Protein AF-0000000068154461 (afdb_homodimer)

Organism: Acanthamoeba castellanii (strain ATCC 30010 / Neff) (NCBI:txid1257118)

pLDDT: mean 82.4, std 18.15, range [27.64, 98.31]

Foldseek 3Di:
DPPPDDDDDDLLDFPPDPCVVDPPDAADPQSSVQSVLVVQVVVVCVVVVFDKAWDDQQQLCLPQPQERDRPDQATEMEGEPVNLVVLLVLQVPQPCCPPVRRAAPDDVQEHRHELALVPLCDDDDAFHKYKYFHDPDPLDDQFPDFFQDSNSDTDPDDPAQRGDRGARIWIWHHHPNHIYIYGYGYLDVPPPDVQSFPDAPDWDWTHHSNDTDIHHDCVRVQVNQCVVPNNVSSDDDD/DPPPDDDDDDLLDFPPDPCVVVPPDAADPQSSVQSVLVVQVVVLCVVVVFDKAWDDQQQLCLPQPQERDRPDQATEMEGEPVNLVVLLVQQVPQPPCDPVNDFGDDDVQEHRHELALVVLCDDDDAFHKYKYFHDPDPLDDQFPDFFQDSNSDTDPDDPAQRGDRGARIWI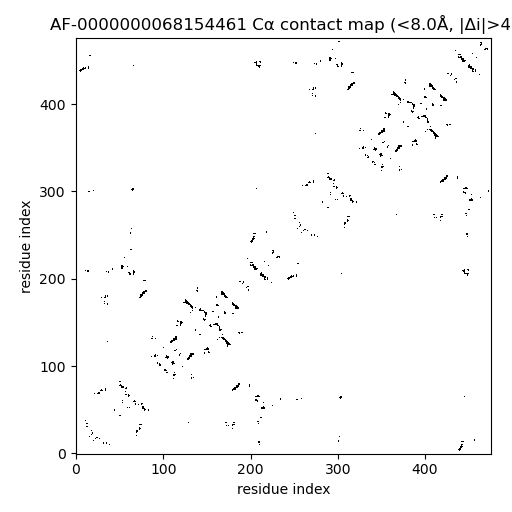WHHHPNHIYIYGYGYLDVPPPDVQSFPDAPDWDWTHHSNDTDIHHDCVRVQVNQCVVPNNVSSDDDD

InterPro domains:
  IPR007074 LicD/FKTN/FKRP, nucleotidyltransferase domain [PF04991] (56-83)
  IPR052613 LicD transferase [PTHR13627] (33-238)

Radius of gyration: 24.94 Å; Cα contacts (8 Å, |Δi|>4): 939; chains: 2; bounding box: 49×74×55 Å

Secondary structure (DSSP, 8-state):
------EEPPTTS-SS-HHHHSTTPPPPTTHHHHHHHHHHHHHHHHHHT--EEE-HHHHHHHHHTSS--TT---EEEEE-HHHHHHHHHHHHS-----TTT----EETTEEEEES-HHHHTSPP-TTEEEEEE-SS--TTS---SPEE-TTS-EESS--STT--SSSSEEEEEEETTEEEEEEEEE--SS---TTS----SEEEEEEETTEEEEEE-HHHHHHHHHHHH-TTTTS---/------EEPPTTS-SS-HHHHSTTPPPPTTHHHHHHHHHHHHHHHHHHT--EEE-HHHHHHHHHTSS--TT---EEEEE-HHHHHHHHHHHHS-----TT-----EETTEEEEES-HHHHTSPP-TTEEEEEE-SS--TT----SPEE-TTS-EESS--STT--SSSSEEEEEEETTEEEEEEEEE--SS---TTS----SEEEEEEETTEEEEEE-HHHHHHHHHHHH-TTTTS---

Nearest PDB structures (foldseek):
  6kal-assembly1_A  TM=6.476E-01  e=1.755E-07  Homo sapiens
  6kan-assembly1_A  TM=6.739E-01  e=1.339E-06  Homo sapiens
  6l7t-assembly1_B  TM=6.346E-01  e=1.179E-06  Homo sapiens
  6l7u-assembly1_D  TM=6.543E-01  e=7.095E-07  Homo sapiens
  6kam-assembly1_D  TM=6.436E-01  e=2.088E-06  Homo sapiens

Sequence (476 aa):
MPHTSLVFANPYEAYPPNDLIYPNQRISASHPRLRYLIYRWVRLADTLEWRYVAVAGTLLAALRNGRIIPWDSDLDIAIDRETGEMIRDLAAGHPQATSSGQLWSSIDGISIEWNTAVARHQPWHDGEVRLIVNEHRAMDLPGDGLRYNRTGDVVPSQEDSVSFVGPFARLVAYIDGHTAHMDVYGTDATEVGPQRASFPRKIVPCPLEGQVMWCPSAADYEPMLQHTYGKDYMTPSQMPHTSLVFANPYEAYPPNDLIYPNQRISASHPRLRYLIYRWVRLADTLEWRYVAVAGTLLAALRNGRIIPWDSDLDIAIDRETGEMIRDLAAGHPQATSSGQLWSSIDGISIEWNTAVARHQPWHDGEVRLIVNEHRAMDLPGDGLRYNRTGDVVPSQEDSVSFVGPFARLVAYIDGHTAHMDVYGTDATEVGPQRASFPRKIVPCPLEGQVMWCPSAADYEPMLQHTYGKDYMTPSQ

Structure (mmCIF, N/CA/C/O backbone):
data_AF-0000000068154461-model_v1
#
loop_
_entity.id
_entity.type
_entity.pdbx_description
1 polymer 'LicD/FKTN/FKRP nucleotidyltransferase domain-containing protein'
#
loop_
_atom_site.group_PDB
_atom_site.id
_atom_site.type_symbol
_atom_site.label_atom_id
_atom_site.label_alt_id
_atom_site.label_comp_id
_atom_site.label_asym_id
_atom_site.label_entity_id
_atom_site.label_seq_id
_atom_site.pdbx_PDB_ins_code
_atom_site.Cartn_x
_atom_site.Cartn_y
_atom_site.Cartn_z
_atom_site.occupancy
_atom_site.B_iso_or_equiv
_atom_site.auth_seq_id
_atom_site.auth_comp_id
_atom_site.auth_asym_id
_atom_site.auth_atom_id
_atom_site.pdbx_PDB_model_num
ATOM 1 N N . MET A 1 1 ? -18.25 25.875 -15.469 1 28.09 1 MET A N 1
ATOM 2 C CA . MET A 1 1 ? -17.062 25.156 -15.93 1 28.09 1 MET A CA 1
ATOM 3 C C . MET A 1 1 ? -17.25 23.656 -15.766 1 28.09 1 MET A C 1
ATOM 5 O O . MET A 1 1 ? -17.828 23.203 -14.781 1 28.09 1 MET A O 1
ATOM 9 N N . PRO A 1 2 ? -17.078 22.906 -16.766 1 32.88 2 PRO A N 1
ATOM 10 C CA . PRO A 1 2 ? -17.453 21.5 -16.672 1 32.88 2 PRO A CA 1
ATOM 11 C C . PRO A 1 2 ? -16.797 20.797 -15.484 1 32.88 2 PRO A C 1
ATOM 13 O O . PRO A 1 2 ? -15.641 21.078 -15.164 1 32.88 2 PRO A O 1
ATOM 16 N N . HIS A 1 3 ? -17.391 20.656 -14.422 1 39.81 3 HIS A N 1
ATOM 17 C CA . HIS A 1 3 ? -16.969 19.828 -13.305 1 39.81 3 HIS A CA 1
ATOM 18 C C . HIS A 1 3 ? -16.219 18.594 -13.781 1 39.81 3 HIS A C 1
ATOM 20 O O . HIS A 1 3 ? -16.828 17.641 -14.297 1 39.81 3 HIS A O 1
ATOM 26 N N . THR A 1 4 ? -15.156 18.812 -14.422 1 52.38 4 THR A N 1
ATOM 27 C CA . THR A 1 4 ? -14.508 17.609 -14.945 1 52.38 4 THR A CA 1
ATOM 28 C C . THR A 1 4 ? -14.391 16.547 -13.859 1 52.38 4 THR A C 1
ATOM 30 O O . THR A 1 4 ? -13.859 16.797 -12.781 1 52.38 4 THR A O 1
ATOM 33 N N . SER A 1 5 ? -15.164 15.57 -13.992 1 70.56 5 SER A N 1
ATOM 34 C CA . SER A 1 5 ? -15.328 14.438 -13.094 1 70.56 5 SER A CA 1
ATOM 35 C C . SER A 1 5 ? -14 13.758 -12.812 1 70.56 5 SER A C 1
ATOM 37 O O . SER A 1 5 ? -13.172 13.594 -13.711 1 70.56 5 SER A O 1
ATOM 39 N N . LEU A 1 6 ? -13.531 13.758 -11.633 1 80.44 6 LEU A N 1
ATOM 40 C CA . LEU A 1 6 ? -12.367 13.016 -11.172 1 80.44 6 LEU A CA 1
ATOM 41 C C . LEU A 1 6 ? -12.391 11.578 -11.703 1 80.44 6 LEU A C 1
ATOM 43 O O . LEU A 1 6 ? -13.43 10.922 -11.664 1 80.44 6 LEU A O 1
ATOM 47 N N . VAL A 1 7 ? -11.281 11.188 -12.367 1 79.62 7 VAL A N 1
ATOM 48 C CA . VAL A 1 7 ? -11.141 9.82 -12.859 1 79.62 7 VAL A CA 1
ATOM 49 C C . VAL A 1 7 ? -10.258 9.016 -11.898 1 79.62 7 VAL A C 1
ATOM 51 O O . VAL A 1 7 ? -9.156 9.453 -11.547 1 79.62 7 VAL A O 1
ATOM 54 N N . PHE A 1 8 ? -10.781 7.898 -11.445 1 78.12 8 PHE A N 1
ATOM 55 C CA . PHE A 1 8 ? -9.977 6.934 -10.695 1 78.12 8 PHE A CA 1
ATOM 56 C C . PHE A 1 8 ? -9.305 5.945 -11.633 1 78.12 8 PHE A C 1
ATOM 58 O O . PHE A 1 8 ? -9.953 5.348 -12.492 1 78.12 8 PHE A O 1
ATOM 65 N N . ALA A 1 9 ? -7.996 5.855 -11.469 1 82.25 9 ALA A N 1
ATOM 66 C CA . ALA A 1 9 ? -7.219 5.016 -12.375 1 82.25 9 ALA A CA 1
ATOM 67 C C . ALA A 1 9 ? -7.457 3.537 -12.094 1 82.25 9 ALA A C 1
ATOM 69 O O . ALA A 1 9 ? -7.977 3.176 -11.039 1 82.25 9 ALA A O 1
ATOM 70 N N . ASN A 1 10 ? -7.012 2.742 -13.18 1 84.25 10 ASN A N 1
ATOM 71 C CA . ASN A 1 10 ? -6.926 1.298 -12.984 1 84.25 10 ASN A CA 1
ATOM 72 C C . ASN A 1 10 ? -6.062 0.943 -11.781 1 84.25 10 ASN A C 1
ATOM 74 O O . ASN A 1 10 ? -4.887 1.309 -11.719 1 84.25 10 ASN A O 1
ATOM 78 N N . PRO A 1 11 ? -6.664 0.24 -10.82 1 83.81 11 PRO A N 1
ATOM 79 C CA . PRO A 1 11 ? -5.977 0.03 -9.547 1 83.81 11 PRO A CA 1
ATOM 80 C C . PRO A 1 11 ? -4.773 -0.905 -9.672 1 83.81 11 PRO A C 1
ATOM 82 O O . PRO A 1 11 ? -3.996 -1.047 -8.727 1 83.81 11 PRO A O 1
ATOM 85 N N . TYR A 1 12 ? -4.598 -1.509 -10.805 1 85.62 12 TYR A N 1
ATOM 86 C CA . TYR A 1 12 ? -3.453 -2.402 -10.953 1 85.62 12 TYR A CA 1
ATOM 87 C C . TYR A 1 12 ? -2.584 -1.988 -12.133 1 85.62 12 TYR A C 1
ATOM 89 O O . TYR A 1 12 ? -1.893 -2.82 -12.727 1 85.62 12 TYR A O 1
ATOM 97 N N . GLU A 1 13 ? -2.707 -0.727 -12.414 1 87.88 13 GLU A N 1
ATOM 98 C CA . GLU A 1 13 ? -1.714 -0.173 -13.328 1 87.88 13 GLU A CA 1
ATOM 99 C C . GLU A 1 13 ? -0.396 0.102 -12.609 1 87.88 13 GLU A C 1
ATOM 101 O O . GLU A 1 13 ? -0.386 0.42 -11.422 1 87.88 13 GLU A O 1
ATOM 106 N N . ALA A 1 14 ? 0.674 -0.088 -13.391 1 90.56 14 ALA A N 1
ATOM 107 C CA . ALA A 1 14 ? 1.981 0.193 -12.805 1 90.56 14 ALA A CA 1
ATOM 108 C C . ALA A 1 14 ? 2.096 1.658 -12.391 1 90.56 14 ALA A C 1
ATOM 110 O O . ALA A 1 14 ? 1.896 2.557 -13.219 1 90.56 14 ALA A O 1
ATOM 111 N N . TYR A 1 15 ? 2.418 1.913 -11.141 1 91.25 15 TYR A N 1
ATOM 112 C CA . TYR A 1 15 ? 2.598 3.273 -10.648 1 91.25 15 TYR A CA 1
ATOM 113 C C . TYR A 1 15 ? 3.764 3.346 -9.672 1 91.25 15 TYR A C 1
ATOM 115 O O . TYR A 1 15 ? 3.77 2.652 -8.648 1 91.25 15 TYR A O 1
ATOM 123 N N . PRO A 1 16 ? 4.809 4.211 -9.945 1 91.25 16 PRO A N 1
ATOM 124 C CA . PRO A 1 16 ? 4.957 4.902 -11.227 1 91.25 16 PRO A CA 1
ATOM 125 C C . PRO A 1 16 ? 5.273 3.947 -12.383 1 91.25 16 PRO A C 1
ATOM 127 O O . PRO A 1 16 ? 5.379 2.736 -12.172 1 91.25 16 PRO A O 1
ATOM 130 N N . PRO A 1 17 ? 5.309 4.469 -13.625 1 91 17 PRO A N 1
ATOM 131 C CA . PRO A 1 17 ? 5.66 3.604 -14.75 1 91 17 PRO A CA 1
ATOM 132 C C . PRO A 1 17 ? 6.98 2.869 -14.547 1 91 17 PRO A C 1
ATOM 134 O O . PRO A 1 17 ? 7.914 3.42 -13.953 1 91 17 PRO A O 1
ATOM 137 N N . ASN A 1 18 ? 7.047 1.597 -15.039 1 91.25 18 ASN A N 1
ATOM 138 C CA . ASN A 1 18 ? 8.195 0.723 -14.797 1 91.25 18 ASN A CA 1
ATOM 139 C C . ASN A 1 18 ? 9.5 1.373 -15.242 1 91.25 18 ASN A C 1
ATOM 141 O O . ASN A 1 18 ? 10.539 1.191 -14.602 1 91.25 18 ASN A O 1
ATOM 145 N N . ASP A 1 19 ? 9.453 2.109 -16.359 1 89.5 19 ASP A N 1
ATOM 146 C CA . ASP A 1 19 ? 10.672 2.688 -16.906 1 89.5 19 ASP A CA 1
ATOM 147 C C . ASP A 1 19 ? 11.273 3.715 -15.961 1 89.5 19 ASP A C 1
ATOM 149 O O . ASP A 1 19 ? 12.484 3.977 -16 1 89.5 19 ASP A O 1
ATOM 153 N N . LEU A 1 20 ? 10.492 4.277 -15.148 1 89.56 20 LEU A N 1
ATOM 154 C CA . LEU A 1 20 ? 10.969 5.266 -14.188 1 89.56 20 LEU A CA 1
ATOM 155 C C . LEU A 1 20 ? 11.711 4.59 -13.039 1 89.56 20 LEU A C 1
ATOM 157 O O . LEU A 1 20 ? 12.641 5.168 -12.469 1 89.56 20 LEU A O 1
ATOM 161 N N . ILE A 1 21 ? 11.336 3.381 -12.703 1 90 21 ILE A N 1
ATOM 162 C CA . ILE A 1 21 ? 11.906 2.65 -11.578 1 90 21 ILE A CA 1
ATOM 163 C C . ILE A 1 21 ? 13.055 1.765 -12.055 1 90 21 ILE A C 1
ATOM 165 O O . ILE A 1 21 ? 14.047 1.596 -11.352 1 90 21 ILE A O 1
ATOM 169 N N . TYR A 1 22 ? 12.867 1.173 -13.227 1 90.81 22 TYR A N 1
ATOM 170 C CA . TYR A 1 22 ? 13.828 0.253 -13.82 1 90.81 22 TYR A CA 1
ATOM 171 C C . TYR A 1 22 ? 14.25 0.729 -15.211 1 90.81 22 TYR A C 1
ATOM 173 O O . TYR A 1 22 ? 13.977 0.061 -16.203 1 90.81 22 TYR A O 1
ATOM 181 N N . PRO A 1 23 ? 15.016 1.829 -15.141 1 88.12 23 PRO A N 1
ATOM 182 C CA . PRO A 1 23 ? 15.445 2.314 -16.453 1 88.12 23 PRO A CA 1
ATOM 183 C C . PRO A 1 23 ? 16.297 1.301 -17.219 1 88.12 23 PRO A C 1
ATOM 185 O O . PRO A 1 23 ? 17.156 0.642 -16.625 1 88.12 23 PRO A O 1
ATOM 188 N N . ASN A 1 24 ? 16.047 1.088 -18.422 1 89.12 24 ASN A N 1
ATOM 189 C CA . ASN A 1 24 ? 16.828 0.276 -19.344 1 89.12 24 ASN A CA 1
ATOM 190 C C . ASN A 1 24 ? 16.719 -1.211 -19.016 1 89.12 24 ASN A C 1
ATOM 192 O O . ASN A 1 24 ? 17.609 -1.994 -19.359 1 89.12 24 ASN A O 1
ATOM 196 N N . GLN A 1 25 ? 15.773 -1.579 -18.25 1 92.06 25 GLN A N 1
ATOM 197 C CA . GLN A 1 25 ? 15.547 -2.988 -17.953 1 92.06 25 GLN A CA 1
ATOM 198 C C . GLN A 1 25 ? 14.367 -3.541 -18.75 1 92.06 25 GLN A C 1
ATOM 200 O O . GLN A 1 25 ? 13.359 -2.855 -18.922 1 92.06 25 GLN A O 1
ATOM 205 N N . ARG A 1 26 ? 14.562 -4.719 -19.172 1 93.62 26 ARG A N 1
ATOM 206 C CA . ARG A 1 26 ? 13.445 -5.395 -19.828 1 93.62 26 ARG A CA 1
ATOM 207 C C . ARG A 1 26 ? 12.453 -5.918 -18.797 1 93.62 26 ARG A C 1
ATOM 209 O O . ARG A 1 26 ? 12.828 -6.648 -17.875 1 93.62 26 ARG A O 1
ATOM 216 N N . ILE A 1 27 ? 11.234 -5.543 -18.953 1 95.44 27 ILE A N 1
ATOM 217 C CA . ILE A 1 27 ? 10.164 -5.949 -18.047 1 95.44 27 ILE A CA 1
ATOM 218 C C . ILE A 1 27 ? 9.422 -7.148 -18.641 1 95.44 27 ILE A C 1
ATOM 220 O O . ILE A 1 27 ? 9.055 -7.145 -19.812 1 95.44 27 ILE A O 1
ATOM 224 N N . SER A 1 28 ? 9.258 -8.164 -17.844 1 96 28 SER A N 1
ATOM 225 C CA . SER A 1 28 ? 8.5 -9.328 -18.281 1 96 28 SER A CA 1
ATOM 226 C C . SER A 1 28 ? 7.129 -8.93 -18.812 1 96 28 SER A C 1
ATOM 228 O O . SER A 1 28 ? 6.465 -8.062 -18.234 1 96 28 SER A O 1
ATOM 230 N N . ALA A 1 29 ? 6.68 -9.633 -19.844 1 95.31 29 ALA A N 1
ATOM 231 C CA . ALA A 1 29 ? 5.379 -9.367 -20.453 1 95.31 29 ALA A CA 1
ATOM 232 C C . ALA A 1 29 ? 4.246 -9.781 -19.516 1 95.31 29 ALA A C 1
ATOM 234 O O . ALA A 1 29 ? 3.088 -9.414 -19.734 1 95.31 29 ALA A O 1
ATOM 235 N N . SER A 1 30 ? 4.539 -10.477 -18.453 1 96.25 30 SER A N 1
ATOM 236 C CA . SER A 1 30 ? 3.523 -10.992 -17.531 1 96.25 30 SER A CA 1
ATOM 237 C C . SER A 1 30 ? 3.133 -9.945 -16.5 1 96.25 30 SER A C 1
ATOM 239 O O . SER A 1 30 ? 2.135 -10.102 -15.789 1 96.25 30 SER A O 1
ATOM 241 N N . HIS A 1 31 ? 3.838 -8.836 -16.375 1 97.12 31 HIS A N 1
ATOM 242 C CA . HIS A 1 31 ? 3.703 -7.902 -15.266 1 97.12 31 HIS A CA 1
ATOM 243 C C . HIS A 1 31 ? 2.277 -7.371 -15.156 1 97.12 31 HIS A C 1
ATOM 245 O O . HIS A 1 31 ? 1.71 -7.312 -14.07 1 97.12 31 HIS A O 1
ATOM 251 N N . PRO A 1 32 ? 1.669 -6.984 -16.328 1 96.06 32 PRO A N 1
ATOM 252 C CA . PRO A 1 32 ? 0.29 -6.512 -16.188 1 96.06 32 PRO A CA 1
ATOM 253 C C . PRO A 1 32 ? -0.641 -7.562 -15.594 1 96.06 32 PRO A C 1
ATOM 255 O O . PRO A 1 32 ? -1.492 -7.234 -14.758 1 96.06 32 PRO A O 1
ATOM 258 N N . ARG A 1 33 ? -0.51 -8.766 -15.969 1 97.25 33 ARG A N 1
ATOM 259 C CA . ARG A 1 33 ? -1.342 -9.844 -15.445 1 97.25 33 ARG A CA 1
ATOM 260 C C . ARG A 1 33 ? -0.999 -10.148 -13.992 1 97.25 33 ARG A C 1
ATOM 262 O O . ARG A 1 33 ? -1.876 -10.5 -13.195 1 97.25 33 ARG A O 1
ATOM 269 N N . LEU A 1 34 ? 0.298 -10.039 -13.664 1 98.31 34 LEU A N 1
ATOM 270 C CA . LEU A 1 34 ? 0.707 -10.258 -12.281 1 98.31 34 LEU A CA 1
ATOM 271 C C . LEU A 1 34 ? 0.124 -9.18 -11.367 1 98.31 34 LEU A C 1
ATOM 273 O O . LEU A 1 34 ? -0.328 -9.477 -10.258 1 98.31 34 LEU A O 1
ATOM 277 N N . ARG A 1 35 ? 0.098 -7.926 -11.82 1 96.75 35 ARG A N 1
ATOM 278 C CA . ARG A 1 35 ? -0.514 -6.859 -11.039 1 96.75 35 ARG A CA 1
ATOM 279 C C . ARG A 1 35 ? -2.004 -7.113 -10.828 1 96.75 35 ARG A C 1
ATOM 281 O O . ARG A 1 35 ? -2.541 -6.855 -9.75 1 96.75 35 ARG A O 1
ATOM 288 N N . TYR A 1 36 ? -2.596 -7.594 -11.891 1 96.88 36 TYR A N 1
ATOM 289 C CA . TYR A 1 36 ? -4.008 -7.953 -11.797 1 96.88 36 TYR A CA 1
ATOM 290 C C . TYR A 1 36 ? -4.219 -9.062 -10.773 1 96.88 36 TYR A C 1
ATOM 292 O O . TYR A 1 36 ? -5.16 -9 -9.977 1 96.88 36 TYR A O 1
ATOM 300 N N . LEU A 1 37 ? -3.385 -10.039 -10.734 1 98.06 37 LEU A N 1
ATOM 301 C CA . LEU A 1 37 ? -3.48 -11.141 -9.781 1 98.06 37 LEU A CA 1
ATOM 302 C C . LEU A 1 37 ? -3.285 -10.641 -8.352 1 98.06 37 LEU A C 1
ATOM 304 O O . LEU A 1 37 ? -3.973 -11.086 -7.434 1 98.06 37 LEU A O 1
ATOM 308 N N . ILE A 1 38 ? -2.301 -9.727 -8.141 1 97.69 38 ILE A N 1
ATOM 309 C CA . ILE A 1 38 ? -2.094 -9.141 -6.82 1 97.69 38 ILE A CA 1
ATOM 310 C C . ILE A 1 38 ? -3.371 -8.445 -6.355 1 97.69 38 ILE A C 1
ATOM 312 O O . ILE A 1 38 ? -3.836 -8.672 -5.234 1 97.69 38 ILE A O 1
ATOM 316 N N . TYR A 1 39 ? -3.906 -7.676 -7.234 1 94.75 39 TYR A N 1
ATOM 317 C CA . TYR A 1 39 ? -5.133 -6.941 -6.941 1 94.75 39 TYR A CA 1
ATOM 318 C C . TYR A 1 39 ? -6.266 -7.895 -6.578 1 94.75 39 TYR A C 1
ATOM 320 O O . TYR A 1 39 ? -6.961 -7.688 -5.582 1 94.75 39 TYR A O 1
ATOM 328 N N . ARG A 1 40 ? -6.465 -8.93 -7.289 1 95.31 40 ARG A N 1
ATOM 329 C CA . ARG A 1 40 ? -7.551 -9.883 -7.082 1 95.31 40 ARG A CA 1
ATOM 330 C C . ARG A 1 40 ? -7.324 -10.711 -5.82 1 95.31 40 ARG A C 1
ATOM 332 O O . ARG A 1 40 ? -8.258 -10.969 -5.062 1 95.31 40 ARG A O 1
ATOM 339 N N . TRP A 1 41 ? -6.133 -11.141 -5.574 1 96.94 41 TRP A N 1
ATOM 340 C CA . TRP A 1 41 ? -5.852 -11.938 -4.387 1 96.94 41 TRP A CA 1
ATOM 341 C C . TRP A 1 41 ? -6.117 -11.133 -3.115 1 96.94 41 TRP A C 1
ATOM 343 O O . TRP A 1 41 ? -6.742 -11.641 -2.178 1 96.94 41 TRP A O 1
ATOM 353 N N . VAL A 1 42 ? -5.547 -9.922 -3.072 1 94.94 42 VAL A N 1
ATOM 354 C CA . VAL A 1 42 ? -5.664 -9.094 -1.876 1 94.94 42 VAL A CA 1
ATOM 355 C C . VAL A 1 42 ? -7.137 -8.922 -1.508 1 94.94 42 VAL A C 1
ATOM 357 O O . VAL A 1 42 ? -7.516 -9.086 -0.346 1 94.94 42 VAL A O 1
ATOM 360 N N . ARG A 1 43 ? -7.965 -8.695 -2.412 1 91.69 43 ARG A N 1
ATOM 361 C CA . ARG A 1 43 ? -9.391 -8.508 -2.17 1 91.69 43 ARG A CA 1
ATOM 362 C C . ARG A 1 43 ? -10.047 -9.812 -1.731 1 91.69 43 ARG A C 1
ATOM 364 O O . ARG A 1 43 ? -10.852 -9.828 -0.795 1 91.69 43 ARG A O 1
ATOM 371 N N . LEU A 1 44 ? -9.719 -10.898 -2.432 1 93.06 44 LEU A N 1
ATOM 372 C CA . LEU A 1 44 ? -10.258 -12.203 -2.076 1 93.06 44 LEU A CA 1
ATOM 373 C C . LEU A 1 44 ? -9.891 -12.578 -0.645 1 93.06 44 LEU A C 1
ATOM 375 O O . LEU A 1 44 ? -10.75 -12.961 0.146 1 93.06 44 LEU A O 1
ATOM 379 N N . ALA A 1 45 ? -8.625 -12.445 -0.319 1 94.56 45 ALA A N 1
ATOM 380 C CA . ALA A 1 45 ? -8.125 -12.812 1.001 1 94.56 45 ALA A CA 1
ATOM 381 C C . ALA A 1 45 ? -8.727 -11.93 2.086 1 94.56 45 ALA A C 1
ATOM 383 O O . ALA A 1 45 ? -9.016 -12.398 3.191 1 94.56 45 ALA A O 1
ATOM 384 N N . ASP A 1 46 ? -8.883 -10.648 1.769 1 90.19 46 ASP A N 1
ATOM 385 C CA . ASP A 1 46 ? -9.5 -9.734 2.727 1 90.19 46 ASP A CA 1
ATOM 386 C C . ASP A 1 46 ? -10.953 -10.125 2.992 1 90.19 46 ASP A C 1
ATOM 388 O O . ASP A 1 46 ? -11.383 -10.188 4.145 1 90.19 46 ASP A O 1
ATOM 392 N N . THR A 1 47 ? -11.672 -10.383 1.94 1 88.25 47 THR A N 1
ATOM 393 C CA . THR A 1 47 ? -13.086 -10.734 2.031 1 88.25 47 THR A CA 1
ATOM 394 C C . THR A 1 47 ? -13.273 -12.008 2.861 1 88.25 47 THR A C 1
ATOM 396 O O . THR A 1 47 ? -14.203 -12.094 3.666 1 88.25 47 THR A O 1
ATOM 399 N N . LEU A 1 48 ? -12.383 -12.93 2.689 1 91.56 48 LEU A N 1
ATOM 400 C CA . 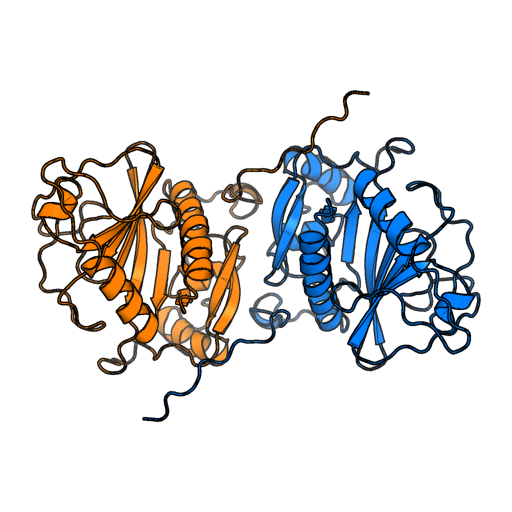LEU A 1 48 ? -12.547 -14.242 3.314 1 91.56 48 LEU A CA 1
ATOM 401 C C . LEU A 1 48 ? -11.688 -14.352 4.57 1 91.56 48 LEU A C 1
ATOM 403 O O . LEU A 1 48 ? -11.664 -15.406 5.215 1 91.56 48 LEU A O 1
ATOM 407 N N . GLU A 1 49 ? -10.914 -13.312 4.852 1 92 49 GLU A N 1
ATOM 408 C CA . GLU A 1 49 ? -10.055 -13.234 6.027 1 92 49 GLU A CA 1
ATOM 409 C C . GLU A 1 49 ? -9 -14.336 6.012 1 92 49 GLU A C 1
ATOM 411 O O . GLU A 1 49 ? -8.789 -15.016 7.02 1 92 49 GLU A O 1
ATOM 416 N N . TRP A 1 50 ? -8.406 -14.562 4.863 1 93.62 50 TRP A N 1
ATOM 417 C CA . TRP A 1 50 ? -7.344 -15.555 4.703 1 93.62 50 TRP A CA 1
ATOM 418 C C . TRP A 1 50 ? -6.008 -15.008 5.184 1 93.62 50 TRP A C 1
ATOM 420 O O . TRP A 1 50 ? -5.699 -13.828 4.973 1 93.62 50 TRP A O 1
ATOM 430 N N . ARG A 1 51 ? -5.324 -15.867 5.875 1 94 51 ARG A N 1
ATOM 431 C CA . ARG A 1 51 ? -3.982 -15.531 6.344 1 94 51 ARG A CA 1
ATOM 432 C C . ARG A 1 51 ? -2.924 -16 5.352 1 94 51 ARG A C 1
ATOM 434 O O . ARG A 1 51 ? -2.854 -17.188 5.02 1 94 51 ARG A O 1
ATOM 441 N N . TYR A 1 52 ? -2.084 -15.047 4.906 1 94.81 52 TYR A N 1
ATOM 442 C CA . TYR A 1 52 ? -1.046 -15.344 3.926 1 94.81 52 TYR A CA 1
ATOM 443 C C . TYR A 1 52 ? 0.132 -14.391 4.07 1 94.81 52 TYR A C 1
ATOM 445 O O . TYR A 1 52 ? 0.028 -13.359 4.746 1 94.81 52 TYR A O 1
ATOM 453 N N . VAL A 1 53 ? 1.246 -14.781 3.486 1 95.94 53 VAL A N 1
ATOM 454 C CA . VAL A 1 53 ? 2.389 -13.875 3.398 1 95.94 53 VAL A CA 1
ATOM 455 C C . VAL A 1 53 ? 3.068 -14.031 2.041 1 95.94 53 VAL A C 1
ATOM 457 O O . VAL A 1 53 ? 3.076 -15.125 1.466 1 95.94 53 VAL A O 1
ATOM 460 N N . ALA A 1 54 ? 3.584 -12.898 1.549 1 96.38 54 ALA A N 1
ATOM 461 C CA . ALA A 1 54 ? 4.48 -12.984 0.4 1 96.38 54 ALA A CA 1
ATOM 462 C C . ALA A 1 54 ? 5.738 -13.773 0.745 1 96.38 54 ALA A C 1
ATOM 464 O O . ALA A 1 54 ? 6.254 -13.68 1.861 1 96.38 54 ALA A O 1
ATOM 465 N N . VAL A 1 55 ? 6.25 -14.547 -0.206 1 94.69 55 VAL A N 1
ATOM 466 C CA . VAL A 1 55 ? 7.48 -15.305 -0.007 1 94.69 55 VAL A CA 1
ATOM 467 C C . VAL A 1 55 ? 8.352 -15.211 -1.256 1 94.69 55 VAL A C 1
ATOM 469 O O . VAL A 1 55 ? 7.922 -14.688 -2.285 1 94.69 55 VAL A O 1
ATOM 472 N N . ALA A 1 56 ? 9.641 -15.602 -1.125 1 93.38 56 ALA A N 1
ATOM 473 C CA . ALA A 1 56 ? 10.586 -15.703 -2.232 1 93.38 56 ALA A CA 1
ATOM 474 C C . ALA A 1 56 ? 10.703 -14.375 -2.977 1 93.38 56 ALA A C 1
ATOM 476 O O . ALA A 1 56 ? 10.852 -13.32 -2.355 1 93.38 56 ALA A O 1
ATOM 477 N N . GLY A 1 57 ? 10.711 -14.398 -4.285 1 94.81 57 GLY A N 1
ATOM 478 C CA . GLY A 1 57 ? 10.891 -13.195 -5.078 1 94.81 57 GLY A CA 1
ATOM 479 C C . GLY A 1 57 ? 9.812 -12.156 -4.828 1 94.81 57 GLY A C 1
ATOM 480 O O . GLY A 1 57 ? 10.078 -10.953 -4.91 1 94.81 57 GLY A O 1
ATOM 481 N N . THR A 1 58 ? 8.609 -12.609 -4.543 1 96.88 58 THR A N 1
ATOM 482 C CA . THR A 1 58 ? 7.516 -11.688 -4.242 1 96.88 58 THR A CA 1
ATOM 483 C C . THR A 1 58 ? 7.797 -10.914 -2.959 1 96.88 58 THR A C 1
ATOM 485 O O . THR A 1 58 ? 7.535 -9.711 -2.887 1 96.88 58 THR A O 1
ATOM 488 N N . LEU A 1 59 ? 8.312 -11.633 -1.998 1 96.69 59 LEU A N 1
ATOM 489 C CA . LEU A 1 59 ? 8.711 -10.969 -0.76 1 96.69 59 LEU A CA 1
ATOM 490 C C . LEU A 1 59 ? 9.836 -9.969 -1.013 1 96.69 59 LEU A C 1
ATOM 492 O O . LEU A 1 59 ? 9.789 -8.836 -0.521 1 96.69 59 LEU A O 1
ATOM 496 N N . LEU A 1 60 ? 10.852 -10.328 -1.808 1 95.94 60 LEU A N 1
ATOM 497 C CA . LEU A 1 60 ? 11.938 -9.422 -2.143 1 95.94 60 LEU A CA 1
ATOM 498 C C . LEU A 1 60 ? 11.406 -8.172 -2.836 1 95.94 60 LEU A C 1
ATOM 500 O O . LEU A 1 60 ? 11.867 -7.059 -2.557 1 95.94 60 LEU A O 1
ATOM 504 N N . ALA A 1 61 ? 10.492 -8.383 -3.75 1 96.19 61 ALA A N 1
ATOM 505 C CA . ALA A 1 61 ? 9.867 -7.262 -4.453 1 96.19 61 ALA A CA 1
ATOM 506 C C . ALA A 1 61 ? 9.227 -6.285 -3.471 1 96.19 61 ALA A C 1
ATOM 508 O O . ALA A 1 61 ? 9.43 -5.074 -3.568 1 96.19 61 ALA A O 1
ATOM 509 N N . ALA A 1 62 ? 8.492 -6.801 -2.5 1 95.81 62 ALA A N 1
ATOM 510 C CA . ALA A 1 62 ? 7.82 -5.984 -1.488 1 95.81 62 ALA A CA 1
ATOM 511 C C . ALA A 1 62 ? 8.836 -5.238 -0.625 1 95.81 62 ALA A C 1
ATOM 513 O O . ALA 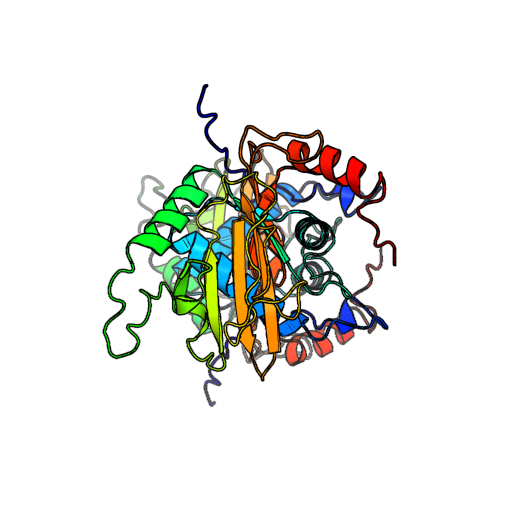A 1 62 ? 8.625 -4.078 -0.273 1 95.81 62 ALA A O 1
ATOM 514 N N . LEU A 1 63 ? 9.938 -5.887 -0.305 1 95.12 63 LEU A N 1
ATOM 515 C CA . LEU A 1 63 ? 10.938 -5.336 0.607 1 95.12 63 LEU A CA 1
ATOM 516 C C . LEU A 1 63 ? 11.781 -4.277 -0.089 1 95.12 63 LEU A C 1
ATOM 518 O O . LEU A 1 63 ? 12.172 -3.283 0.528 1 95.12 63 LEU A O 1
ATOM 522 N N . ARG A 1 64 ? 12.07 -4.48 -1.29 1 93.25 64 ARG A N 1
ATOM 523 C CA . ARG A 1 64 ? 13.031 -3.615 -1.959 1 93.25 64 ARG A CA 1
ATOM 524 C C . ARG A 1 64 ? 12.398 -2.289 -2.359 1 93.25 64 ARG A C 1
ATOM 526 O O . ARG A 1 64 ? 12.742 -1.238 -1.816 1 93.25 64 ARG A O 1
ATOM 533 N N . ASN A 1 65 ? 11.406 -2.305 -3.191 1 91.69 65 ASN A N 1
ATOM 534 C CA . ASN A 1 65 ? 10.812 -1.028 -3.574 1 91.69 65 ASN A CA 1
ATOM 535 C C . ASN A 1 65 ? 9.312 -1.158 -3.803 1 91.69 65 ASN A C 1
ATOM 537 O O . ASN A 1 65 ? 8.672 -0.225 -4.289 1 91.69 65 ASN A O 1
ATOM 541 N N . GLY A 1 66 ? 8.789 -2.355 -3.521 1 93.69 66 GLY A N 1
ATOM 542 C CA . GLY A 1 66 ? 7.352 -2.551 -3.656 1 93.69 66 GLY A CA 1
ATOM 543 C C . GLY A 1 66 ? 6.91 -2.76 -5.094 1 93.69 66 GLY A C 1
ATOM 544 O O . GLY A 1 66 ? 5.742 -2.541 -5.426 1 93.69 66 GLY A O 1
ATOM 545 N N . ARG A 1 67 ? 7.875 -3.025 -5.988 1 94.81 67 ARG A N 1
ATOM 546 C CA . ARG A 1 67 ? 7.602 -3.301 -7.395 1 94.81 67 ARG A CA 1
ATOM 547 C C . ARG A 1 67 ? 8.047 -4.711 -7.773 1 94.81 67 ARG A C 1
ATOM 549 O O . ARG A 1 67 ? 9.078 -5.188 -7.301 1 94.81 67 ARG A O 1
ATOM 556 N N . ILE A 1 68 ? 7.27 -5.34 -8.633 1 96.81 68 ILE A N 1
ATOM 557 C CA . ILE A 1 68 ? 7.648 -6.672 -9.086 1 96.81 68 ILE A CA 1
ATOM 558 C C . ILE A 1 68 ? 9.031 -6.625 -9.727 1 96.81 68 ILE A C 1
ATOM 560 O O . ILE A 1 68 ? 9.344 -5.703 -10.484 1 96.81 68 ILE A O 1
ATOM 564 N N . ILE A 1 69 ? 9.867 -7.57 -9.391 1 95.75 69 ILE A N 1
ATOM 565 C CA . ILE A 1 69 ? 11.188 -7.688 -9.992 1 95.75 69 ILE A CA 1
ATOM 566 C C . ILE A 1 69 ? 11.055 -7.805 -11.508 1 95.75 69 ILE A C 1
ATOM 568 O O . ILE A 1 69 ? 10.234 -8.578 -12.008 1 95.75 69 ILE A O 1
ATOM 572 N N . PRO A 1 70 ? 11.859 -7.062 -12.289 1 96.06 70 PRO A N 1
ATOM 573 C CA . PRO A 1 70 ? 11.633 -6.891 -13.727 1 96.06 70 PRO A CA 1
ATOM 574 C C . PRO A 1 70 ? 11.539 -8.219 -14.469 1 96.06 70 PRO A C 1
ATOM 576 O O . PRO A 1 70 ? 10.703 -8.375 -15.359 1 96.06 70 PRO A O 1
ATOM 579 N N . TRP A 1 71 ? 12.312 -9.18 -14.133 1 95.5 71 TRP A N 1
ATOM 580 C CA . TRP A 1 71 ? 12.391 -10.414 -14.906 1 95.5 71 TRP A CA 1
ATOM 581 C C . TRP A 1 71 ? 11.523 -11.5 -14.297 1 95.5 71 TRP A C 1
ATOM 583 O O . TRP A 1 71 ? 11.438 -12.609 -14.828 1 95.5 71 TRP A O 1
ATOM 593 N N . ASP A 1 72 ? 10.875 -11.172 -13.148 1 95.69 72 ASP A N 1
ATOM 594 C CA . ASP A 1 72 ? 9.992 -12.164 -12.547 1 95.69 72 ASP A CA 1
ATOM 595 C C . ASP A 1 72 ? 8.758 -12.406 -13.414 1 95.69 72 ASP A C 1
ATOM 597 O O . ASP A 1 72 ? 8.195 -11.461 -13.977 1 95.69 72 ASP A O 1
ATOM 601 N N . SER A 1 73 ? 8.344 -13.641 -13.492 1 96.75 73 SER A N 1
ATOM 602 C CA . SER A 1 73 ? 7.207 -13.969 -14.336 1 96.75 73 SER A CA 1
ATOM 603 C C . SER A 1 73 ? 6.082 -14.609 -13.531 1 96.75 73 SER A C 1
ATOM 605 O O . SER A 1 73 ? 5.055 -15.008 -14.086 1 96.75 73 SER A O 1
ATOM 607 N N . ASP A 1 74 ? 6.23 -14.82 -12.25 1 97.62 74 ASP A N 1
ATOM 608 C CA . ASP A 1 74 ? 5.191 -15.367 -11.375 1 97.62 74 ASP A CA 1
ATOM 609 C C . ASP A 1 74 ? 5.27 -14.758 -9.977 1 97.62 74 ASP A C 1
ATOM 611 O O . ASP A 1 74 ? 6.105 -13.891 -9.719 1 97.62 74 ASP A O 1
ATOM 615 N N . LEU A 1 75 ? 4.352 -14.977 -9.156 1 98 75 LEU A N 1
ATOM 616 C CA . LEU A 1 75 ? 4.281 -14.539 -7.766 1 98 75 LEU A CA 1
ATOM 617 C C . LEU A 1 75 ? 4.211 -15.742 -6.82 1 98 75 LEU A C 1
ATOM 619 O O . LEU A 1 75 ? 3.777 -16.828 -7.219 1 98 75 LEU A O 1
ATOM 623 N N . ASP A 1 76 ? 4.637 -15.516 -5.625 1 95.81 76 ASP A N 1
ATOM 624 C CA . ASP A 1 76 ? 4.656 -16.578 -4.629 1 95.81 76 ASP A CA 1
ATOM 625 C C . ASP A 1 76 ? 4.105 -16.094 -3.291 1 95.81 76 ASP A C 1
ATOM 627 O O . ASP A 1 76 ? 4.555 -15.07 -2.768 1 95.81 76 ASP A O 1
ATOM 631 N N . ILE A 1 77 ? 3.129 -16.812 -2.756 1 96.5 77 ILE A N 1
ATOM 632 C CA . ILE A 1 77 ? 2.662 -16.562 -1.396 1 96.5 77 ILE A CA 1
ATOM 633 C C . ILE A 1 77 ? 2.576 -17.891 -0.629 1 96.5 77 ILE A C 1
ATOM 635 O O . ILE A 1 77 ? 2.6 -18.969 -1.229 1 96.5 77 ILE A O 1
ATOM 639 N N . ALA A 1 78 ? 2.518 -17.75 0.715 1 93.75 78 ALA A N 1
ATOM 640 C CA . ALA A 1 78 ? 2.299 -18.891 1.606 1 93.75 78 ALA A CA 1
ATOM 641 C C . ALA A 1 78 ? 1.083 -18.656 2.5 1 93.75 78 ALA A C 1
ATOM 643 O O . ALA A 1 78 ? 0.811 -17.531 2.908 1 93.75 78 ALA A O 1
ATOM 644 N N . ILE A 1 79 ? 0.422 -19.75 2.76 1 92.88 79 ILE A N 1
ATOM 645 C CA . ILE A 1 79 ? -0.755 -19.672 3.617 1 92.88 79 ILE A CA 1
ATOM 646 C C . ILE A 1 79 ? -0.591 -20.625 4.809 1 92.88 79 ILE A C 1
ATOM 648 O O . ILE A 1 79 ? 0.231 -21.531 4.77 1 92.88 79 ILE A O 1
ATOM 652 N N . ASP A 1 80 ? -1.366 -20.297 5.844 1 88.75 80 ASP A N 1
ATOM 653 C CA . ASP A 1 80 ? -1.345 -21.188 6.992 1 88.75 80 ASP A CA 1
ATOM 654 C C . ASP A 1 80 ? -2.324 -22.344 6.805 1 88.75 80 ASP A C 1
ATOM 656 O O . ASP A 1 80 ? -3.064 -22.391 5.816 1 88.75 80 ASP A O 1
ATOM 660 N N . ARG A 1 81 ? -2.311 -23.297 7.688 1 85.69 81 ARG A N 1
ATOM 661 C CA . ARG A 1 81 ? -3.104 -24.516 7.598 1 85.69 81 ARG A CA 1
ATOM 662 C C . ARG A 1 81 ? -4.594 -24.203 7.598 1 85.69 81 ARG A C 1
ATOM 664 O O . ARG A 1 81 ? -5.359 -24.797 6.84 1 85.69 81 ARG A O 1
ATOM 671 N N . GLU A 1 82 ? -4.992 -23.312 8.469 1 86.88 82 GLU A N 1
ATOM 672 C CA . GLU A 1 82 ? -6.406 -22.953 8.57 1 86.88 82 GLU A CA 1
ATOM 673 C C . GLU A 1 82 ? -6.93 -22.406 7.254 1 86.88 82 GLU A C 1
ATOM 675 O O . GLU A 1 82 ? -8.008 -22.781 6.793 1 86.88 82 GLU A O 1
ATOM 680 N N . THR A 1 83 ? -6.141 -21.5 6.691 1 90.62 83 THR A N 1
ATOM 681 C CA . THR A 1 83 ? -6.52 -20.938 5.395 1 90.62 83 THR A CA 1
ATOM 682 C C . THR A 1 83 ? -6.594 -22.031 4.336 1 90.62 83 THR A C 1
ATOM 684 O O . THR A 1 83 ? -7.5 -22.047 3.502 1 90.62 83 THR A O 1
ATOM 687 N N . GLY A 1 84 ? -5.629 -22.969 4.379 1 89.44 84 GLY A N 1
ATOM 688 C CA . GLY A 1 84 ? -5.652 -24.094 3.455 1 89.44 84 GLY A CA 1
ATOM 689 C C . GLY A 1 84 ? -6.922 -24.906 3.547 1 89.44 84 GLY A C 1
ATOM 690 O O . GLY A 1 84 ? -7.488 -25.297 2.525 1 89.44 84 GLY A O 1
ATOM 691 N N . GLU A 1 85 ? -7.352 -25.141 4.73 1 87.38 85 GLU A N 1
ATOM 692 C CA . GLU A 1 85 ? -8.57 -25.906 4.941 1 87.38 85 GLU A CA 1
ATOM 693 C C . GLU A 1 85 ? -9.797 -25.156 4.41 1 87.38 85 GLU A C 1
ATOM 695 O O . GLU A 1 85 ? -10.68 -25.766 3.805 1 87.38 85 GLU A O 1
ATOM 700 N N . MET A 1 86 ? -9.805 -23.891 4.629 1 89.31 86 MET A N 1
ATOM 701 C CA . MET A 1 86 ? -10.906 -23.078 4.109 1 89.31 86 MET A CA 1
ATOM 702 C C . MET A 1 86 ? -10.953 -23.141 2.586 1 89.31 86 MET A C 1
ATOM 704 O O . MET A 1 86 ? -12.031 -23.219 1.997 1 89.31 86 MET A O 1
ATOM 708 N N . ILE A 1 87 ? -9.766 -23.078 1.996 1 90.44 87 ILE A N 1
ATOM 709 C CA . ILE A 1 87 ? -9.68 -23.109 0.54 1 90.44 87 ILE A CA 1
ATOM 710 C C . ILE A 1 87 ? -10.148 -24.469 0.022 1 90.44 87 ILE A C 1
ATOM 712 O O . ILE A 1 87 ? -10.883 -24.547 -0.967 1 90.44 87 ILE A O 1
ATOM 716 N N . ARG A 1 88 ? -9.82 -25.484 0.694 1 87.38 88 ARG A N 1
ATOM 717 C CA . ARG A 1 88 ? -10.25 -26.828 0.302 1 87.38 88 ARG A CA 1
ATOM 718 C C . ARG A 1 88 ? -11.766 -26.953 0.407 1 87.38 88 ARG A C 1
ATOM 720 O O . ARG A 1 88 ? -12.398 -27.594 -0.443 1 87.38 88 ARG A O 1
ATOM 727 N N . ASP A 1 89 ? -12.305 -26.422 1.449 1 86.75 89 ASP A N 1
ATOM 728 C CA . ASP A 1 89 ? -13.758 -26.469 1.625 1 86.75 89 ASP A CA 1
ATOM 729 C C . ASP A 1 89 ? -14.469 -25.75 0.482 1 86.75 89 ASP A C 1
ATOM 731 O O . ASP A 1 89 ? -15.5 -26.234 -0.006 1 86.75 89 ASP A O 1
ATOM 735 N N . LEU A 1 90 ? -13.945 -24.672 0.124 1 87.12 90 LEU A N 1
ATOM 736 C CA . LEU A 1 90 ? -14.539 -23.922 -0.969 1 87.12 90 LEU A CA 1
ATOM 737 C C . LEU A 1 90 ? -14.406 -24.672 -2.289 1 87.12 90 LEU A C 1
ATOM 739 O O . LEU A 1 90 ? -15.32 -24.641 -3.119 1 87.12 90 LEU A O 1
ATOM 743 N N . ALA A 1 91 ? -13.273 -25.312 -2.438 1 85.5 91 ALA A N 1
ATOM 744 C CA . ALA A 1 91 ? -13.062 -26.094 -3.654 1 85.5 91 ALA A CA 1
ATOM 745 C C . ALA A 1 91 ? -14.023 -27.281 -3.715 1 85.5 91 ALA A C 1
ATOM 747 O O . ALA A 1 91 ? -14.484 -27.656 -4.797 1 85.5 91 ALA A O 1
ATOM 748 N N . ALA A 1 92 ? -14.336 -27.891 -2.479 1 80.12 92 ALA A N 1
ATOM 749 C CA . ALA A 1 92 ? -15.219 -29.062 -2.381 1 80.12 92 ALA A CA 1
ATOM 750 C C . ALA A 1 92 ? -16.672 -28.656 -2.602 1 80.12 92 ALA A C 1
ATOM 752 O O . ALA A 1 92 ? -17.469 -29.453 -3.109 1 80.12 92 ALA A O 1
ATOM 753 N N . GLY A 1 93 ? -17.25 -27.641 -1.807 1 71.69 93 GLY A N 1
ATOM 754 C CA . GLY A 1 93 ? -18.641 -27.203 -1.849 1 71.69 93 GLY A CA 1
ATOM 755 C C . GLY A 1 93 ? -19.094 -26.812 -3.238 1 71.69 93 GLY A C 1
ATOM 756 O O . GLY A 1 93 ? -20.281 -26.547 -3.457 1 71.69 93 GLY A O 1
ATOM 757 N N . HIS A 1 94 ? -18.328 -26.672 -3.936 1 53.25 94 HIS A N 1
ATOM 758 C CA . HIS A 1 94 ? -18.812 -26.266 -5.254 1 53.25 94 HIS A CA 1
ATOM 759 C C . HIS A 1 94 ? -19.391 -27.453 -6.02 1 53.25 94 HIS A C 1
ATOM 761 O O . HIS A 1 94 ? -18.688 -28.078 -6.812 1 53.25 94 HIS A O 1
ATOM 767 N N . PRO A 1 95 ? -20.312 -28.172 -5.348 1 45.16 95 PRO A N 1
ATOM 768 C CA . PRO A 1 95 ? -20.875 -29.281 -6.133 1 45.16 95 PRO A CA 1
ATOM 769 C C . PRO A 1 95 ? -21.188 -28.891 -7.574 1 45.16 95 PRO A C 1
ATOM 771 O O . PRO A 1 95 ? -21.125 -29.719 -8.477 1 45.16 95 PRO A O 1
ATOM 774 N N . GLN A 1 96 ? -22.172 -27.766 -7.738 1 39.78 96 GLN A N 1
ATOM 775 C CA . GLN A 1 96 ? -23.094 -28.031 -8.836 1 39.78 96 GLN A CA 1
ATOM 776 C C . GLN A 1 96 ? -22.344 -28.172 -10.156 1 39.78 96 GLN A C 1
ATOM 778 O O . GLN A 1 96 ? -21.953 -27.188 -10.773 1 39.78 96 GLN A O 1
ATOM 783 N N . ALA A 1 97 ? -21.5 -29.016 -10.312 1 37.59 97 ALA A N 1
ATOM 784 C CA . ALA A 1 97 ? -21.281 -29.422 -11.695 1 37.59 97 ALA A CA 1
ATOM 785 C C . ALA A 1 97 ? -22.609 -29.484 -12.461 1 37.59 97 ALA A C 1
ATOM 787 O O . ALA A 1 97 ? -23.484 -30.281 -12.133 1 37.59 97 ALA A O 1
ATOM 788 N N . THR A 1 98 ? -23.484 -28.547 -12.594 1 38.56 98 THR A N 1
ATOM 789 C CA . THR A 1 98 ? -24.625 -28.875 -13.453 1 38.56 98 THR A CA 1
ATOM 790 C C . THR A 1 98 ? -24.156 -29.453 -14.781 1 38.56 98 THR A C 1
ATOM 792 O O . THR A 1 98 ? -22.984 -29.297 -15.148 1 38.56 98 THR A O 1
ATOM 795 N N . SER A 1 99 ? -24.984 -30.406 -15.359 1 36.31 99 SER A N 1
ATOM 796 C CA . SER A 1 99 ? -24.844 -30.891 -16.719 1 36.31 99 SER A CA 1
ATOM 797 C C . SER A 1 99 ? -24.219 -29.828 -17.625 1 36.31 99 SER A C 1
ATOM 799 O O . SER A 1 99 ? -23.578 -30.141 -18.625 1 36.31 99 SER A O 1
ATOM 801 N N . SER A 1 100 ? -24.969 -28.703 -17.594 1 36.66 100 SER A N 1
ATOM 802 C CA . SER A 1 100 ? -24.719 -27.656 -18.578 1 36.66 100 SER A CA 1
ATOM 803 C C . SER A 1 100 ? -23.484 -26.844 -18.219 1 36.66 100 SER A C 1
ATOM 805 O O . SER A 1 100 ? -23.25 -25.781 -18.797 1 36.66 100 SER A O 1
ATOM 807 N N . GLY A 1 101 ? -22.344 -27.281 -17.547 1 36.94 101 GLY A N 1
ATOM 808 C CA . GLY A 1 101 ? -21.109 -26.594 -17.203 1 36.94 101 GLY A CA 1
ATOM 809 C C . GLY A 1 101 ? -21.234 -25.703 -15.977 1 36.94 101 GLY A C 1
ATOM 810 O O . GLY A 1 101 ? -21.516 -24.516 -16.094 1 36.94 101 GLY A O 1
ATOM 811 N N . GLN A 1 102 ? -21.859 -25.984 -14.891 1 36.75 102 GLN A N 1
ATOM 812 C CA . GLN A 1 102 ? -22.141 -25.25 -13.656 1 36.75 102 GLN A CA 1
ATOM 813 C C . GLN A 1 102 ? -20.922 -24.484 -13.172 1 36.75 102 GLN A C 1
ATOM 815 O O . GLN A 1 102 ? -19.828 -25.047 -13.094 1 36.75 102 GLN A O 1
ATOM 820 N N . LEU A 1 103 ? -20.906 -23.172 -13.289 1 41.41 103 LEU A N 1
ATOM 821 C CA . LEU A 1 103 ? -20.031 -22.078 -12.859 1 41.41 103 LEU A CA 1
ATOM 822 C C . LEU A 1 103 ? -19.812 -22.125 -11.352 1 41.41 103 LEU A C 1
ATOM 824 O O . LEU A 1 103 ? -20.734 -22.375 -10.586 1 41.41 103 LEU A O 1
ATOM 828 N N . TRP A 1 104 ? -18.703 -22.531 -10.867 1 46.75 104 TRP A N 1
ATOM 829 C CA . TRP A 1 104 ? -18.078 -22.406 -9.562 1 46.75 104 TRP A CA 1
ATOM 830 C C . TRP A 1 104 ? -18.5 -21.125 -8.859 1 46.75 104 TRP A C 1
ATOM 832 O O . TRP A 1 104 ? -18.875 -20.141 -9.516 1 46.75 104 TRP A O 1
ATOM 842 N N . SER A 1 105 ? -19.031 -21.375 -7.695 1 51.44 105 SER A N 1
ATOM 843 C CA . SER A 1 105 ? -19.219 -20.234 -6.812 1 51.44 105 SER A CA 1
ATOM 844 C C . SER A 1 105 ? -18.078 -19.234 -6.938 1 51.44 105 SER A C 1
ATOM 846 O O . SER A 1 105 ? -16.922 -19.641 -7.066 1 51.44 105 SER A O 1
ATOM 848 N N . SER A 1 106 ? -18.219 -18.266 -7.664 1 65.75 106 SER A N 1
ATOM 849 C CA . SER A 1 106 ? -17.281 -17.156 -7.797 1 65.75 106 SER A CA 1
ATOM 850 C C . SER A 1 106 ? -17.391 -16.188 -6.625 1 65.75 106 SER A C 1
ATOM 852 O O . SER A 1 106 ? -18.484 -15.906 -6.145 1 65.75 106 SER A O 1
ATOM 854 N N . ILE A 1 107 ? -16.344 -16.281 -5.848 1 71.81 107 ILE A N 1
ATOM 855 C CA . ILE A 1 107 ? -16.219 -15.195 -4.883 1 71.81 107 ILE A CA 1
ATOM 856 C C . ILE A 1 107 ? -15.398 -14.055 -5.496 1 71.81 107 ILE A C 1
ATOM 858 O O . ILE A 1 107 ? -14.242 -14.25 -5.879 1 71.81 107 ILE A O 1
ATOM 862 N N . ASP A 1 108 ? -16.094 -12.977 -5.605 1 76.69 108 ASP A N 1
ATOM 863 C CA . ASP A 1 108 ? -15.445 -11.812 -6.199 1 76.69 108 ASP A CA 1
ATOM 864 C C . ASP A 1 108 ? -14.969 -12.109 -7.617 1 76.69 108 ASP A C 1
ATOM 866 O O . ASP A 1 108 ? -13.875 -11.688 -8.016 1 76.69 108 ASP A O 1
ATOM 870 N N . GLY A 1 109 ? -15.766 -13 -8.281 1 85.06 109 GLY A N 1
ATOM 871 C CA . GLY A 1 109 ? -15.469 -13.289 -9.68 1 85.06 109 GLY A CA 1
ATOM 872 C C . GLY A 1 109 ? -14.359 -14.312 -9.852 1 85.06 109 GLY A C 1
ATOM 873 O O . GLY A 1 109 ? -13.859 -14.508 -10.961 1 85.06 109 GLY A O 1
ATOM 874 N N . ILE A 1 110 ? -13.914 -14.945 -8.781 1 91.12 110 ILE A N 1
ATOM 875 C CA . ILE A 1 110 ? -12.867 -15.953 -8.836 1 91.12 110 ILE A CA 1
ATOM 876 C C . ILE A 1 110 ? -13.461 -17.328 -8.57 1 91.12 110 ILE A C 1
ATOM 878 O O . ILE A 1 110 ? -14.133 -17.547 -7.566 1 91.12 110 ILE A O 1
ATOM 882 N N . SER A 1 111 ? -13.227 -18.234 -9.492 1 88.56 111 SER A N 1
ATOM 883 C CA . SER A 1 111 ? -13.609 -19.609 -9.25 1 88.56 111 SER A CA 1
ATOM 884 C C . SER A 1 111 ? -12.555 -20.344 -8.414 1 88.56 111 SER A C 1
ATOM 886 O O . SER A 1 111 ? -11.359 -20.172 -8.633 1 88.56 111 SER A O 1
ATOM 888 N N . ILE A 1 112 ? -12.969 -21.078 -7.488 1 90.31 112 ILE A N 1
ATOM 889 C CA . ILE A 1 112 ? -12.102 -21.922 -6.68 1 90.31 112 ILE A CA 1
ATOM 890 C C . ILE A 1 112 ? -12.422 -23.391 -6.945 1 90.31 112 ILE A C 1
ATOM 892 O O . ILE A 1 112 ? -13.523 -23.859 -6.637 1 90.31 112 ILE A O 1
ATOM 896 N N . GLU A 1 113 ? -11.469 -24.109 -7.527 1 85.25 113 GLU A N 1
ATOM 897 C CA . GLU A 1 113 ? -11.781 -25.438 -8.047 1 85.25 113 GLU A CA 1
ATOM 898 C C . GLU A 1 113 ? -10.625 -26.406 -7.828 1 85.25 113 GLU A C 1
ATOM 900 O O . GLU A 1 113 ? -9.469 -25.984 -7.715 1 85.25 113 GLU A O 1
ATOM 905 N N . TRP A 1 114 ? -10.961 -27.688 -7.852 1 83.31 114 TRP A N 1
ATOM 906 C CA . TRP A 1 114 ? -9.938 -28.719 -7.777 1 83.31 114 TRP A CA 1
ATOM 907 C C . TRP A 1 114 ? -9.133 -28.781 -9.078 1 83.31 114 TRP A C 1
ATOM 909 O O . TRP A 1 114 ? -9.68 -28.562 -10.156 1 83.31 114 TRP A O 1
ATOM 919 N N . ASN A 1 115 ? -7.863 -29.172 -8.797 1 83.94 115 ASN A N 1
ATOM 920 C CA . ASN A 1 115 ? -6.996 -29.453 -9.938 1 83.94 115 ASN A CA 1
ATOM 921 C C . ASN A 1 115 ? -7.301 -30.797 -10.57 1 83.94 115 ASN A C 1
ATOM 923 O O . ASN A 1 115 ? -6.562 -31.766 -10.367 1 83.94 115 ASN A O 1
ATOM 927 N N . THR A 1 116 ? -8.406 -30.906 -11.266 1 75 116 THR A N 1
ATOM 928 C CA . THR A 1 116 ? -8.82 -32.125 -11.914 1 75 116 THR A CA 1
ATOM 929 C C . THR A 1 116 ? -9 -31.922 -13.414 1 75 116 THR A C 1
ATOM 931 O O . THR A 1 116 ? -9.203 -30.797 -13.867 1 75 116 THR A O 1
ATOM 934 N N . ALA A 1 117 ? -8.992 -33.062 -14.086 1 64.31 117 ALA A N 1
ATOM 935 C CA . ALA A 1 117 ? -9.172 -33.031 -15.531 1 64.31 117 ALA A CA 1
ATOM 936 C C . ALA A 1 117 ? -10.508 -32.406 -15.906 1 64.31 117 ALA A C 1
ATOM 938 O O . ALA A 1 117 ? -10.594 -31.641 -16.875 1 64.31 117 ALA A O 1
ATOM 939 N N . VAL A 1 118 ? -11.461 -32.656 -15.203 1 60.53 118 VAL A N 1
ATOM 940 C CA . VAL A 1 118 ? -12.805 -32.188 -15.531 1 60.53 118 VAL A CA 1
ATOM 941 C C . VAL A 1 118 ? -12.867 -30.672 -15.438 1 60.53 118 VAL A C 1
ATOM 943 O O . VAL A 1 118 ? -13.406 -30 -16.328 1 60.53 118 VAL A O 1
ATOM 946 N N . ALA A 1 119 ? -12.336 -30.125 -14.422 1 63.69 119 ALA A N 1
ATOM 947 C CA . ALA A 1 119 ? -12.383 -28.672 -14.203 1 63.69 119 ALA A CA 1
ATOM 948 C C . ALA A 1 119 ? -11.57 -27.938 -15.266 1 63.69 119 ALA A C 1
ATOM 950 O O . ALA A 1 119 ? -11.914 -26.797 -15.633 1 63.69 119 ALA A O 1
ATOM 951 N N . ARG A 1 120 ? -10.805 -28.625 -15.883 1 65.19 120 ARG A N 1
ATOM 952 C CA . ARG A 1 120 ? -9.852 -27.969 -16.766 1 65.19 120 ARG A CA 1
ATOM 953 C C . ARG A 1 120 ? -10.383 -27.906 -18.203 1 65.19 120 ARG A C 1
ATOM 955 O O . ARG A 1 120 ? -9.922 -27.094 -19 1 65.19 120 ARG A O 1
ATOM 962 N N . HIS A 1 121 ? -11.383 -28.703 -18.406 1 67.19 121 HIS A N 1
ATOM 963 C CA . HIS A 1 121 ? -11.945 -28.734 -19.766 1 67.19 121 HIS A CA 1
ATOM 964 C C . HIS A 1 121 ? -12.898 -27.562 -19.984 1 67.19 121 HIS A C 1
ATOM 966 O O . HIS A 1 121 ? -13.398 -27.375 -21.094 1 67.19 121 HIS A O 1
ATOM 972 N N . GLN A 1 122 ? -12.953 -26.844 -19.016 1 75.88 122 GLN A N 1
ATOM 973 C CA . GLN A 1 122 ? -13.789 -25.672 -19.188 1 75.88 122 GLN A CA 1
ATOM 974 C C . GLN A 1 122 ? -13.023 -24.547 -19.875 1 75.88 122 GLN A C 1
ATOM 976 O O . GLN A 1 122 ? -11.867 -24.297 -19.562 1 75.88 122 GLN A O 1
ATOM 981 N N . PRO A 1 123 ? -13.695 -23.969 -20.859 1 83.12 123 PRO A N 1
ATOM 982 C CA . PRO A 1 123 ? -13.016 -22.891 -21.594 1 83.12 123 PRO A CA 1
ATOM 983 C C . PRO A 1 123 ? -12.664 -21.703 -20.688 1 83.12 123 PRO A C 1
ATOM 985 O O . PRO A 1 123 ? -13.367 -21.438 -19.703 1 83.12 123 PRO A O 1
ATOM 988 N N . TRP A 1 124 ? -11.539 -21.078 -21.031 1 87.12 124 TRP A N 1
ATOM 989 C CA . TRP A 1 124 ? -11.133 -19.844 -20.375 1 87.12 124 TRP A CA 1
ATOM 990 C C . TRP A 1 124 ? -11.672 -18.609 -21.109 1 87.12 124 TRP A C 1
ATOM 992 O O . TRP A 1 124 ? -11.641 -18.562 -22.344 1 87.12 124 TRP A O 1
ATOM 1002 N N . HIS A 1 125 ? -12.211 -17.719 -20.375 1 88.31 125 HIS A N 1
ATOM 1003 C CA . HIS A 1 125 ? -12.625 -16.438 -20.938 1 88.31 125 HIS A CA 1
ATOM 1004 C C . HIS A 1 125 ? -11.656 -15.32 -20.562 1 88.31 125 HIS A C 1
ATOM 1006 O O . HIS A 1 125 ? -11.07 -15.352 -19.469 1 88.31 125 HIS A O 1
ATOM 1012 N N . ASP A 1 126 ? -11.578 -14.383 -21.453 1 92.25 126 ASP A N 1
ATOM 1013 C CA . ASP A 1 126 ? -10.664 -13.273 -21.203 1 92.25 126 ASP A CA 1
ATOM 1014 C C . ASP A 1 126 ? -11.031 -12.555 -19.906 1 92.25 126 ASP A C 1
ATOM 1016 O O . ASP A 1 126 ? -12.195 -12.234 -19.672 1 92.25 126 ASP A O 1
ATOM 1020 N N . GLY A 1 127 ? -10.016 -12.359 -19.062 1 91.81 127 GLY A N 1
ATOM 1021 C CA . GLY A 1 127 ? -10.211 -11.68 -17.797 1 91.81 127 GLY A CA 1
ATOM 1022 C C . GLY A 1 127 ? -10.516 -12.625 -16.656 1 91.81 127 GLY A C 1
ATOM 1023 O O . GLY A 1 127 ? -10.609 -12.203 -15.5 1 91.81 127 GLY A O 1
ATOM 1024 N N . GLU A 1 128 ? -10.609 -13.883 -16.922 1 92.12 128 GLU A N 1
ATOM 1025 C CA . GLU A 1 128 ? -11 -14.875 -15.922 1 92.12 128 GLU A CA 1
ATOM 1026 C C . GLU A 1 128 ? -9.859 -15.164 -14.961 1 92.12 128 GLU A C 1
ATOM 1028 O O . GLU A 1 128 ? -8.695 -15.203 -15.359 1 92.12 128 GLU A O 1
ATOM 1033 N N . VAL A 1 129 ? -10.227 -15.359 -13.672 1 94.56 129 VAL A N 1
ATOM 1034 C CA . VAL A 1 129 ? -9.297 -15.773 -12.625 1 94.56 129 VAL A CA 1
ATOM 1035 C C . VAL A 1 129 ? -9.82 -17.031 -11.93 1 94.56 129 VAL A C 1
ATOM 1037 O O . VAL A 1 129 ? -10.992 -17.094 -11.562 1 94.56 129 VAL A O 1
ATOM 1040 N N . ARG A 1 130 ? -8.969 -18.031 -11.773 1 92.38 130 ARG A N 1
ATOM 1041 C CA . ARG A 1 130 ? -9.312 -19.281 -11.086 1 92.38 130 ARG A CA 1
ATOM 1042 C C . ARG A 1 130 ? -8.266 -19.625 -10.031 1 92.38 130 ARG A C 1
ATOM 1044 O O . ARG A 1 130 ? -7.066 -19.484 -10.273 1 92.38 130 ARG A O 1
ATOM 1051 N N . LEU A 1 131 ? -8.75 -19.953 -8.906 1 94 131 LEU A N 1
ATOM 1052 C CA . LEU A 1 131 ? -7.891 -20.594 -7.914 1 94 131 LEU A CA 1
ATOM 1053 C C . LEU A 1 131 ? -7.98 -22.109 -8.016 1 94 131 LEU A C 1
ATOM 1055 O O . LEU A 1 131 ? -9.008 -22.703 -7.672 1 94 131 LEU A O 1
ATOM 1059 N N . ILE A 1 132 ? -6.922 -22.672 -8.523 1 89.69 132 ILE A N 1
ATOM 1060 C CA . ILE A 1 132 ? -6.879 -24.094 -8.781 1 89.69 132 ILE A CA 1
ATOM 1061 C C . ILE A 1 132 ? -6.145 -24.812 -7.652 1 89.69 132 ILE A C 1
ATOM 1063 O O . ILE A 1 132 ? -4.977 -24.516 -7.375 1 89.69 132 ILE A O 1
ATOM 1067 N N . VAL A 1 133 ? -6.816 -25.812 -7.012 1 88.56 133 VAL A N 1
ATOM 1068 C CA . VAL A 1 133 ? -6.348 -26.391 -5.758 1 88.56 133 VAL A CA 1
ATOM 1069 C C . VAL A 1 133 ? -5.961 -27.844 -5.973 1 88.56 133 VAL A C 1
ATOM 1071 O O . VAL A 1 133 ? -6.73 -28.625 -6.551 1 88.56 133 VAL A O 1
ATOM 1074 N N . ASN A 1 134 ? -4.781 -28.219 -5.512 1 84.25 134 ASN A N 1
ATOM 1075 C CA . ASN A 1 134 ? -4.387 -29.625 -5.539 1 84.25 134 ASN A CA 1
ATOM 1076 C C . ASN A 1 134 ? -5.051 -30.422 -4.418 1 84.25 134 ASN A C 1
ATOM 1078 O O . ASN A 1 134 ? -4.93 -30.062 -3.244 1 84.25 134 ASN A O 1
ATOM 1082 N N . GLU A 1 135 ? -5.945 -31.453 -4.73 1 70.69 135 GLU A N 1
ATOM 1083 C CA . GLU A 1 135 ? -6.707 -32.25 -3.783 1 70.69 135 GLU A CA 1
ATOM 1084 C C . GLU A 1 135 ? -5.785 -33 -2.816 1 70.69 135 GLU A C 1
ATOM 1086 O O . GLU A 1 135 ? -6.098 -33.125 -1.632 1 70.69 135 GLU A O 1
ATOM 1091 N N . HIS A 1 136 ? -4.949 -33.938 -3.289 1 58.59 136 HIS A N 1
ATOM 1092 C CA . HIS A 1 136 ? -4.227 -34.906 -2.494 1 58.59 136 HIS A CA 1
ATOM 1093 C C . HIS A 1 136 ? -3.057 -34.281 -1.754 1 58.59 136 HIS A C 1
ATOM 1095 O O . HIS A 1 136 ? -2.359 -34.969 -0.992 1 58.59 136 HIS A O 1
ATOM 1101 N N . ARG A 1 137 ? -2.781 -33.219 -2.115 1 51.12 137 ARG A N 1
ATOM 1102 C CA . ARG A 1 137 ? -1.502 -32.812 -1.535 1 51.12 137 ARG A CA 1
ATOM 1103 C C . ARG A 1 137 ? -1.671 -32.375 -0.085 1 51.12 137 ARG A C 1
ATOM 1105 O O . ARG A 1 137 ? -2.508 -31.516 0.217 1 51.12 137 ARG A O 1
ATOM 1112 N N . ALA A 1 138 ? -1.37 -33.375 0.73 1 46.56 138 ALA A N 1
ATOM 1113 C CA . ALA A 1 138 ? -0.963 -32.781 1.999 1 46.56 138 ALA A CA 1
ATOM 1114 C C . ALA A 1 138 ? -0.193 -31.484 1.773 1 46.56 138 ALA A C 1
ATOM 1116 O O . ALA A 1 138 ? 0.438 -31.312 0.729 1 46.56 138 ALA A O 1
ATOM 1117 N N . MET A 1 139 ? -0.486 -30.359 2.385 1 44.5 139 MET A N 1
ATOM 1118 C CA . MET A 1 139 ? 0.21 -29.078 2.209 1 44.5 139 MET A CA 1
ATOM 1119 C C . MET A 1 139 ? 1.65 -29.312 1.761 1 44.5 139 MET A C 1
ATOM 1121 O O . MET A 1 139 ? 2.271 -28.406 1.181 1 44.5 139 MET A O 1
ATOM 1125 N N . ASP A 1 140 ? 2.414 -30.438 2.053 1 41.03 140 ASP A N 1
ATOM 1126 C CA . ASP A 1 140 ? 3.848 -30.703 1.979 1 41.03 140 ASP A CA 1
ATOM 1127 C C . ASP A 1 140 ? 4.172 -31.672 0.843 1 41.03 140 ASP A C 1
ATOM 1129 O O . ASP A 1 140 ? 5.301 -32.156 0.737 1 41.03 140 ASP A O 1
ATOM 1133 N N . LEU A 1 141 ? 3.357 -32.281 0.226 1 45.97 141 LEU A N 1
ATOM 1134 C CA . LEU A 1 141 ? 3.926 -33.438 -0.48 1 45.97 141 LEU A CA 1
ATOM 1135 C C . LEU A 1 141 ? 4.266 -33.062 -1.921 1 45.97 141 LEU A C 1
ATOM 1137 O O . LEU A 1 141 ? 3.549 -32.281 -2.555 1 45.97 141 LEU A O 1
ATOM 1141 N N . PRO A 1 142 ? 5.504 -33.281 -2.273 1 46.5 142 PRO A N 1
ATOM 1142 C CA . PRO A 1 142 ? 5.887 -33.219 -3.684 1 46.5 142 PRO A CA 1
ATOM 1143 C C . PRO A 1 142 ? 4.863 -33.844 -4.613 1 46.5 142 PRO A C 1
ATOM 1145 O O . PRO A 1 142 ? 4.23 -34.844 -4.246 1 46.5 142 PRO A O 1
ATOM 1148 N N . GLY A 1 143 ? 4.172 -33.156 -5.379 1 48.03 143 GLY A N 1
ATOM 1149 C CA . GLY A 1 143 ? 3.027 -33.5 -6.211 1 48.03 143 GLY A CA 1
ATOM 1150 C C . GLY A 1 143 ? 3.328 -34.594 -7.23 1 48.03 143 GLY A C 1
ATOM 1151 O O . GLY A 1 143 ? 4.145 -34.375 -8.133 1 48.03 143 GLY A O 1
ATOM 1152 N N . ASP A 1 144 ? 3.467 -35.812 -6.887 1 55.19 144 ASP A N 1
ATOM 1153 C CA . ASP A 1 144 ? 3.434 -36.906 -7.867 1 55.19 144 ASP A CA 1
ATOM 1154 C C . ASP A 1 144 ? 2.119 -36.875 -8.648 1 55.19 144 ASP A C 1
ATOM 1156 O O . ASP A 1 144 ? 1.812 -37.844 -9.367 1 55.19 144 ASP A O 1
ATOM 1160 N N . GLY A 1 145 ? 1.51 -35.688 -8.672 1 68.12 145 GLY A N 1
ATOM 1161 C CA . GLY A 1 145 ? 0.238 -35.75 -9.375 1 68.12 145 GLY A CA 1
ATOM 1162 C C . GLY A 1 145 ? 0.352 -35.406 -10.852 1 68.12 145 GLY A C 1
ATOM 1163 O O . GLY A 1 145 ? 1.44 -35.094 -11.336 1 68.12 145 GLY A O 1
ATOM 1164 N N . LEU A 1 146 ? -0.557 -35.688 -11.648 1 76.31 146 LEU A N 1
ATOM 1165 C CA . LEU A 1 146 ? -0.655 -35.344 -13.062 1 76.31 146 LEU A CA 1
ATOM 1166 C C . LEU A 1 146 ? -0.726 -33.844 -13.258 1 76.31 146 LEU A C 1
ATOM 1168 O O . LEU A 1 146 ? -1.342 -33.125 -12.461 1 76.31 146 LEU A O 1
ATOM 1172 N N . ARG A 1 147 ? 0.048 -33.406 -14.211 1 84.12 147 ARG A N 1
ATOM 1173 C CA . ARG A 1 147 ? -0.076 -32.031 -14.672 1 84.12 147 ARG A CA 1
ATOM 1174 C C . ARG A 1 147 ? -1.079 -31.922 -15.82 1 84.12 147 ARG A C 1
ATOM 1176 O O . ARG A 1 147 ? -0.995 -32.656 -16.797 1 84.12 147 ARG A O 1
ATOM 1183 N N . TYR A 1 148 ? -2.012 -31.047 -15.625 1 84.69 148 TYR A N 1
ATOM 1184 C CA . TYR A 1 148 ? -2.945 -30.766 -16.703 1 84.69 148 TYR A CA 1
ATOM 1185 C C . TYR A 1 148 ? -2.73 -29.359 -17.266 1 84.69 148 TYR A C 1
ATOM 1187 O O . TYR A 1 148 ? -2.572 -28.406 -16.5 1 84.69 148 TYR A O 1
ATOM 1195 N N . ASN A 1 149 ? -2.697 -29.266 -18.562 1 87.5 149 ASN A N 1
ATOM 1196 C CA . ASN A 1 149 ? -2.643 -27.938 -19.141 1 87.5 149 ASN A CA 1
ATOM 1197 C C . ASN A 1 149 ? -4.035 -27.328 -19.281 1 87.5 149 ASN A C 1
ATOM 1199 O O . ASN A 1 149 ? -5.02 -27.906 -18.828 1 87.5 149 ASN A O 1
ATOM 1203 N N . ARG A 1 150 ? -4.133 -26.156 -19.812 1 85.31 150 ARG A N 1
ATOM 1204 C CA . ARG A 1 150 ? -5.379 -25.391 -19.828 1 85.31 150 ARG A CA 1
ATOM 1205 C C . ARG A 1 150 ? -6.438 -26.094 -20.672 1 85.31 150 ARG A C 1
ATOM 1207 O O . ARG A 1 150 ? -7.633 -25.828 -20.531 1 85.31 150 ARG A O 1
ATOM 1214 N N . THR A 1 151 ? -5.996 -27 -21.609 1 83.5 151 THR A N 1
ATOM 1215 C CA . THR A 1 151 ? -6.949 -27.719 -22.453 1 83.5 151 THR A CA 1
ATOM 1216 C C . THR A 1 151 ? -7.344 -29.047 -21.797 1 83.5 151 THR A C 1
ATOM 1218 O O . THR A 1 151 ? -8.172 -29.781 -22.328 1 83.5 151 THR A O 1
ATOM 1221 N N . GLY A 1 152 ? -6.742 -29.375 -20.688 1 81.44 152 GLY A N 1
ATOM 1222 C CA . GLY A 1 152 ? -7.109 -30.578 -19.922 1 81.44 152 GLY A CA 1
ATOM 1223 C C . GLY A 1 152 ? -6.234 -31.766 -20.25 1 81.44 152 GLY A C 1
ATOM 1224 O O . GLY A 1 152 ? -6.457 -32.875 -19.719 1 81.44 152 GLY A O 1
ATOM 1225 N N . ASP A 1 153 ? -5.23 -31.562 -21.094 1 86.19 153 ASP A N 1
ATOM 1226 C CA . ASP A 1 153 ? -4.316 -32.656 -21.438 1 86.19 153 ASP A CA 1
ATOM 1227 C C . ASP A 1 153 ? -3.295 -32.875 -20.328 1 86.19 153 ASP A C 1
ATOM 1229 O O . ASP A 1 153 ? -2.834 -31.922 -19.703 1 86.19 153 ASP A O 1
ATOM 1233 N N . VAL A 1 154 ? -2.988 -34.062 -20.141 1 86.94 154 VAL A N 1
ATOM 1234 C CA . VAL A 1 154 ? -1.889 -34.406 -19.234 1 86.94 154 VAL A CA 1
ATOM 1235 C C . VAL A 1 154 ? -0.556 -34.062 -19.906 1 86.94 154 VAL A C 1
ATOM 1237 O O . VAL A 1 154 ? -0.316 -34.438 -21.047 1 86.94 154 VAL A O 1
ATOM 1240 N N . VAL A 1 155 ? 0.276 -33.375 -19.234 1 90.06 155 VAL A N 1
ATOM 1241 C CA . VAL A 1 155 ? 1.556 -32.938 -19.781 1 90.06 155 VAL A CA 1
ATOM 1242 C C . VAL A 1 155 ? 2.682 -33.281 -18.812 1 90.06 155 VAL A C 1
ATOM 1244 O O . VAL A 1 155 ? 2.473 -33.312 -17.594 1 90.06 155 VAL A O 1
ATOM 1247 N N . PRO A 1 156 ? 3.922 -33.625 -19.328 1 88.56 156 PRO A N 1
ATOM 1248 C CA . PRO A 1 156 ? 5.012 -34.094 -18.469 1 88.56 156 PRO A CA 1
ATOM 1249 C C . PRO A 1 156 ? 5.688 -32.938 -17.703 1 88.56 156 PRO A C 1
ATOM 1251 O O . PRO A 1 156 ? 6.395 -33.188 -16.719 1 88.56 156 PRO A O 1
ATOM 1254 N N . SER A 1 157 ? 5.574 -31.734 -18.203 1 90.19 157 SER A N 1
ATOM 1255 C CA . SER A 1 157 ? 6.172 -30.547 -17.578 1 90.19 157 SER A CA 1
ATOM 1256 C C . SER A 1 157 ? 5.25 -29.344 -17.672 1 90.19 157 SER A C 1
ATOM 1258 O O . SER A 1 157 ? 4.203 -29.406 -18.328 1 90.19 157 SER A O 1
ATOM 1260 N N . GLN A 1 158 ? 5.648 -28.328 -16.969 1 89.38 158 GLN A N 1
ATOM 1261 C CA . GLN A 1 158 ? 4.832 -27.125 -17 1 89.38 158 GLN A CA 1
ATOM 1262 C C . GLN A 1 158 ? 4.824 -26.5 -18.391 1 89.38 158 GLN A C 1
ATOM 1264 O O . GLN A 1 158 ? 5.871 -26.109 -18.906 1 89.38 158 GLN A O 1
ATOM 1269 N N . GLU A 1 159 ? 3.646 -26.438 -19.016 1 90.06 159 GLU A N 1
ATOM 1270 C CA . GLU A 1 159 ? 3.473 -25.828 -20.344 1 90.06 159 GLU A CA 1
ATOM 1271 C C . GLU A 1 159 ? 2.801 -24.469 -20.234 1 90.06 159 GLU A C 1
ATOM 1273 O O . GLU A 1 159 ? 2.977 -23.625 -21.109 1 90.06 159 GLU A O 1
ATOM 1278 N N . ASP A 1 160 ? 1.971 -24.281 -19.312 1 91.12 160 ASP A N 1
ATOM 1279 C CA . ASP A 1 160 ? 1.274 -23.031 -19 1 91.12 160 ASP A CA 1
ATOM 1280 C C . ASP A 1 160 ? 1.025 -22.891 -17.5 1 91.12 160 ASP A C 1
ATOM 1282 O O . ASP A 1 160 ? 1.509 -23.703 -16.703 1 91.12 160 ASP A O 1
ATOM 1286 N N . SER A 1 161 ? 0.339 -21.922 -17.047 1 94.31 161 SER A N 1
ATOM 1287 C CA . SER A 1 161 ? 0.18 -21.609 -15.633 1 94.31 161 SER A CA 1
ATOM 1288 C C . SER A 1 161 ? -0.723 -22.625 -14.945 1 94.31 161 SER A C 1
ATOM 1290 O O . SER A 1 161 ? -0.76 -22.703 -13.719 1 94.31 161 SER A O 1
ATOM 1292 N N . VAL A 1 162 ? -1.413 -23.406 -15.695 1 91 162 VAL A N 1
ATOM 1293 C CA . VAL A 1 162 ? -2.359 -24.344 -15.117 1 91 162 VAL A CA 1
ATOM 1294 C C . VAL A 1 162 ? -1.666 -25.688 -14.859 1 91 162 VAL A C 1
ATOM 1296 O O . VAL A 1 162 ? -2.125 -26.484 -14.039 1 91 162 VAL A O 1
ATOM 1299 N N . SER A 1 163 ? -0.594 -25.953 -15.602 1 89.69 163 SER A N 1
ATOM 1300 C CA . SER A 1 163 ? 0.105 -27.234 -15.531 1 89.69 163 SER A CA 1
ATOM 1301 C C . SER A 1 163 ? 1.121 -27.25 -14.398 1 89.69 163 SER A C 1
ATOM 1303 O O . SER A 1 163 ? 2.318 -27.062 -14.625 1 89.69 163 SER A O 1
ATOM 1305 N N . PHE A 1 164 ? 0.589 -27.484 -13.164 1 88.5 164 PHE A N 1
ATOM 1306 C CA . PHE A 1 164 ? 1.478 -27.453 -12.008 1 88.5 164 PHE A CA 1
ATOM 1307 C C . PHE A 1 164 ? 1.209 -28.641 -11.086 1 88.5 164 PHE A C 1
ATOM 1309 O O . PHE A 1 164 ? 0.122 -29.219 -11.117 1 88.5 164 PHE A O 1
ATOM 1316 N N . VAL A 1 165 ? 2.211 -29.031 -10.242 1 82.19 165 VAL A N 1
ATOM 1317 C CA . VAL A 1 165 ? 2.021 -30.094 -9.266 1 82.19 165 VAL A CA 1
ATOM 1318 C C . VAL A 1 165 ? 2.621 -29.672 -7.922 1 82.19 165 VAL A C 1
ATOM 1320 O O . VAL A 1 165 ? 2.244 -30.188 -6.871 1 82.19 165 VAL A O 1
ATOM 1323 N N . GLY A 1 166 ? 3.48 -28.672 -7.859 1 81.62 166 GLY A N 1
ATOM 1324 C CA . GLY A 1 166 ? 4.266 -28.344 -6.68 1 81.62 166 GLY A CA 1
ATOM 1325 C C . GLY A 1 166 ? 3.486 -27.547 -5.648 1 81.62 166 GLY A C 1
ATOM 1326 O O . GLY A 1 166 ? 3.303 -28 -4.516 1 81.62 166 GLY A O 1
ATOM 1327 N N . PRO A 1 167 ? 2.885 -26.5 -5.996 1 88.44 167 PRO A N 1
ATOM 1328 C CA . PRO A 1 167 ? 2.178 -25.656 -5.031 1 88.44 167 PRO A CA 1
ATOM 1329 C C . PRO A 1 167 ? 0.867 -26.266 -4.555 1 88.44 167 PRO A C 1
ATOM 1331 O O . PRO A 1 167 ? 0.278 -27.094 -5.254 1 88.44 167 PRO A O 1
ATOM 1334 N N . PHE A 1 168 ? 0.465 -25.844 -3.377 1 87.25 168 PHE A N 1
ATOM 1335 C CA . PHE A 1 168 ? -0.838 -26.219 -2.846 1 87.25 168 PHE A CA 1
ATOM 1336 C C . PHE A 1 168 ? -1.953 -25.812 -3.803 1 87.25 168 PHE A C 1
ATOM 1338 O O . PHE A 1 168 ? -2.9 -26.578 -4.02 1 87.25 168 PHE A O 1
ATOM 1345 N N . ALA A 1 169 ? -1.815 -24.672 -4.289 1 91.62 169 ALA A N 1
ATOM 1346 C CA . ALA A 1 169 ? -2.758 -24.094 -5.25 1 91.62 169 ALA A CA 1
ATOM 1347 C C . ALA A 1 169 ? -2.082 -23.047 -6.133 1 91.62 169 ALA A C 1
ATOM 1349 O O . ALA A 1 169 ? -0.95 -22.641 -5.863 1 91.62 169 ALA A O 1
ATOM 1350 N N . ARG A 1 170 ? -2.738 -22.734 -7.168 1 93.88 170 ARG A N 1
ATOM 1351 C CA . ARG A 1 170 ? -2.299 -21.641 -8.039 1 93.88 170 ARG A CA 1
ATOM 1352 C C . ARG A 1 170 ? -3.465 -20.719 -8.398 1 93.88 170 ARG A C 1
ATOM 1354 O O . ARG A 1 170 ? -4.523 -21.188 -8.812 1 93.88 170 ARG A O 1
ATOM 1361 N N . LEU A 1 171 ? -3.301 -19.469 -8.109 1 97 171 LEU A N 1
ATOM 1362 C CA . LEU A 1 171 ? -4.195 -18.469 -8.688 1 97 171 LEU A CA 1
ATOM 1363 C C . LEU A 1 171 ? -3.771 -18.109 -10.109 1 97 171 LEU A C 1
ATOM 1365 O O . LEU A 1 171 ? -2.648 -17.641 -10.328 1 97 171 LEU A O 1
ATOM 1369 N N . VAL A 1 172 ? -4.656 -18.328 -11.086 1 96.5 172 VAL A N 1
ATOM 1370 C CA . VAL A 1 172 ? -4.305 -18.156 -12.492 1 96.5 172 VAL A CA 1
ATOM 1371 C C . VAL A 1 172 ? -5.223 -17.109 -13.133 1 96.5 172 VAL A C 1
ATOM 1373 O O . VAL A 1 172 ? -6.438 -17.141 -12.922 1 96.5 172 VAL A O 1
ATOM 1376 N N . ALA A 1 173 ? -4.613 -16.188 -13.836 1 96.5 173 ALA A N 1
ATOM 1377 C CA . ALA A 1 173 ? -5.355 -15.25 -14.656 1 96.5 173 ALA A CA 1
ATOM 1378 C C . ALA A 1 173 ? -5.152 -15.539 -16.141 1 96.5 173 ALA A C 1
ATOM 1380 O O . ALA A 1 173 ? -4.051 -15.883 -16.562 1 96.5 173 ALA A O 1
ATOM 1381 N N . TYR A 1 174 ? -6.25 -15.406 -16.875 1 94.25 174 TYR A N 1
ATOM 1382 C CA . TYR A 1 174 ? -6.223 -15.5 -18.328 1 94.25 174 TYR A CA 1
ATOM 1383 C C . TYR A 1 174 ? -6.617 -14.18 -18.984 1 94.25 174 TYR A C 1
ATOM 1385 O O . TYR A 1 174 ? -7.789 -13.789 -18.953 1 94.25 174 TYR A O 1
ATOM 1393 N N . ILE A 1 175 ? -5.582 -13.539 -19.562 1 94.81 175 ILE A N 1
ATOM 1394 C CA . ILE A 1 175 ? -5.805 -12.227 -20.172 1 94.81 175 ILE A CA 1
ATOM 1395 C C . ILE A 1 175 ? -5.07 -12.148 -21.516 1 94.81 175 ILE A C 1
ATOM 1397 O O . ILE A 1 175 ? -3.873 -12.438 -21.578 1 94.81 175 ILE A O 1
ATOM 1401 N N . ASP A 1 176 ? -5.801 -11.742 -22.609 1 93.75 176 ASP A N 1
ATOM 1402 C CA . ASP A 1 176 ? -5.254 -11.523 -23.938 1 93.75 176 ASP A CA 1
ATOM 1403 C C . ASP A 1 176 ? -4.516 -12.766 -24.438 1 93.75 176 ASP A C 1
ATOM 1405 O O . ASP A 1 176 ? -3.385 -12.672 -24.922 1 93.75 176 ASP A O 1
ATOM 1409 N N . GLY A 1 177 ? -5.09 -13.875 -24.188 1 91.56 177 GLY A N 1
ATOM 1410 C CA . GLY A 1 177 ? -4.602 -15.133 -24.734 1 91.56 177 GLY A CA 1
ATOM 1411 C C . GLY A 1 177 ? -3.445 -15.719 -23.953 1 91.56 177 GLY A C 1
ATOM 1412 O O . GLY A 1 177 ? -2.877 -16.734 -24.344 1 91.56 177 GLY A O 1
ATOM 1413 N N . HIS A 1 178 ? -3.076 -15.094 -22.828 1 94.56 178 HIS A N 1
ATOM 1414 C CA . HIS A 1 178 ? -1.949 -15.57 -22.047 1 94.56 178 HIS A CA 1
ATOM 1415 C C . HIS A 1 178 ? -2.35 -15.781 -20.578 1 94.56 178 HIS A C 1
ATOM 1417 O O . HIS A 1 178 ? -3.275 -15.133 -20.094 1 94.56 178 HIS A O 1
ATOM 1423 N N . THR A 1 179 ? -1.618 -16.734 -19.922 1 95.31 179 THR A N 1
ATOM 1424 C CA . THR A 1 179 ? -1.855 -16.969 -18.5 1 95.31 179 THR A CA 1
ATOM 1425 C C . THR A 1 179 ? -0.691 -16.438 -17.672 1 95.31 179 THR A C 1
ATOM 1427 O O . THR A 1 179 ? 0.433 -16.328 -18.156 1 95.31 179 THR A O 1
ATOM 1430 N N . ALA A 1 180 ? -0.907 -15.977 -16.484 1 97.38 180 ALA A N 1
ATOM 1431 C CA . ALA A 1 180 ? 0.037 -15.711 -15.406 1 97.38 180 ALA A CA 1
ATOM 1432 C C . ALA A 1 180 ? -0.453 -16.312 -14.086 1 97.38 180 ALA A C 1
ATOM 1434 O O . ALA A 1 180 ? -1.632 -16.641 -13.953 1 97.38 180 ALA A O 1
ATOM 1435 N N . HIS A 1 181 ? 0.499 -16.516 -13.133 1 98 181 HIS A N 1
ATOM 1436 C CA . HIS A 1 181 ? 0.011 -17.219 -11.953 1 98 181 HIS A CA 1
ATOM 1437 C C . HIS A 1 181 ? 0.728 -16.75 -10.688 1 98 181 HIS A C 1
ATOM 1439 O O . HIS A 1 181 ? 1.807 -16.156 -10.766 1 98 181 HIS A O 1
ATOM 1445 N N . MET A 1 182 ? 0.098 -16.906 -9.625 1 98.19 182 MET A N 1
ATOM 1446 C CA . MET A 1 182 ? 0.597 -16.797 -8.25 1 98.19 182 MET A CA 1
ATOM 1447 C C . MET A 1 182 ? 0.547 -18.156 -7.555 1 98.19 182 MET A C 1
ATOM 1449 O O . MET A 1 182 ? -0.526 -18.75 -7.402 1 98.19 182 MET A O 1
ATOM 1453 N N . ASP A 1 183 ? 1.711 -18.641 -7.18 1 94.88 183 ASP A N 1
ATOM 1454 C CA . ASP A 1 183 ? 1.772 -19.906 -6.445 1 94.88 183 ASP A CA 1
ATOM 1455 C C . ASP A 1 183 ? 1.37 -19.703 -4.984 1 94.88 183 ASP A C 1
ATOM 1457 O O . ASP A 1 183 ? 1.807 -18.75 -4.34 1 94.88 183 ASP A O 1
ATOM 1461 N N . VAL A 1 184 ? 0.518 -20.562 -4.543 1 94.62 184 VAL A N 1
ATOM 1462 C CA . VAL A 1 184 ? 0.103 -20.609 -3.145 1 94.62 184 VAL A CA 1
ATOM 1463 C C . VAL A 1 184 ? 0.704 -21.828 -2.463 1 94.62 184 VAL A C 1
ATOM 1465 O O . VAL A 1 184 ? 0.296 -22.969 -2.736 1 94.62 184 VAL A O 1
ATOM 1468 N N . TYR A 1 185 ? 1.577 -21.562 -1.587 1 90.62 185 TYR A N 1
ATOM 1469 C CA . TYR A 1 185 ? 2.221 -22.656 -0.871 1 90.62 185 TYR A CA 1
ATOM 1470 C C . TYR A 1 185 ? 1.579 -22.859 0.496 1 90.62 185 TYR A C 1
ATOM 1472 O O . TYR A 1 185 ? 1.251 -21.891 1.189 1 90.62 185 TYR A O 1
ATOM 1480 N N . GLY A 1 186 ? 1.317 -24.125 0.815 1 84.19 186 GLY A N 1
ATOM 1481 C CA . GLY A 1 186 ? 0.92 -24.453 2.176 1 84.19 186 GLY A CA 1
ATOM 1482 C C . GLY A 1 186 ? 2.094 -24.562 3.131 1 84.19 186 GLY A C 1
ATOM 1483 O O . GLY A 1 186 ? 3.225 -24.812 2.709 1 84.19 186 GLY A O 1
ATOM 1484 N N . THR A 1 187 ? 1.971 -24.016 4.414 1 69.75 187 THR A N 1
ATOM 1485 C CA . THR A 1 187 ? 3.035 -24.125 5.406 1 69.75 187 THR A CA 1
ATOM 1486 C C . THR A 1 187 ? 2.828 -25.375 6.273 1 69.75 187 THR A C 1
ATOM 1488 O O . THR A 1 187 ? 1.808 -25.5 6.953 1 69.75 187 THR A O 1
ATOM 1491 N N . ASP A 1 188 ? 2.65 -26.469 5.75 1 53.12 188 ASP A N 1
ATOM 1492 C CA . ASP A 1 188 ? 2.49 -27.609 6.652 1 53.12 188 ASP A CA 1
ATOM 1493 C C . ASP A 1 188 ? 3.682 -27.719 7.598 1 53.12 188 ASP A C 1
ATOM 1495 O O . ASP A 1 188 ? 4.801 -27.344 7.246 1 53.12 188 ASP A O 1
ATOM 1499 N N . ALA A 1 189 ? 3.387 -27.75 9.047 1 40.31 189 ALA A N 1
ATOM 1500 C CA . ALA A 1 189 ? 4.32 -28.047 10.125 1 40.31 189 ALA A CA 1
ATOM 1501 C C . ALA A 1 189 ? 5.34 -29.094 9.695 1 40.31 189 ALA A C 1
ATOM 1503 O O . ALA A 1 189 ? 6.469 -29.125 10.195 1 40.31 189 ALA A O 1
ATOM 1504 N N . THR A 1 190 ? 4.855 -30.094 9.109 1 35.91 190 THR A N 1
ATOM 1505 C CA . THR A 1 190 ? 5.707 -31.266 9.195 1 35.91 190 THR A CA 1
ATOM 1506 C C . THR A 1 190 ? 6.93 -31.125 8.297 1 35.91 190 THR A C 1
ATOM 1508 O O . THR A 1 190 ? 7.988 -31.688 8.578 1 35.91 190 THR A O 1
ATOM 1511 N N . GLU A 1 191 ? 6.773 -31.094 7.043 1 36.41 191 GLU A N 1
ATOM 1512 C CA . GLU A 1 191 ? 8.039 -31.281 6.34 1 36.41 191 GLU A CA 1
ATOM 1513 C C . GLU A 1 191 ? 8.891 -30.016 6.387 1 36.41 191 GLU A C 1
ATOM 1515 O O . GLU A 1 191 ? 8.711 -29.109 5.566 1 36.41 191 GLU A O 1
ATOM 1520 N N . VAL A 1 192 ? 9.07 -29.531 7.484 1 35.84 192 VAL A N 1
ATOM 1521 C CA . VAL A 1 192 ? 10.062 -28.5 7.738 1 35.84 192 VAL A CA 1
ATOM 1522 C C . VAL A 1 192 ? 11.398 -28.906 7.117 1 35.84 192 VAL A C 1
ATOM 1524 O O . VAL A 1 192 ? 12.125 -29.734 7.676 1 35.84 192 VAL A O 1
ATOM 1527 N N . GLY A 1 193 ? 11.531 -29.438 6.062 1 34.94 193 GLY A N 1
ATOM 1528 C CA . GLY A 1 193 ? 12.961 -29.328 5.82 1 34.94 193 GLY A CA 1
ATOM 1529 C C . GLY A 1 193 ? 13.508 -27.938 6.09 1 34.94 193 GLY A C 1
ATOM 1530 O O . GLY A 1 193 ? 12.742 -27 6.312 1 34.94 193 GLY A O 1
ATOM 1531 N N . PRO A 1 194 ? 14.859 -27.781 6.281 1 39.16 194 PRO A N 1
ATOM 1532 C CA . PRO A 1 194 ? 15.492 -26.531 6.695 1 39.16 194 PRO A CA 1
ATOM 1533 C C . PRO A 1 194 ? 14.805 -25.297 6.098 1 39.16 194 PRO A C 1
ATOM 1535 O O . PRO A 1 194 ? 14.992 -24.188 6.59 1 39.16 194 PRO A O 1
ATOM 1538 N N . GLN A 1 195 ? 14.164 -25.484 4.922 1 40.38 195 GLN A N 1
ATOM 1539 C CA . GLN A 1 195 ? 13.711 -24.359 4.121 1 40.38 195 GLN A CA 1
ATOM 1540 C C . GLN A 1 195 ? 12.266 -24 4.438 1 40.38 195 GLN A C 1
ATOM 1542 O O . GLN A 1 195 ? 11.758 -22.969 3.994 1 40.38 195 GLN A O 1
ATOM 1547 N N . ARG A 1 196 ? 11.406 -25 4.594 1 46.12 196 ARG A N 1
ATOM 1548 C CA . ARG A 1 196 ? 9.984 -24.641 4.578 1 46.12 196 ARG A CA 1
ATOM 1549 C C . ARG A 1 196 ? 9.531 -24.172 5.953 1 46.12 196 ARG A C 1
ATOM 1551 O O . ARG A 1 196 ? 9.469 -24.969 6.898 1 46.12 196 ARG A O 1
ATOM 1558 N N . ALA A 1 197 ? 9.766 -23.016 6.352 1 54.31 197 ALA A N 1
ATOM 1559 C CA . ALA A 1 197 ? 9.539 -22.156 7.52 1 54.31 197 ALA A CA 1
ATOM 1560 C C . ALA A 1 197 ? 8.055 -22.094 7.867 1 54.31 197 ALA A C 1
ATOM 1562 O O . ALA A 1 197 ? 7.203 -22.188 6.984 1 54.31 197 ALA A O 1
ATOM 1563 N N . SER A 1 198 ? 7.664 -22.656 9.141 1 71 198 SER A N 1
ATOM 1564 C CA . SER A 1 198 ? 6.398 -22.328 9.789 1 71 198 SER A CA 1
ATOM 1565 C C . SER A 1 198 ? 5.891 -20.969 9.359 1 71 198 SER A C 1
ATOM 1567 O O . SER A 1 198 ? 6.684 -20.078 9.008 1 71 198 SER A O 1
ATOM 1569 N N . PHE A 1 199 ? 4.578 -21.141 9.062 1 87.44 199 PHE A N 1
ATOM 1570 C CA . PHE A 1 199 ? 3.988 -19.828 8.852 1 87.44 199 PHE A CA 1
ATOM 1571 C C . PHE A 1 199 ? 4.504 -18.828 9.891 1 87.44 199 PHE A C 1
ATOM 1573 O O . PHE A 1 199 ? 4.633 -19.172 11.07 1 87.44 199 PHE A O 1
ATOM 1580 N N . PRO A 1 200 ? 4.867 -17.719 9.453 1 90.06 200 PRO A N 1
ATOM 1581 C CA . PRO A 1 200 ? 5.449 -16.766 10.414 1 90.06 200 PRO A CA 1
ATOM 1582 C C . PRO A 1 200 ? 4.527 -16.484 11.594 1 90.06 200 PRO A C 1
ATOM 1584 O O . PRO A 1 200 ? 3.303 -16.516 11.445 1 90.06 200 PRO A O 1
ATOM 1587 N N . ARG A 1 201 ? 5.094 -16.219 12.664 1 85.69 201 ARG A N 1
ATOM 1588 C CA . ARG A 1 201 ? 4.34 -15.922 13.883 1 85.69 201 ARG A CA 1
ATOM 1589 C C . ARG A 1 201 ? 3.777 -14.508 13.844 1 85.69 201 ARG A C 1
ATOM 1591 O O . ARG A 1 201 ? 2.799 -14.203 14.531 1 85.69 201 ARG A O 1
ATOM 1598 N N . LYS A 1 202 ? 4.484 -13.727 13.133 1 92.25 202 LYS A N 1
ATOM 1599 C CA . LYS A 1 202 ? 4.078 -12.328 13.023 1 92.25 202 LYS A CA 1
ATOM 1600 C C . LYS A 1 202 ? 4.074 -11.867 11.562 1 92.25 202 LYS A C 1
ATOM 1602 O O . LYS A 1 202 ? 5.047 -12.086 10.836 1 92.25 202 LYS A O 1
ATOM 1607 N N . ILE A 1 203 ? 2.953 -11.305 11.195 1 93.75 203 ILE A N 1
ATOM 1608 C CA . ILE A 1 203 ? 2.869 -10.805 9.828 1 93.75 203 ILE A CA 1
ATOM 1609 C C . ILE A 1 203 ? 2.621 -9.305 9.836 1 93.75 203 ILE A C 1
ATOM 1611 O O . ILE A 1 203 ? 2.059 -8.766 10.797 1 93.75 203 ILE A O 1
ATOM 1615 N N . VAL A 1 204 ? 3.107 -8.656 8.828 1 93.38 204 VAL A N 1
ATOM 1616 C CA . VAL A 1 204 ? 3.133 -7.199 8.734 1 93.38 204 VAL A CA 1
ATOM 1617 C C . VAL A 1 204 ? 2.629 -6.758 7.367 1 93.38 204 VAL A C 1
ATOM 1619 O O . VAL A 1 204 ? 2.918 -7.402 6.355 1 93.38 204 VAL A O 1
ATOM 1622 N N . PRO A 1 205 ? 1.805 -5.641 7.363 1 91.69 205 PRO A N 1
ATOM 1623 C CA . PRO A 1 205 ? 1.435 -5.102 6.051 1 91.69 205 PRO A CA 1
ATOM 1624 C C . PRO A 1 205 ? 2.645 -4.648 5.238 1 91.69 205 PRO A C 1
ATOM 1626 O O . PRO A 1 205 ? 3.588 -4.078 5.793 1 91.69 205 PRO A O 1
ATOM 1629 N N . CYS A 1 206 ? 2.627 -4.977 3.941 1 93.38 206 CYS A N 1
ATOM 1630 C CA . CYS A 1 206 ? 3.711 -4.547 3.064 1 93.38 206 CYS A CA 1
ATOM 1631 C C . CYS A 1 206 ? 3.176 -4.145 1.696 1 93.38 206 CYS A C 1
ATOM 1633 O O . CYS A 1 206 ? 2.129 -4.629 1.266 1 93.38 206 CYS A O 1
ATOM 1635 N N . PRO A 1 207 ? 3.883 -3.25 1.056 1 90.69 207 PRO A N 1
ATOM 1636 C CA . PRO A 1 207 ? 3.418 -2.764 -0.245 1 90.69 207 PRO A CA 1
ATOM 1637 C C . PRO A 1 207 ? 3.877 -3.645 -1.403 1 90.69 207 PRO A C 1
ATOM 1639 O O . PRO A 1 207 ? 4.992 -4.168 -1.38 1 90.69 207 PRO A O 1
ATOM 1642 N N . LEU A 1 208 ? 3.01 -3.777 -2.365 1 95.06 208 LEU A N 1
ATOM 1643 C CA . LEU A 1 208 ? 3.395 -4.363 -3.643 1 95.06 208 LEU A CA 1
ATOM 1644 C C . LEU A 1 208 ? 2.467 -3.895 -4.758 1 95.06 208 LEU A C 1
ATOM 1646 O O . LEU A 1 208 ? 1.265 -4.164 -4.727 1 95.06 208 LEU A O 1
ATOM 1650 N N . GLU A 1 209 ? 3.006 -3.186 -5.68 1 94.62 209 GLU A N 1
ATOM 1651 C CA . GLU A 1 209 ? 2.309 -2.711 -6.875 1 94.62 209 GLU A CA 1
ATOM 1652 C C . GLU A 1 209 ? 1.022 -1.979 -6.504 1 94.62 209 GLU A C 1
ATOM 1654 O O . GLU A 1 209 ? -0.042 -2.27 -7.055 1 94.62 209 GLU A O 1
ATOM 1659 N N . GLY A 1 210 ? 1.149 -1.094 -5.57 1 89.06 210 GLY A N 1
ATOM 1660 C CA . GLY A 1 210 ? 0.046 -0.219 -5.207 1 89.06 210 GLY A CA 1
ATOM 1661 C C . GLY A 1 210 ? -0.978 -0.889 -4.309 1 89.06 210 GLY A C 1
ATOM 1662 O O . GLY A 1 210 ? -2.033 -0.318 -4.031 1 89.06 210 GLY A O 1
ATOM 1663 N N . GLN A 1 211 ? -0.7 -2.064 -3.91 1 92.12 211 GLN A N 1
ATOM 1664 C CA . GLN A 1 211 ? -1.538 -2.801 -2.971 1 92.12 211 GLN A CA 1
ATOM 1665 C C . GLN A 1 211 ? -0.812 -3.033 -1.648 1 92.12 211 GLN A C 1
ATOM 1667 O O . GLN A 1 211 ? 0.397 -2.812 -1.552 1 92.12 211 GLN A O 1
ATOM 1672 N N . VAL A 1 212 ? -1.587 -3.35 -0.665 1 91.75 212 VAL A N 1
ATOM 1673 C CA . VAL A 1 212 ? -1.013 -3.754 0.614 1 91.75 212 VAL A CA 1
ATOM 1674 C C . VAL A 1 212 ? -1.265 -5.242 0.847 1 91.75 212 VAL A C 1
ATOM 1676 O O . VAL A 1 212 ? -2.416 -5.68 0.896 1 91.75 212 VAL A O 1
ATOM 1679 N N . MET A 1 213 ? -0.181 -5.953 0.925 1 94.81 213 MET A N 1
ATOM 1680 C CA . MET A 1 213 ? -0.223 -7.387 1.214 1 94.81 213 MET A CA 1
ATOM 1681 C C . MET A 1 213 ? 0.329 -7.676 2.605 1 94.81 213 MET A C 1
ATOM 1683 O O . MET A 1 213 ? 0.613 -6.754 3.371 1 94.81 213 MET A O 1
ATOM 1687 N N . TRP A 1 214 ? 0.331 -8.945 2.93 1 94.94 214 TRP A N 1
ATOM 1688 C CA . TRP A 1 214 ? 0.949 -9.359 4.184 1 94.94 214 TRP A CA 1
ATOM 1689 C C . TRP A 1 214 ? 2.318 -9.984 3.936 1 94.94 214 TRP A C 1
ATOM 1691 O O . TRP A 1 214 ? 2.498 -10.734 2.975 1 94.94 214 TRP A O 1
ATOM 1701 N N . CYS A 1 215 ? 3.271 -9.656 4.797 1 95.81 215 CYS A N 1
ATOM 1702 C CA . CYS A 1 215 ? 4.633 -10.172 4.754 1 95.81 215 CYS A CA 1
ATOM 1703 C C . CYS A 1 215 ? 5.078 -10.656 6.133 1 95.81 215 CYS A C 1
ATOM 1705 O O . CYS A 1 215 ? 4.504 -10.258 7.148 1 95.81 215 CYS A O 1
ATOM 1707 N N . PRO A 1 216 ? 6.047 -11.586 6.129 1 94.44 216 PRO A N 1
ATOM 1708 C CA . PRO A 1 216 ? 6.613 -11.945 7.43 1 94.44 216 PRO A CA 1
ATOM 1709 C C . PRO A 1 216 ? 7.363 -10.789 8.086 1 94.44 216 PRO A C 1
ATOM 1711 O O . PRO A 1 216 ? 7.895 -9.914 7.395 1 94.44 216 PRO A O 1
ATOM 1714 N N . SER A 1 217 ? 7.371 -10.82 9.375 1 92.94 217 SER A N 1
ATOM 1715 C CA . SER A 1 217 ? 8.195 -9.852 10.086 1 92.94 217 SER A CA 1
ATOM 1716 C C . SER A 1 217 ? 9.672 -10.055 9.797 1 92.94 217 SER A C 1
ATOM 1718 O O . SER A 1 217 ? 10.07 -11.10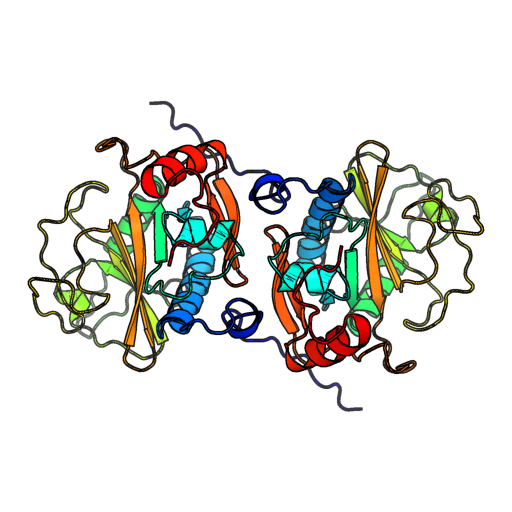2 9.281 1 92.94 217 SER A O 1
ATOM 1720 N N . ALA A 1 218 ? 10.445 -9.086 10.172 1 91.62 218 ALA A N 1
ATOM 1721 C CA . ALA A 1 218 ? 11.883 -9.133 9.906 1 91.62 218 ALA A CA 1
ATOM 1722 C C . ALA A 1 218 ? 12.516 -10.352 10.562 1 91.62 218 ALA A C 1
ATOM 1724 O O . ALA A 1 218 ? 13.391 -11 9.977 1 91.62 218 ALA A O 1
ATOM 1725 N N . ALA A 1 219 ? 12.078 -10.633 11.75 1 89.81 219 ALA A N 1
ATOM 1726 C CA . ALA A 1 219 ? 12.625 -11.766 12.484 1 89.81 219 ALA A CA 1
ATOM 1727 C C . ALA A 1 219 ? 12.406 -13.07 11.727 1 89.81 219 ALA A C 1
ATOM 1729 O O . ALA A 1 219 ? 13.227 -13.984 11.805 1 89.81 219 ALA A O 1
ATOM 1730 N N . ASP A 1 220 ? 11.352 -13.109 10.969 1 90.06 220 ASP A N 1
ATOM 1731 C CA . ASP A 1 220 ? 10.992 -14.328 10.258 1 90.06 220 ASP A CA 1
ATOM 1732 C C . ASP A 1 220 ? 11.633 -14.367 8.867 1 90.06 220 ASP A C 1
ATOM 1734 O O . ASP A 1 220 ? 12.102 -15.414 8.422 1 90.06 220 ASP A O 1
ATOM 1738 N N . TYR A 1 221 ? 11.719 -13.188 8.156 1 92.69 221 TYR A N 1
ATOM 1739 C CA . TYR A 1 221 ? 12.148 -13.281 6.766 1 92.69 221 TYR A CA 1
ATOM 1740 C C . TYR A 1 221 ? 13.664 -13.227 6.66 1 92.69 221 TYR A C 1
ATOM 1742 O O . TYR A 1 221 ? 14.25 -13.719 5.688 1 92.69 221 TYR A O 1
ATOM 1750 N N . GLU A 1 222 ? 14.367 -12.617 7.566 1 92.69 222 GLU A N 1
ATOM 1751 C CA . GLU A 1 222 ? 15.789 -12.336 7.414 1 92.69 222 GLU A CA 1
ATOM 1752 C C . GLU A 1 222 ? 16.594 -13.625 7.301 1 92.69 222 GLU A C 1
ATOM 1754 O O . GLU A 1 222 ? 17.375 -13.789 6.359 1 92.69 222 GLU A O 1
ATOM 1759 N N . PRO A 1 223 ? 16.406 -14.531 8.273 1 89.81 223 PRO A N 1
ATOM 1760 C CA . PRO A 1 223 ? 17.203 -15.758 8.148 1 89.81 223 PRO A CA 1
ATOM 1761 C C . PRO A 1 223 ? 16.891 -16.516 6.859 1 89.81 223 PRO A C 1
ATOM 1763 O O . PRO A 1 223 ? 17.797 -17.094 6.25 1 89.81 223 PRO A O 1
ATOM 1766 N N . MET A 1 224 ? 15.703 -16.469 6.488 1 87.75 224 MET A N 1
ATOM 1767 C CA . MET A 1 224 ? 15.273 -17.203 5.297 1 87.75 224 MET A CA 1
ATOM 1768 C C . MET A 1 224 ? 15.875 -16.578 4.035 1 87.75 224 MET A C 1
ATOM 1770 O O . MET A 1 224 ? 16.422 -17.281 3.189 1 87.75 224 MET A O 1
ATOM 1774 N N . LEU A 1 225 ? 15.82 -15.273 3.889 1 92.38 225 LEU A N 1
ATOM 1775 C CA . LEU A 1 225 ? 16.312 -14.578 2.697 1 92.38 225 LEU A CA 1
ATOM 1776 C C . LEU A 1 225 ? 17.828 -14.609 2.631 1 92.38 225 LEU A C 1
ATOM 1778 O O . LEU A 1 225 ? 18.406 -14.742 1.548 1 92.38 225 LEU A O 1
ATOM 1782 N N . GLN A 1 226 ? 18.422 -14.516 3.783 1 92.56 226 GLN A N 1
ATOM 1783 C CA . GLN A 1 226 ? 19.875 -14.609 3.803 1 92.56 226 GLN A CA 1
ATOM 1784 C C . GLN A 1 226 ? 20.359 -15.992 3.367 1 92.56 226 GLN A C 1
ATOM 1786 O O . GLN A 1 226 ? 21.344 -16.109 2.654 1 92.56 226 GLN A O 1
ATOM 1791 N N . HIS A 1 227 ? 19.656 -16.953 3.812 1 90.19 227 HIS A N 1
ATOM 1792 C CA . HIS A 1 227 ? 20.016 -18.312 3.461 1 90.19 227 HIS A CA 1
ATOM 1793 C C . HIS A 1 227 ? 19.844 -18.562 1.966 1 90.19 227 HIS A C 1
ATOM 1795 O O . HIS A 1 227 ? 20.703 -19.172 1.327 1 90.19 227 HIS A O 1
ATOM 1801 N N . THR A 1 228 ? 18.812 -18.094 1.402 1 88.81 228 THR A N 1
ATOM 1802 C CA . THR A 1 228 ? 18.438 -18.391 0.025 1 88.81 228 THR A CA 1
ATOM 1803 C C . THR A 1 228 ? 19.156 -17.469 -0.95 1 88.81 228 THR A C 1
ATOM 1805 O O . THR A 1 228 ? 19.594 -17.906 -2.023 1 88.81 228 THR A O 1
ATOM 1808 N N . TYR A 1 229 ? 19.328 -16.156 -0.581 1 91.75 229 TYR A N 1
ATOM 1809 C CA . TYR A 1 229 ? 19.797 -15.164 -1.551 1 91.75 229 TYR A CA 1
ATOM 1810 C C . TYR A 1 229 ? 21.094 -14.531 -1.103 1 91.75 229 TYR A C 1
ATOM 1812 O O . TYR A 1 229 ? 21.688 -13.727 -1.832 1 91.75 229 TYR A O 1
ATOM 1820 N N . GLY A 1 230 ? 21.547 -14.852 0.078 1 92.69 230 GLY A N 1
ATOM 1821 C CA . GLY A 1 230 ? 22.766 -14.258 0.606 1 92.69 230 GLY A CA 1
ATOM 1822 C C . GLY A 1 230 ? 22.516 -13.016 1.436 1 92.69 230 GLY A C 1
ATOM 1823 O O . GLY A 1 230 ? 21.375 -12.539 1.522 1 92.69 230 GLY A O 1
ATOM 1824 N N . LYS A 1 231 ? 23.547 -12.43 2.051 1 90.69 231 LYS A N 1
ATOM 1825 C CA . LYS A 1 231 ? 23.453 -11.297 2.969 1 90.69 231 LYS A CA 1
ATOM 1826 C C . LYS A 1 231 ? 23.062 -10.023 2.227 1 90.69 231 LYS A C 1
ATOM 1828 O O . LYS A 1 231 ? 22.516 -9.094 2.822 1 90.69 231 LYS A O 1
ATOM 1833 N N . ASP A 1 232 ? 23.266 -10 0.922 1 92.62 232 ASP A N 1
ATOM 1834 C CA . ASP A 1 232 ? 23 -8.805 0.129 1 92.62 232 ASP A CA 1
ATOM 1835 C C . ASP A 1 232 ? 21.703 -8.945 -0.648 1 92.62 232 ASP A C 1
ATOM 1837 O O . ASP A 1 232 ? 21.594 -8.477 -1.783 1 92.62 232 ASP A O 1
ATOM 1841 N N . TYR A 1 233 ? 20.656 -9.586 -0.015 1 93.12 233 TYR A N 1
ATOM 1842 C CA . TYR A 1 233 ? 19.422 -9.922 -0.711 1 93.12 233 TYR A CA 1
ATOM 1843 C C . TYR A 1 233 ? 18.641 -8.664 -1.08 1 93.12 233 TYR A C 1
ATOM 1845 O O . TYR A 1 233 ? 17.734 -8.711 -1.916 1 93.12 233 TYR A O 1
ATOM 1853 N N . MET A 1 234 ? 18.969 -7.527 -0.529 1 92.12 234 MET A N 1
ATOM 1854 C CA . MET A 1 234 ? 18.266 -6.289 -0.837 1 92.12 234 MET A CA 1
ATOM 1855 C C . MET A 1 234 ? 18.75 -5.695 -2.152 1 92.12 234 MET A C 1
ATOM 1857 O O . MET A 1 234 ? 18.094 -4.82 -2.725 1 92.12 234 MET A O 1
ATOM 1861 N N . THR A 1 235 ? 19.844 -6.125 -2.578 1 86.75 235 THR A N 1
ATOM 1862 C CA . THR A 1 235 ? 20.422 -5.652 -3.834 1 86.75 235 THR A CA 1
ATOM 1863 C C . THR A 1 235 ? 20.109 -6.625 -4.969 1 86.75 235 THR A C 1
ATOM 1865 O O . THR A 1 235 ? 20.438 -7.809 -4.891 1 86.75 235 THR A O 1
ATOM 1868 N N . PRO A 1 236 ? 19.453 -6.078 -6.004 1 78.81 236 PRO A N 1
ATOM 1869 C CA . PRO A 1 236 ? 19.156 -6.98 -7.117 1 78.81 236 PRO A CA 1
ATOM 1870 C C . PRO A 1 236 ? 20.422 -7.566 -7.754 1 78.81 236 PRO A C 1
ATOM 1872 O O . PRO A 1 236 ? 21.438 -6.883 -7.863 1 78.81 236 PRO A O 1
ATOM 1875 N N . SER A 1 237 ? 20.5 -8.969 -7.922 1 65.88 237 SER A N 1
ATOM 1876 C CA . SER A 1 237 ? 21.609 -9.633 -8.602 1 65.88 237 SER A CA 1
ATOM 1877 C C . SER A 1 237 ? 21.203 -10.094 -10 1 65.88 237 SER A C 1
ATOM 1879 O O . SER A 1 237 ? 20.203 -10.797 -10.164 1 65.88 237 SER A O 1
ATOM 1881 N N . GLN A 1 238 ? 21.125 -9.195 -11.109 1 54.12 238 GLN A N 1
ATOM 1882 C CA . GLN A 1 238 ? 20.906 -9.75 -12.438 1 54.12 238 GLN A CA 1
ATOM 1883 C C . GLN A 1 238 ? 22.016 -10.727 -12.82 1 54.12 238 GLN A C 1
ATOM 1885 O O . GLN A 1 238 ? 23.156 -10.57 -12.391 1 54.12 238 GLN A O 1
ATOM 1890 N N . MET B 1 1 ? -0.364 -28.859 20.484 1 27.64 1 MET B N 1
ATOM 1891 C CA . MET B 1 1 ? 0.675 -27.844 20.297 1 27.64 1 MET B CA 1
ATOM 1892 C C . MET B 1 1 ? 0.083 -26.438 20.344 1 27.64 1 MET B C 1
ATOM 1894 O O . MET B 1 1 ? -1.024 -26.219 19.859 1 27.64 1 MET B O 1
ATOM 1898 N N . PRO B 1 2 ? 0.565 -25.609 21.156 1 32.59 2 PRO B N 1
ATOM 1899 C CA . PRO B 1 2 ? -0.121 -24.328 21.375 1 32.59 2 PRO B CA 1
ATOM 1900 C C . PRO B 1 2 ? -0.371 -23.578 20.062 1 32.59 2 PRO B C 1
ATOM 1902 O O . PRO B 1 2 ? 0.471 -23.609 19.156 1 32.59 2 PRO B O 1
ATOM 1905 N N . HIS B 1 3 ? -1.448 -23.672 19.484 1 39.94 3 HIS B N 1
ATOM 1906 C CA . HIS B 1 3 ? -1.873 -22.844 18.359 1 39.94 3 HIS B CA 1
ATOM 1907 C C . HIS B 1 3 ? -1.288 -21.438 18.453 1 39.94 3 HIS B C 1
ATOM 1909 O O . HIS B 1 3 ? -1.734 -20.625 19.281 1 39.94 3 HIS B O 1
ATOM 1915 N N . THR B 1 4 ? -0.04 -21.359 18.406 1 52.56 4 THR B N 1
ATOM 1916 C CA . THR B 1 4 ? 0.49 -20.016 18.594 1 52.56 4 THR B CA 1
ATOM 1917 C C . THR B 1 4 ? -0.246 -19.016 17.703 1 52.56 4 THR B C 1
ATOM 1919 O O . THR B 1 4 ? -0.318 -19.188 16.484 1 52.56 4 THR B O 1
ATOM 1922 N N . SER B 1 5 ? -1.029 -18.25 18.312 1 70.75 5 SER B N 1
ATOM 1923 C CA . SER B 1 5 ? -1.918 -17.25 17.719 1 70.75 5 SER B CA 1
ATOM 1924 C C . SER B 1 5 ? -1.15 -16.281 16.828 1 70.75 5 SER B C 1
ATOM 1926 O O . SER B 1 5 ? -0.048 -15.852 17.172 1 70.75 5 SER B O 1
ATOM 1928 N N . LEU B 1 6 ? -1.397 -16.25 15.594 1 80.94 6 LEU B N 1
ATOM 1929 C CA . LEU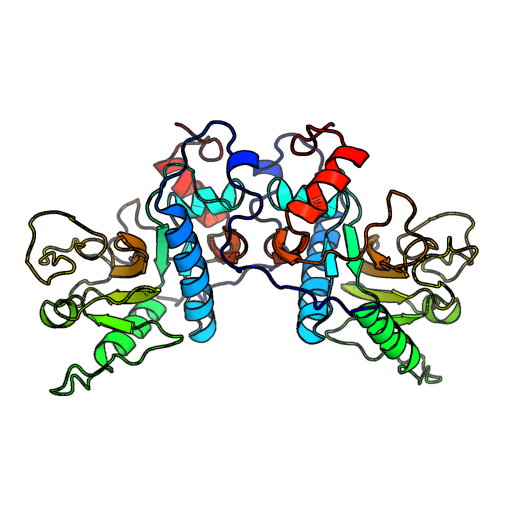 B 1 6 ? -0.871 -15.273 14.648 1 80.94 6 LEU B CA 1
ATOM 1930 C C . LEU B 1 6 ? -0.962 -13.859 15.211 1 80.94 6 LEU B C 1
ATOM 1932 O O . LEU B 1 6 ? -1.988 -13.477 15.773 1 80.94 6 LEU B O 1
ATOM 1936 N N . VAL B 1 7 ? 0.191 -13.164 15.219 1 80.38 7 VAL B N 1
ATOM 1937 C CA . VAL B 1 7 ? 0.229 -11.773 15.656 1 80.38 7 VAL B CA 1
ATOM 1938 C C . VAL B 1 7 ? 0.237 -10.844 14.445 1 80.38 7 VAL B C 1
ATOM 1940 O O . VAL B 1 7 ? 1.041 -11.023 13.523 1 80.38 7 VAL B O 1
ATOM 1943 N N . PHE B 1 8 ? -0.69 -9.914 14.43 1 78.88 8 PHE B N 1
ATOM 1944 C CA . PHE B 1 8 ? -0.681 -8.836 13.438 1 78.88 8 PHE B CA 1
ATOM 1945 C C . PHE B 1 8 ? 0.124 -7.645 13.945 1 78.88 8 PHE B C 1
ATOM 1947 O O . PHE B 1 8 ? -0.099 -7.164 15.055 1 78.88 8 PHE B O 1
ATOM 1954 N N . ALA B 1 9 ? 1.064 -7.258 13.125 1 83.06 9 ALA B N 1
ATOM 1955 C CA . ALA B 1 9 ? 1.971 -6.188 13.539 1 83.06 9 ALA B CA 1
ATOM 1956 C C . ALA B 1 9 ? 1.263 -4.836 13.531 1 83.06 9 ALA B C 1
ATOM 1958 O O . ALA B 1 9 ? 0.19 -4.691 12.938 1 83.06 9 ALA B O 1
ATOM 1959 N N . ASN B 1 10 ? 1.993 -3.877 14.258 1 84.44 10 ASN B N 1
ATOM 1960 C CA . ASN B 1 10 ? 1.599 -2.477 14.164 1 84.44 10 ASN B CA 1
ATOM 1961 C C . ASN B 1 10 ? 1.566 -1.999 12.719 1 84.44 10 ASN B C 1
ATOM 1963 O O . ASN B 1 10 ? 2.578 -2.061 12.016 1 84.44 10 ASN B O 1
ATOM 1967 N N . PRO B 1 11 ? 0.404 -1.535 12.289 1 83.62 11 PRO B N 1
ATOM 1968 C CA . PRO B 1 11 ? 0.231 -1.245 10.867 1 83.62 11 PRO B CA 1
ATOM 1969 C C . PRO B 1 11 ? 1.037 -0.032 10.406 1 83.62 11 PRO B C 1
ATOM 1971 O O . PRO B 1 11 ? 1.129 0.236 9.211 1 83.62 11 PRO B O 1
ATOM 1974 N N . TYR B 1 12 ? 1.635 0.674 11.32 1 86.12 12 TYR B N 1
ATOM 1975 C CA . TYR B 1 12 ? 2.414 1.837 10.906 1 86.12 12 TYR B CA 1
ATOM 1976 C C . TYR B 1 12 ? 3.85 1.739 11.406 1 86.12 12 TYR B C 1
ATOM 1978 O O . TYR B 1 12 ? 4.516 2.758 11.609 1 86.12 12 TYR B O 1
ATOM 1986 N N . GLU B 1 13 ? 4.215 0.519 11.609 1 88.25 13 GLU B N 1
ATOM 1987 C CA . GLU B 1 13 ? 5.645 0.295 11.805 1 88.25 13 GLU B CA 1
ATOM 1988 C C . GLU B 1 13 ? 6.395 0.306 10.477 1 88.25 13 GLU B C 1
ATOM 1990 O O . GLU B 1 13 ? 5.848 -0.083 9.445 1 88.25 13 GLU B O 1
ATOM 1995 N N . ALA B 1 14 ? 7.633 0.81 10.57 1 90.75 14 ALA B N 1
ATOM 1996 C CA . ALA B 1 14 ? 8.445 0.818 9.359 1 90.75 14 ALA B CA 1
ATOM 1997 C C . ALA B 1 14 ? 8.688 -0.601 8.852 1 90.75 14 ALA B C 1
ATOM 1999 O O . ALA B 1 14 ? 9.188 -1.454 9.586 1 90.75 14 ALA B O 1
ATOM 2000 N N . TYR B 1 15 ? 8.336 -0.858 7.613 1 91.44 15 TYR B N 1
ATOM 2001 C CA . TYR B 1 15 ? 8.555 -2.166 7 1 91.44 15 TYR B CA 1
ATOM 2002 C C . TYR B 1 15 ? 8.977 -2.023 5.547 1 91.44 15 TYR B C 1
ATOM 2004 O O . TYR B 1 15 ? 8.258 -1.433 4.738 1 91.44 15 TYR B O 1
ATOM 2012 N N . PRO B 1 16 ? 10.188 -2.586 5.168 1 91.38 16 PRO B N 1
ATOM 2013 C CA . PRO B 1 16 ? 11.164 -3.119 6.121 1 91.38 16 PRO B CA 1
ATOM 2014 C C . PRO B 1 16 ? 11.797 -2.031 6.988 1 91.38 16 PRO B C 1
ATOM 2016 O O . PRO B 1 16 ? 11.469 -0.851 6.84 1 91.38 16 PRO B O 1
ATOM 2019 N N . PRO B 1 17 ? 12.625 -2.434 7.98 1 91.19 17 PRO B N 1
ATOM 2020 C CA . PRO B 1 17 ? 13.289 -1.426 8.805 1 91.19 17 PRO B CA 1
ATOM 2021 C C . PRO B 1 17 ? 14.062 -0.402 7.977 1 91.19 17 PRO B C 1
ATOM 2023 O O . PRO B 1 17 ? 14.633 -0.746 6.941 1 91.19 17 PRO B O 1
ATOM 2026 N N . ASN B 1 18 ? 14.062 0.877 8.438 1 91.56 18 ASN B N 1
ATOM 2027 C CA . ASN B 1 18 ? 14.641 1.985 7.688 1 91.56 18 ASN B CA 1
ATOM 2028 C C . ASN B 1 18 ? 16.094 1.714 7.316 1 91.56 18 ASN B C 1
ATOM 2030 O O . ASN B 1 18 ? 16.547 2.104 6.242 1 91.56 18 ASN B O 1
ATOM 2034 N N . ASP B 1 19 ? 16.828 1.071 8.227 1 89.88 19 ASP B N 1
ATOM 2035 C CA . ASP B 1 19 ? 18.25 0.857 8 1 89.88 19 ASP B CA 1
ATOM 2036 C C . ASP B 1 19 ? 18.484 -0.056 6.801 1 89.88 19 ASP B C 1
ATOM 2038 O O . ASP B 1 19 ? 19.547 -0.005 6.176 1 89.88 19 ASP B O 1
ATOM 2042 N N . LEU B 1 20 ? 17.562 -0.854 6.488 1 89.75 20 LEU B N 1
ATOM 2043 C CA . LEU B 1 20 ? 17.688 -1.757 5.348 1 89.75 20 LEU B CA 1
ATOM 2044 C C . LEU B 1 20 ? 17.516 -1.002 4.035 1 89.75 20 LEU B C 1
ATOM 2046 O O . LEU B 1 20 ? 18.109 -1.372 3.018 1 89.75 20 LEU B O 1
ATOM 2050 N N . ILE B 1 21 ? 16.734 0.052 4.047 1 90.12 21 ILE B N 1
ATOM 2051 C CA . ILE B 1 21 ? 16.406 0.82 2.848 1 90.12 21 ILE B CA 1
ATOM 2052 C C . ILE B 1 21 ? 17.375 1.991 2.713 1 90.12 21 ILE B C 1
ATOM 2054 O O . ILE B 1 21 ? 17.781 2.348 1.602 1 90.12 21 ILE B O 1
ATOM 2058 N N . TYR B 1 22 ? 17.703 2.609 3.848 1 90.94 22 TYR B N 1
ATOM 2059 C CA . TYR B 1 22 ? 18.562 3.777 3.91 1 90.94 22 TYR B CA 1
ATOM 2060 C C . TYR B 1 22 ? 19.766 3.52 4.82 1 90.94 22 TYR B C 1
ATOM 2062 O O . TYR B 1 22 ? 19.906 4.168 5.859 1 90.94 22 TYR B O 1
ATOM 2070 N N . PRO B 1 23 ? 20.625 2.635 4.273 1 88.12 23 PRO B N 1
ATOM 2071 C CA . PRO B 1 23 ? 21.781 2.363 5.125 1 88.12 23 PRO B CA 1
ATOM 2072 C C . PRO B 1 23 ? 22.641 3.609 5.383 1 88.12 23 PRO B C 1
ATOM 2074 O O . PRO B 1 23 ? 22.859 4.406 4.469 1 88.12 23 PRO B O 1
ATOM 2077 N N . ASN B 1 24 ? 23 3.855 6.535 1 89.06 24 ASN B N 1
ATOM 2078 C CA . ASN B 1 24 ? 23.922 4.898 6.961 1 89.06 24 ASN B CA 1
ATOM 2079 C C . ASN B 1 24 ? 23.297 6.285 6.859 1 89.06 24 ASN B C 1
ATOM 2081 O O . ASN B 1 24 ? 24 7.289 6.742 1 89.06 24 ASN B O 1
ATOM 2085 N N . GLN B 1 25 ? 22.031 6.355 6.727 1 92.19 25 GLN B N 1
ATOM 2086 C CA . GLN B 1 25 ? 21.344 7.641 6.695 1 92.19 25 GLN B CA 1
ATOM 2087 C C . GLN B 1 25 ? 20.672 7.938 8.039 1 92.19 25 GLN B C 1
ATOM 2089 O O . GLN B 1 25 ? 20.125 7.035 8.672 1 92.19 25 GLN B O 1
ATOM 2094 N N . ARG B 1 26 ? 20.766 9.156 8.375 1 93.69 26 ARG B N 1
ATOM 2095 C CA . ARG B 1 26 ? 20.031 9.578 9.57 1 93.69 26 ARG B CA 1
ATOM 2096 C C . ARG B 1 26 ? 18.547 9.758 9.266 1 93.69 26 ARG B C 1
ATOM 2098 O O . ARG B 1 26 ? 18.188 10.484 8.344 1 93.69 26 ARG B O 1
ATOM 2105 N N . ILE B 1 27 ? 17.75 9.102 10.023 1 95.56 27 ILE B N 1
ATOM 2106 C CA . ILE B 1 27 ? 16.297 9.164 9.859 1 95.56 27 ILE B CA 1
ATOM 2107 C C . ILE B 1 27 ? 15.719 10.188 10.836 1 95.56 27 ILE B C 1
ATOM 2109 O O . ILE B 1 27 ? 16.047 10.172 12.023 1 95.56 27 ILE B O 1
ATOM 2113 N N . SER B 1 28 ? 14.914 11.07 10.328 1 96.12 28 SER B N 1
ATOM 2114 C CA . SER B 1 28 ? 14.242 12.047 11.188 1 96.12 28 SER B CA 1
ATOM 2115 C C . SER B 1 28 ? 13.523 11.359 12.336 1 96.12 28 SER B C 1
ATOM 2117 O O . SER B 1 28 ? 12.891 10.32 12.148 1 96.12 28 SER B O 1
ATOM 2119 N N . ALA B 1 29 ? 13.539 11.984 13.492 1 95.44 29 ALA B N 1
ATOM 2120 C CA . ALA B 1 29 ? 12.875 11.461 14.68 1 95.44 29 ALA B CA 1
ATOM 2121 C C . ALA B 1 29 ? 11.359 11.508 14.531 1 95.44 29 ALA B C 1
ATOM 2123 O O . ALA B 1 29 ? 10.633 10.883 15.312 1 95.44 29 ALA B O 1
ATOM 2124 N N . SER B 1 30 ? 10.852 12.18 13.531 1 96.38 30 SER B N 1
ATOM 2125 C CA . SER B 1 30 ? 9.414 12.352 13.344 1 96.38 30 SER B CA 1
ATOM 2126 C C . SER B 1 30 ? 8.805 11.172 12.602 1 96.38 30 SER B C 1
ATOM 2128 O O . SER B 1 30 ? 7.582 11.023 12.547 1 96.38 30 SER B O 1
ATOM 2130 N N . HIS B 1 31 ? 9.578 10.266 12.047 1 97.19 31 HIS B N 1
ATOM 2131 C CA . HIS B 1 31 ? 9.109 9.25 11.109 1 97.19 31 HIS B CA 1
ATOM 2132 C C . HIS B 1 31 ? 8.031 8.375 11.742 1 97.19 31 HIS B C 1
ATOM 2134 O O . HIS B 1 31 ? 7.004 8.102 11.125 1 97.19 31 HIS B O 1
ATOM 2140 N N . PRO B 1 32 ? 8.266 7.941 13.023 1 96.19 32 PRO B N 1
ATOM 2141 C CA . PRO B 1 32 ? 7.195 7.129 13.609 1 96.19 32 PRO B CA 1
ATOM 2142 C C . PRO B 1 32 ? 5.859 7.871 13.68 1 96.19 32 PRO B C 1
ATOM 2144 O O . PRO B 1 32 ? 4.809 7.281 13.406 1 96.19 32 PRO B O 1
ATOM 2147 N N . ARG B 1 33 ? 5.867 9.094 14.016 1 97.31 33 ARG B N 1
ATOM 2148 C CA . ARG B 1 33 ? 4.648 9.891 14.094 1 97.31 33 ARG B CA 1
ATOM 2149 C C . ARG B 1 33 ? 4.074 10.156 12.711 1 97.31 33 ARG B C 1
ATOM 2151 O O . ARG B 1 33 ? 2.854 10.219 12.539 1 97.31 33 ARG B O 1
ATOM 2158 N N . LEU B 1 34 ? 4.973 10.344 11.734 1 98.31 34 LEU B N 1
ATOM 2159 C CA . LEU B 1 34 ? 4.512 10.555 10.367 1 98.31 34 LEU B CA 1
ATOM 2160 C C . LEU B 1 34 ? 3.818 9.305 9.828 1 98.31 34 LEU B C 1
ATOM 2162 O O . LEU B 1 34 ? 2.787 9.398 9.164 1 98.31 34 LEU B O 1
ATOM 2166 N N . ARG B 1 35 ? 4.348 8.117 10.133 1 96.75 35 ARG B N 1
ATOM 2167 C CA . ARG B 1 35 ? 3.701 6.875 9.727 1 96.75 35 ARG B CA 1
ATOM 2168 C C . ARG B 1 35 ? 2.324 6.742 10.367 1 96.75 35 ARG B C 1
ATOM 2170 O O . ARG B 1 35 ? 1.378 6.277 9.727 1 96.75 35 ARG B O 1
ATOM 2177 N N . TYR B 1 36 ? 2.287 7.129 11.609 1 96.94 36 TYR B N 1
ATOM 2178 C CA . TYR B 1 36 ? 1.009 7.125 12.305 1 96.94 36 TYR B CA 1
ATOM 2179 C C . TYR B 1 36 ? 0.015 8.062 11.641 1 96.94 36 TYR B C 1
ATOM 2181 O O . TYR B 1 36 ? -1.155 7.719 11.461 1 96.94 36 TYR B O 1
ATOM 2189 N N . LEU B 1 37 ? 0.43 9.219 11.234 1 98.06 37 LEU B N 1
ATOM 2190 C CA . LEU B 1 37 ? -0.429 10.188 10.555 1 98.06 37 LEU B CA 1
ATOM 2191 C C . LEU B 1 37 ? -0.909 9.648 9.219 1 98.06 37 LEU B C 1
ATOM 2193 O O . LEU B 1 37 ? -2.066 9.844 8.836 1 98.06 37 LEU B O 1
ATOM 2197 N N . ILE B 1 38 ? 0.002 8.984 8.445 1 97.69 38 ILE B N 1
ATOM 2198 C CA . ILE B 1 38 ? -0.392 8.383 7.18 1 97.69 38 ILE B CA 1
ATOM 2199 C C . ILE B 1 38 ? -1.503 7.359 7.422 1 97.69 38 ILE B C 1
ATOM 2201 O O . ILE B 1 38 ? -2.531 7.379 6.738 1 97.69 38 ILE B O 1
ATOM 2205 N N . TYR B 1 39 ? -1.283 6.543 8.391 1 94.69 39 TYR B N 1
ATOM 2206 C CA . TYR B 1 39 ? -2.25 5.512 8.742 1 94.69 39 TYR B CA 1
ATOM 2207 C C . TYR B 1 39 ? -3.596 6.129 9.109 1 94.69 39 TYR B C 1
ATOM 2209 O O . TYR B 1 39 ? -4.641 5.684 8.625 1 94.69 39 TYR B O 1
ATOM 2217 N N . ARG B 1 40 ? -3.629 7.133 9.891 1 95.44 40 ARG B N 1
ATOM 2218 C CA . ARG B 1 40 ? -4.852 7.77 10.367 1 95.44 40 ARG B CA 1
ATOM 2219 C C . ARG B 1 40 ? -5.547 8.531 9.242 1 95.44 40 ARG B C 1
ATOM 2221 O O . ARG B 1 40 ? -6.773 8.5 9.125 1 95.44 40 ARG B O 1
ATOM 2228 N N . TRP B 1 41 ? -4.82 9.219 8.43 1 97 41 TRP B N 1
ATOM 2229 C CA . TRP B 1 41 ? -5.426 9.969 7.332 1 97 41 TRP B CA 1
ATOM 2230 C C . TRP B 1 41 ? -6.117 9.039 6.344 1 97 41 TRP B C 1
ATOM 2232 O O . TRP B 1 41 ? -7.246 9.297 5.922 1 97 41 TRP B O 1
ATOM 2242 N N . VAL B 1 42 ? -5.383 7.996 5.914 1 94.94 42 VAL B N 1
ATOM 2243 C CA . VAL B 1 42 ? -5.914 7.078 4.914 1 94.94 42 VAL B CA 1
ATOM 2244 C C . VAL B 1 42 ? -7.258 6.523 5.379 1 94.94 42 VAL B C 1
ATOM 2246 O O . VAL B 1 42 ? -8.227 6.504 4.617 1 94.94 42 VAL B O 1
ATOM 2249 N N . ARG B 1 43 ? -7.391 6.172 6.566 1 91.69 43 ARG B N 1
ATOM 2250 C CA . ARG B 1 43 ? -8.625 5.621 7.113 1 91.69 43 ARG B CA 1
ATOM 2251 C C . ARG B 1 43 ? -9.711 6.688 7.188 1 91.69 43 ARG B C 1
ATOM 2253 O O . ARG B 1 43 ? -10.867 6.43 6.828 1 91.69 43 ARG B O 1
ATOM 2260 N N . LEU B 1 44 ? -9.336 7.863 7.676 1 93.31 44 LEU B N 1
ATOM 2261 C CA . LEU B 1 44 ? -10.289 8.961 7.762 1 93.31 44 LEU B CA 1
ATOM 2262 C C . LEU B 1 44 ? -10.844 9.305 6.383 1 93.31 44 LEU B C 1
ATOM 2264 O O . LEU B 1 44 ? -12.062 9.406 6.203 1 93.31 44 LEU B O 1
ATOM 2268 N N . ALA B 1 45 ? -9.977 9.477 5.418 1 94.56 45 ALA B N 1
ATOM 2269 C CA . ALA B 1 45 ? -10.359 9.859 4.062 1 94.56 45 ALA B CA 1
ATOM 2270 C C . ALA B 1 45 ? -11.211 8.773 3.408 1 94.56 45 ALA B C 1
ATOM 2272 O O . ALA B 1 45 ? -12.148 9.078 2.662 1 94.56 45 ALA B O 1
ATOM 2273 N N . ASP B 1 46 ? -10.852 7.516 3.676 1 90.19 46 ASP B N 1
ATOM 2274 C CA . ASP B 1 46 ? -11.633 6.414 3.133 1 90.19 46 ASP B CA 1
ATOM 2275 C C . ASP B 1 46 ? -13.047 6.406 3.715 1 90.19 46 ASP B C 1
ATOM 2277 O O . ASP B 1 46 ? -14.031 6.273 2.979 1 90.19 46 ASP B O 1
ATOM 2281 N N . THR B 1 47 ? -13.125 6.562 4.992 1 88.25 47 THR B N 1
ATOM 2282 C CA . THR B 1 47 ? -14.406 6.543 5.695 1 88.25 47 THR B CA 1
ATOM 2283 C C . THR B 1 47 ? -15.312 7.66 5.188 1 88.25 47 THR B C 1
ATOM 2285 O O . THR B 1 47 ? -16.516 7.457 5.016 1 88.25 47 THR B O 1
ATOM 2288 N N . LEU B 1 48 ? -14.727 8.789 4.93 1 91.88 48 LEU B N 1
ATOM 2289 C CA . LEU B 1 48 ? -15.516 9.969 4.586 1 91.88 48 LEU B CA 1
ATOM 2290 C C . LEU B 1 48 ? -15.523 10.195 3.08 1 91.88 48 LEU B C 1
ATOM 2292 O O . LEU B 1 48 ? -16.094 11.172 2.598 1 91.88 48 LEU B O 1
ATOM 2296 N N . GLU B 1 49 ? -14.789 9.359 2.344 1 92 49 GLU B N 1
ATOM 2297 C CA . GLU B 1 49 ? -14.703 9.406 0.887 1 92 49 GLU B CA 1
ATOM 2298 C C . GLU B 1 49 ? -14.117 10.734 0.413 1 92 49 GLU B C 1
ATOM 2300 O O . GLU B 1 49 ? -14.656 11.367 -0.496 1 92 49 GLU B O 1
ATOM 2305 N N . TRP B 1 50 ? -13.078 11.195 1.081 1 93.56 50 TRP B N 1
ATOM 2306 C CA . TRP B 1 50 ? -12.391 12.422 0.72 1 93.56 50 TRP B CA 1
ATOM 2307 C C . TRP B 1 50 ? -11.43 12.188 -0.443 1 93.56 50 TRP B C 1
ATOM 2309 O O . TRP B 1 50 ? -10.773 11.148 -0.516 1 93.56 50 TRP B O 1
ATOM 2319 N N . ARG B 1 51 ? -11.453 13.141 -1.325 1 93.94 51 ARG B N 1
ATOM 2320 C CA . ARG B 1 51 ? -10.539 13.117 -2.461 1 93.94 51 ARG B CA 1
ATOM 2321 C C . ARG B 1 51 ? -9.266 13.906 -2.154 1 93.94 51 ARG B C 1
ATOM 2323 O O . ARG B 1 51 ? -9.328 15.094 -1.828 1 93.94 51 ARG B O 1
ATOM 2330 N N . TYR B 1 52 ? -8.102 13.227 -2.293 1 94.75 52 TYR B N 1
ATOM 2331 C CA . TYR B 1 52 ? -6.816 13.844 -1.997 1 94.75 52 TYR B CA 1
ATOM 2332 C C . TYR B 1 52 ? -5.703 13.203 -2.816 1 94.75 52 TYR B C 1
ATOM 2334 O O . TYR B 1 52 ? -5.891 12.133 -3.402 1 94.75 52 TYR B O 1
ATOM 2342 N N . VAL B 1 53 ? -4.59 13.898 -2.887 1 95.88 53 VAL B N 1
ATOM 2343 C CA . VAL B 1 53 ? -3.396 13.32 -3.488 1 95.88 53 VAL B CA 1
ATOM 2344 C C . VAL B 1 53 ? -2.16 13.734 -2.695 1 95.88 53 VAL B C 1
ATOM 2346 O O . VAL B 1 53 ? -2.115 14.836 -2.137 1 95.88 53 VAL B O 1
ATOM 2349 N N . ALA B 1 54 ? -1.192 12.797 -2.641 1 96.25 54 ALA B N 1
ATOM 2350 C CA . ALA B 1 54 ? 0.125 13.188 -2.145 1 96.25 54 ALA B CA 1
ATOM 2351 C C . ALA B 1 54 ? 0.764 14.242 -3.047 1 96.25 54 ALA B C 1
ATOM 2353 O O . ALA B 1 54 ? 0.61 14.188 -4.27 1 96.25 54 ALA B O 1
ATOM 2354 N N . VAL B 1 55 ? 1.485 15.18 -2.451 1 94.56 55 VAL B N 1
ATOM 2355 C CA . VAL B 1 55 ? 2.188 16.203 -3.221 1 94.56 55 VAL B CA 1
ATOM 2356 C C . VAL B 1 55 ? 3.582 16.422 -2.641 1 94.56 55 VAL B C 1
ATOM 2358 O O . VAL B 1 55 ? 3.912 15.875 -1.582 1 94.56 55 VAL B O 1
ATOM 2361 N N . ALA B 1 56 ? 4.461 17.109 -3.412 1 93.38 56 ALA B N 1
ATOM 2362 C CA . ALA B 1 56 ? 5.793 17.531 -2.975 1 93.38 56 ALA B CA 1
ATOM 2363 C C . ALA B 1 56 ? 6.613 16.328 -2.508 1 93.38 56 ALA B C 1
ATOM 2365 O O . ALA B 1 56 ? 6.664 15.305 -3.186 1 93.38 56 ALA B O 1
ATOM 2366 N N . GLY B 1 57 ? 7.301 16.453 -1.406 1 94.81 57 GLY B N 1
ATOM 2367 C CA . GLY B 1 57 ? 8.172 15.391 -0.921 1 94.81 57 GLY B CA 1
ATOM 2368 C C . GLY B 1 57 ? 7.426 14.102 -0.633 1 94.81 57 GLY B C 1
ATOM 2369 O O . GLY B 1 57 ? 7.98 13.008 -0.793 1 94.81 57 GLY B O 1
ATOM 2370 N N . THR B 1 58 ? 6.195 14.211 -0.194 1 96.81 58 THR B N 1
ATOM 2371 C CA . THR B 1 58 ? 5.375 13.031 0.07 1 96.81 58 THR B CA 1
ATOM 2372 C C . THR B 1 58 ? 5.113 12.258 -1.219 1 96.81 58 THR B C 1
ATOM 2374 O O . THR B 1 58 ? 5.168 11.023 -1.23 1 96.81 58 THR B O 1
ATOM 2377 N N . LEU B 1 59 ? 4.84 13.008 -2.252 1 96.69 59 LEU B N 1
ATOM 2378 C CA . LEU B 1 59 ? 4.664 12.375 -3.555 1 96.69 59 LEU B CA 1
ATOM 2379 C C . LEU B 1 59 ? 5.957 11.711 -4.012 1 96.69 59 LEU B C 1
ATOM 2381 O O . LEU B 1 59 ? 5.941 10.578 -4.488 1 96.69 59 LEU B O 1
ATOM 2385 N N . LEU B 1 60 ? 7.109 12.375 -3.859 1 96 60 LEU B N 1
ATOM 2386 C CA . LEU B 1 60 ? 8.398 11.789 -4.223 1 96 60 LEU B CA 1
ATOM 2387 C C . LEU B 1 60 ? 8.648 10.5 -3.447 1 96 60 LEU B C 1
ATOM 2389 O O . LEU B 1 60 ? 9.148 9.523 -4.008 1 96 60 LEU B O 1
ATOM 2393 N N . ALA B 1 61 ? 8.328 10.539 -2.172 1 96.25 61 ALA B N 1
ATOM 2394 C CA . ALA B 1 61 ? 8.477 9.352 -1.332 1 96.25 61 ALA B CA 1
ATOM 2395 C C . ALA B 1 61 ? 7.676 8.18 -1.892 1 96.25 61 ALA B C 1
ATOM 2397 O O . ALA B 1 61 ? 8.195 7.066 -2.012 1 96.25 61 ALA B O 1
ATOM 2398 N N . ALA B 1 62 ? 6.445 8.43 -2.279 1 95.81 62 ALA B N 1
ATOM 2399 C CA . ALA B 1 62 ? 5.57 7.402 -2.84 1 95.81 62 ALA B CA 1
ATOM 2400 C C . ALA B 1 62 ? 6.117 6.875 -4.164 1 95.81 62 ALA B C 1
ATOM 2402 O O . ALA B 1 62 ? 6.047 5.676 -4.438 1 95.81 62 ALA B O 1
ATOM 2403 N N . LEU B 1 63 ? 6.68 7.754 -4.973 1 95.12 63 LEU B N 1
ATOM 2404 C CA . LEU B 1 63 ? 7.141 7.406 -6.312 1 95.12 63 LEU B CA 1
ATOM 2405 C C . LEU B 1 63 ? 8.461 6.648 -6.258 1 95.12 63 LEU B C 1
ATOM 2407 O O . LEU B 1 63 ? 8.695 5.746 -7.062 1 95.12 63 LEU B O 1
ATOM 2411 N N . ARG B 1 64 ? 9.281 6.996 -5.375 1 93.31 64 ARG B N 1
ATOM 2412 C CA . ARG B 1 64 ? 10.633 6.449 -5.387 1 93.31 64 ARG B CA 1
ATOM 2413 C C . ARG B 1 64 ? 10.664 5.035 -4.809 1 93.31 64 ARG B C 1
ATOM 2415 O O . ARG B 1 64 ? 10.93 4.07 -5.527 1 93.31 64 ARG B O 1
ATOM 2422 N N . ASN B 1 65 ? 10.289 4.867 -3.584 1 91.69 65 ASN B N 1
ATOM 2423 C CA . ASN B 1 65 ? 10.328 3.514 -3.039 1 91.69 65 ASN B CA 1
ATOM 2424 C C . ASN B 1 65 ? 9.203 3.277 -2.037 1 91.69 65 ASN B C 1
ATOM 2426 O O . ASN B 1 65 ? 9.18 2.254 -1.351 1 91.69 65 ASN B O 1
ATOM 2430 N N . GLY B 1 66 ? 8.328 4.277 -1.901 1 93.62 66 GLY B N 1
ATOM 2431 C CA . GLY B 1 66 ? 7.191 4.113 -1.008 1 93.62 66 GLY B CA 1
ATOM 2432 C C . GLY B 1 66 ? 7.547 4.316 0.453 1 93.62 66 GLY B C 1
ATOM 2433 O O . GLY B 1 66 ? 6.836 3.846 1.342 1 93.62 66 GLY B O 1
ATOM 2434 N N . ARG B 1 67 ? 8.742 4.887 0.719 1 94.81 67 ARG B N 1
ATOM 2435 C CA . ARG B 1 67 ? 9.211 5.188 2.07 1 94.81 67 ARG B CA 1
ATOM 2436 C C . ARG B 1 67 ? 9.422 6.688 2.254 1 94.81 67 ARG B C 1
ATOM 2438 O O . ARG B 1 67 ? 9.883 7.371 1.337 1 94.81 67 ARG B O 1
ATOM 2445 N N . ILE B 1 68 ? 9.094 7.16 3.432 1 96.88 68 ILE B N 1
ATOM 2446 C CA . ILE B 1 68 ? 9.312 8.578 3.711 1 96.88 68 ILE B CA 1
ATOM 2447 C C . ILE B 1 68 ? 10.789 8.922 3.506 1 96.88 68 ILE B C 1
ATOM 2449 O O . ILE B 1 68 ? 11.672 8.164 3.91 1 96.88 68 ILE B O 1
ATOM 2453 N N . ILE B 1 69 ? 11.047 10.016 2.84 1 95.81 69 ILE B N 1
ATOM 2454 C CA . ILE B 1 69 ? 12.414 10.5 2.652 1 95.81 69 ILE B CA 1
ATOM 2455 C C . ILE B 1 69 ? 13.086 10.688 4.012 1 95.81 69 ILE B C 1
ATOM 2457 O O . IL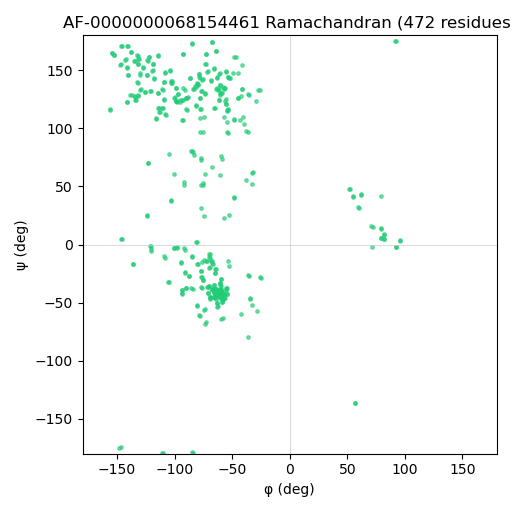E B 1 69 ? 12.492 11.258 4.93 1 95.81 69 ILE B O 1
ATOM 2461 N N . PRO B 1 70 ? 14.328 10.242 4.184 1 96.12 70 PRO B N 1
ATOM 2462 C CA . PRO B 1 70 ? 14.961 10.125 5.504 1 96.12 70 PRO B CA 1
ATOM 2463 C C . PRO B 1 70 ? 14.953 11.438 6.277 1 96.12 70 PRO B C 1
ATOM 2465 O O . PRO B 1 70 ? 14.703 11.445 7.488 1 96.12 70 PRO B O 1
ATOM 2468 N N . TRP B 1 71 ? 15.148 12.531 5.656 1 95.62 71 TRP B N 1
ATOM 2469 C CA . TRP B 1 71 ? 15.32 13.805 6.359 1 95.62 71 TRP B CA 1
ATOM 2470 C C . TRP B 1 71 ? 14.016 14.586 6.391 1 95.62 71 TRP B C 1
ATOM 2472 O O . TRP B 1 71 ? 13.953 15.672 6.973 1 95.62 71 TRP B O 1
ATOM 2482 N N . ASP B 1 72 ? 12.961 14.016 5.734 1 95.81 72 ASP B N 1
ATOM 2483 C CA . ASP B 1 72 ? 11.688 14.711 5.77 1 95.81 72 ASP B CA 1
ATOM 2484 C C . ASP B 1 72 ? 11.086 14.703 7.172 1 95.81 72 ASP B C 1
ATOM 2486 O O . ASP B 1 72 ? 11.164 13.695 7.879 1 95.81 72 ASP B O 1
ATOM 2490 N N . SER B 1 73 ? 10.492 15.805 7.551 1 96.81 73 SER B N 1
ATOM 2491 C CA . SER B 1 73 ? 9.945 15.906 8.898 1 96.81 73 SER B CA 1
ATOM 2492 C C . SER B 1 73 ? 8.445 16.188 8.867 1 96.81 73 SER B C 1
ATOM 2494 O O . SER B 1 73 ? 7.812 16.344 9.914 1 96.81 73 SER B O 1
ATOM 2496 N N . ASP B 1 74 ? 7.82 16.328 7.723 1 97.62 74 ASP B N 1
ATOM 2497 C CA . ASP B 1 74 ? 6.383 16.531 7.582 1 97.62 74 ASP B CA 1
ATOM 2498 C C . ASP B 1 74 ? 5.852 15.867 6.32 1 97.62 74 ASP B C 1
ATOM 2500 O O . ASP B 1 74 ? 6.605 15.219 5.59 1 97.62 74 ASP B O 1
ATOM 2504 N N . LEU B 1 75 ? 4.609 15.789 6.133 1 98 75 LEU B N 1
ATOM 2505 C CA . LEU B 1 75 ? 3.922 15.25 4.965 1 98 75 LEU B CA 1
ATOM 2506 C C . LEU B 1 75 ? 3.068 16.312 4.293 1 98 75 LEU B C 1
ATOM 2508 O O . LEU B 1 75 ? 2.664 17.281 4.934 1 98 75 LEU B O 1
ATOM 2512 N N . ASP B 1 76 ? 2.834 16.125 3.041 1 95.69 76 ASP B N 1
ATOM 2513 C CA . ASP B 1 76 ? 2.055 17.078 2.262 1 95.69 76 ASP B CA 1
ATOM 2514 C C . ASP B 1 76 ? 1.018 16.359 1.396 1 95.69 76 ASP B C 1
ATOM 2516 O O . ASP B 1 76 ? 1.354 15.445 0.642 1 95.69 76 ASP B O 1
ATOM 2520 N N . ILE B 1 77 ? -0.241 16.797 1.514 1 96.38 77 ILE B N 1
ATOM 2521 C CA . ILE B 1 77 ? -1.281 16.328 0.599 1 96.38 77 ILE B CA 1
ATOM 2522 C C . ILE B 1 77 ? -2.084 17.531 0.092 1 96.38 77 ILE B C 1
ATOM 2524 O O . ILE B 1 77 ? -2.01 18.625 0.661 1 96.38 77 ILE B O 1
ATOM 2528 N N . ALA B 1 78 ? -2.816 17.281 -1.019 1 93.56 78 ALA B N 1
ATOM 2529 C CA . ALA B 1 78 ? -3.748 18.266 -1.572 1 93.56 78 ALA B CA 1
ATOM 2530 C C . ALA B 1 78 ? -5.152 17.672 -1.694 1 93.56 78 ALA B C 1
ATOM 2532 O O . ALA B 1 78 ? -5.309 16.484 -1.975 1 93.56 78 ALA B O 1
ATOM 2533 N N . ILE B 1 79 ? -6.09 18.547 -1.479 1 92.75 79 ILE B N 1
ATOM 2534 C CA . ILE B 1 79 ? -7.48 18.125 -1.58 1 92.75 79 ILE B CA 1
ATOM 2535 C C . ILE B 1 79 ? -8.219 18.984 -2.604 1 92.75 79 ILE B C 1
ATOM 2537 O O . ILE B 1 79 ? -7.758 20.078 -2.947 1 92.75 79 ILE B O 1
ATOM 2541 N N . ASP B 1 80 ? -9.32 18.406 -3.092 1 88.62 80 ASP B N 1
ATOM 2542 C CA . ASP B 1 80 ? -10.141 19.188 -4.008 1 88.62 80 ASP B CA 1
ATOM 2543 C C . ASP B 1 80 ? -11.117 20.078 -3.242 1 88.62 80 ASP B C 1
ATOM 2545 O O . ASP B 1 80 ? -11.203 20.016 -2.016 1 88.62 80 ASP B O 1
ATOM 2549 N N . ARG B 1 81 ? -11.805 20.922 -3.932 1 85.44 81 ARG B N 1
ATOM 2550 C CA . ARG B 1 81 ? -12.703 21.906 -3.346 1 85.44 81 ARG B CA 1
ATOM 2551 C C . ARG B 1 81 ? -13.828 21.25 -2.57 1 85.44 81 ARG B C 1
ATOM 2553 O O . ARG B 1 81 ? -14.195 21.688 -1.48 1 85.44 81 ARG B O 1
ATOM 2560 N N . GLU B 1 82 ? -14.398 20.219 -3.162 1 86.69 82 GLU B N 1
ATOM 2561 C CA . GLU B 1 82 ? -15.508 19.531 -2.518 1 86.69 82 GLU B CA 1
ATOM 2562 C C . GLU B 1 82 ? -15.094 18.953 -1.166 1 86.69 82 GLU B C 1
ATOM 2564 O O . GLU B 1 82 ? -15.812 19.094 -0.177 1 86.69 82 GLU B O 1
ATOM 2569 N N . THR B 1 83 ? -13.938 18.312 -1.174 1 90.56 83 THR B N 1
ATOM 2570 C CA . THR B 1 83 ? -13.414 17.781 0.08 1 90.56 83 THR B CA 1
ATOM 2571 C C . THR B 1 83 ? -13.18 18.906 1.089 1 90.56 83 THR B C 1
ATOM 2573 O O . THR B 1 83 ? -13.469 18.75 2.277 1 90.56 83 THR B O 1
ATOM 2576 N N . GLY B 1 84 ? -12.648 20.031 0.615 1 89.25 84 GLY B N 1
ATOM 2577 C CA . GLY B 1 84 ? -12.453 21.188 1.488 1 89.25 84 GLY B CA 1
ATOM 2578 C C . GLY B 1 84 ? -13.734 21.656 2.15 1 89.25 84 GLY B C 1
ATOM 2579 O O . GLY B 1 84 ? -13.742 21.969 3.342 1 89.25 84 GLY B O 1
ATOM 2580 N N . GLU B 1 85 ? -14.766 21.672 1.395 1 87.25 85 GLU B N 1
ATOM 2581 C CA . GLU B 1 85 ? -16.047 22.109 1.928 1 87.25 85 GLU B CA 1
ATOM 2582 C C . GLU B 1 85 ? -16.578 21.125 2.971 1 87.25 85 GLU B C 1
ATOM 2584 O O . GLU B 1 85 ? -17.125 21.531 3.998 1 87.25 85 GLU B O 1
ATOM 2589 N N . MET B 1 86 ? -16.391 19.875 2.701 1 89.25 86 MET B N 1
ATOM 2590 C CA . MET B 1 86 ? -16.797 18.859 3.666 1 89.25 86 MET B CA 1
ATOM 2591 C C . MET B 1 86 ? -16.047 19.016 4.977 1 89.25 86 MET B C 1
ATOM 2593 O O . MET B 1 86 ? -16.625 18.875 6.055 1 89.25 86 MET B O 1
ATOM 2597 N N . ILE B 1 87 ? -14.75 19.297 4.828 1 90.38 87 ILE B N 1
ATOM 2598 C CA . ILE B 1 87 ? -13.914 19.453 6.016 1 90.38 87 ILE B CA 1
ATOM 2599 C C . ILE B 1 87 ? -14.352 20.688 6.801 1 90.38 87 ILE B C 1
ATOM 2601 O O . ILE B 1 87 ? -14.438 20.656 8.031 1 90.38 87 ILE B O 1
ATOM 2605 N N . ARG B 1 88 ? -14.688 21.703 6.133 1 87.31 88 ARG B N 1
ATOM 2606 C CA . ARG B 1 88 ? -15.164 22.922 6.789 1 87.31 88 ARG B CA 1
ATOM 2607 C C . ARG B 1 88 ? -16.484 22.672 7.52 1 87.31 88 ARG B C 1
ATOM 2609 O O . ARG B 1 88 ? -16.688 23.188 8.617 1 87.31 88 ARG B O 1
ATOM 2616 N N . ASP B 1 89 ? -17.344 21.922 6.883 1 86.81 89 ASP B N 1
ATOM 2617 C CA . ASP B 1 89 ? -18.625 21.609 7.512 1 86.81 89 ASP B CA 1
ATOM 2618 C C . ASP B 1 89 ? -18.422 20.812 8.805 1 86.81 89 ASP B C 1
ATOM 2620 O O . ASP B 1 89 ? -19.109 21.047 9.797 1 86.81 89 ASP B O 1
ATOM 2624 N N . LEU B 1 90 ? -17.531 19.953 8.742 1 87.25 90 LEU B N 1
ATOM 2625 C CA . LEU B 1 90 ? -17.25 19.141 9.93 1 87.25 90 LEU B CA 1
ATOM 2626 C C . LEU B 1 90 ? -16.625 20 11.023 1 87.25 90 LEU B C 1
ATOM 2628 O O . LEU B 1 90 ? -16.906 19.812 12.203 1 87.25 90 LEU B O 1
ATOM 2632 N N . ALA B 1 91 ? -15.781 20.906 10.586 1 85.56 91 ALA B N 1
ATOM 2633 C CA . ALA B 1 91 ? -15.164 21.812 11.562 1 85.56 91 ALA B CA 1
ATOM 2634 C C . ALA B 1 91 ? -16.203 22.719 12.203 1 85.56 91 ALA B C 1
ATOM 2636 O O . ALA B 1 91 ? -16.094 23.047 13.391 1 85.56 91 ALA B O 1
ATOM 2637 N N . ALA B 1 92 ? -17.281 23.141 11.375 1 80.25 92 ALA B N 1
ATOM 2638 C CA . ALA B 1 92 ? -18.344 24.047 11.844 1 80.25 92 ALA B CA 1
ATOM 2639 C C . ALA B 1 92 ? -19.312 23.312 12.766 1 80.25 92 ALA B C 1
ATOM 2641 O O . ALA B 1 92 ? -19.891 23.922 13.672 1 80.25 92 ALA B O 1
ATOM 2642 N N . GLY B 1 93 ? -19.984 22.094 12.273 1 71.62 93 GLY B N 1
ATOM 2643 C CA . GLY B 1 93 ? -20.984 21.328 13.008 1 71.62 93 GLY B CA 1
ATOM 2644 C C . GLY B 1 93 ? -20.531 20.938 14.398 1 71.62 93 GLY B C 1
ATOM 2645 O O . GLY B 1 93 ? -21.328 20.406 15.188 1 71.62 93 GLY B O 1
ATOM 2646 N N . HIS B 1 94 ? -19.547 20.984 14.555 1 52.81 94 HIS B N 1
ATOM 2647 C CA . HIS B 1 94 ? -19.141 20.594 15.906 1 52.81 94 HIS B CA 1
ATOM 2648 C C . HIS B 1 94 ? -19.516 21.688 16.906 1 52.81 94 HIS B C 1
ATOM 2650 O O . HIS B 1 94 ? -18.719 22.594 17.156 1 52.81 94 HIS B O 1
ATOM 2656 N N . PRO B 1 95 ? -20.859 21.969 16.984 1 44.72 95 PRO B N 1
ATOM 2657 C CA . PRO B 1 95 ? -21.219 23.016 17.969 1 44.72 95 PRO B CA 1
ATOM 2658 C C . PRO B 1 95 ? -20.344 22.953 19.219 1 44.72 95 PRO B C 1
ATOM 2660 O O . PRO B 1 95 ? -19.828 23.984 19.656 1 44.72 95 PRO B O 1
ATOM 2663 N N . GLN B 1 96 ? -20.844 21.828 20.188 1 38.72 96 GLN B N 1
ATOM 2664 C CA . GLN B 1 96 ? -20.953 22.141 21.609 1 38.72 96 GLN B CA 1
ATOM 2665 C C . GLN B 1 96 ? -19.594 22.375 22.234 1 38.72 96 GLN B C 1
ATOM 2667 O O . GLN B 1 96 ? -18.828 21.422 22.453 1 38.72 96 GLN B O 1
ATOM 2672 N N . ALA B 1 97 ? -18.891 23.281 21.969 1 37.75 97 ALA B N 1
ATOM 2673 C CA . ALA B 1 97 ? -18.031 23.703 23.078 1 37.75 97 ALA B CA 1
ATOM 2674 C C . ALA B 1 97 ? -18.75 23.5 24.422 1 37.75 97 ALA B C 1
ATOM 2676 O O . ALA B 1 97 ? -19.766 24.156 24.688 1 37.75 97 ALA B O 1
ATOM 2677 N N . THR B 1 98 ? -19.328 22.422 24.859 1 38.62 98 THR B N 1
ATOM 2678 C CA . THR B 1 98 ? -19.938 22.5 26.188 1 38.62 98 THR B CA 1
ATOM 2679 C C . THR B 1 98 ? -19 23.188 27.172 1 38.62 98 THR B C 1
ATOM 2681 O O . THR B 1 98 ? -17.797 23.297 26.922 1 38.62 98 THR B O 1
ATOM 2684 N N . SER B 1 99 ? -19.656 23.922 28.156 1 36.34 99 SER B N 1
ATOM 2685 C CA . SER B 1 99 ? -18.938 24.453 29.328 1 36.34 99 SER B CA 1
ATOM 2686 C C . SER B 1 99 ? -17.812 23.531 29.75 1 36.34 99 SER B C 1
ATOM 2688 O O . SER B 1 99 ? -16.859 23.953 30.422 1 36.34 99 SER B O 1
ATOM 2690 N N . SER B 1 100 ? -18.266 22.281 29.906 1 36.88 100 SER B N 1
ATOM 2691 C CA . SER B 1 100 ? -17.328 21.344 30.516 1 36.88 100 SER B CA 1
ATOM 2692 C C . SER B 1 100 ? -16.234 20.938 29.531 1 36.88 100 SER B C 1
ATOM 2694 O O . SER B 1 100 ? -15.422 20.062 29.828 1 36.88 100 SER B O 1
ATOM 2696 N N . GLY B 1 101 ? -15.805 21.656 28.438 1 36.97 101 GLY B N 1
ATOM 2697 C CA . GLY B 1 101 ? -14.688 21.406 27.531 1 36.97 101 GLY B CA 1
ATOM 2698 C C . GLY B 1 101 ? -14.922 20.234 26.609 1 36.97 101 GLY B C 1
ATOM 2699 O O . GLY B 1 101 ? -13.969 19.641 26.094 1 36.97 101 GLY B O 1
ATOM 2700 N N . GLN B 1 102 ? -16.016 19.562 26.719 1 37.03 102 GLN B N 1
ATOM 2701 C CA . GLN B 1 102 ? -16.109 18.297 26 1 37.03 102 GLN B CA 1
ATOM 2702 C C . GLN B 1 102 ? -15.867 18.5 24.5 1 37.03 102 GLN B C 1
ATOM 2704 O O . GLN B 1 102 ? -16.453 19.391 23.891 1 37.03 102 GLN B O 1
ATOM 2709 N N . LEU B 1 103 ? -14.758 18.047 23.906 1 41.53 103 LEU B N 1
ATOM 2710 C CA . LEU B 1 103 ? -14.102 17.859 22.625 1 41.53 103 LEU B CA 1
ATOM 2711 C C . LEU B 1 103 ? -15.094 17.359 21.578 1 41.53 103 LEU B C 1
ATOM 2713 O O . LEU B 1 103 ? -16.109 16.75 21.922 1 41.53 103 LEU B O 1
ATOM 2717 N N . TRP B 1 104 ? -14.781 17.656 20.25 1 45.78 104 TRP B N 1
ATOM 2718 C CA . TRP B 1 104 ? -15.117 17.5 18.844 1 45.78 104 TRP B CA 1
ATOM 2719 C C . TRP B 1 104 ? -15.516 16.062 18.531 1 45.78 104 TRP B C 1
ATOM 2721 O O . TRP B 1 104 ? -15.102 15.125 19.234 1 45.78 104 TRP B O 1
ATOM 2731 N N . SER B 1 105 ? -16.672 16.062 17.922 1 51.94 105 SER B N 1
ATOM 2732 C CA . SER B 1 105 ? -17.031 14.82 17.266 1 51.94 105 SER B CA 1
ATOM 2733 C C . SER B 1 105 ? -15.805 14.164 16.625 1 51.94 105 SER B C 1
ATOM 2735 O O . SER B 1 105 ? -14.953 14.852 16.047 1 51.94 105 SER B O 1
ATOM 2737 N N . SER B 1 106 ? -15.227 13.289 17.219 1 66.56 106 SER B N 1
ATOM 2738 C CA . SER B 1 106 ? -14.125 12.469 16.719 1 66.56 106 SER B CA 1
ATOM 2739 C C . SER B 1 106 ? -14.609 11.43 15.719 1 66.56 106 SER B C 1
ATOM 2741 O O . SER B 1 106 ? -15.695 10.859 15.883 1 66.56 106 SER B O 1
ATOM 2743 N N . ILE B 1 107 ? -14.219 11.688 14.508 1 72.44 107 ILE B N 1
ATOM 2744 C CA . ILE B 1 107 ? -14.359 10.602 13.539 1 72.44 107 ILE B CA 1
ATOM 2745 C C . ILE B 1 107 ? -13.094 9.75 13.539 1 72.44 107 ILE B C 1
ATOM 2747 O O . ILE B 1 107 ? -12 10.242 13.242 1 72.44 107 ILE B O 1
ATOM 2751 N N . ASP B 1 108 ? -13.32 8.539 13.938 1 76.75 108 ASP B N 1
ATOM 2752 C CA . ASP B 1 108 ? -12.195 7.621 14 1 76.75 108 ASP B CA 1
ATOM 2753 C C . ASP B 1 108 ? -11.125 8.133 14.961 1 76.75 108 ASP B C 1
ATOM 2755 O O . ASP B 1 108 ? -9.93 8.031 14.672 1 76.75 108 ASP B O 1
ATOM 2759 N N . GLY B 1 109 ? -11.641 8.852 15.992 1 85 109 GLY B N 1
ATOM 2760 C CA . GLY B 1 109 ? -10.727 9.305 17.031 1 85 109 GLY B CA 1
ATOM 2761 C C . GLY B 1 109 ? -9.984 10.578 16.656 1 85 109 GLY B C 1
ATOM 2762 O O . GLY B 1 109 ? -9.031 10.969 17.328 1 85 109 GLY B O 1
ATOM 2763 N N . ILE B 1 110 ? -10.352 11.211 15.57 1 91.25 110 ILE B N 1
ATOM 2764 C CA . ILE B 1 110 ? -9.719 12.445 15.117 1 91.25 110 ILE B CA 1
ATOM 2765 C C . ILE B 1 110 ? -10.68 13.617 15.312 1 91.25 110 ILE B C 1
ATOM 2767 O O . ILE B 1 110 ? -11.82 13.578 14.844 1 91.25 110 ILE B O 1
ATOM 2771 N N . SER B 1 111 ? -10.227 14.617 16.031 1 88.62 111 SER B N 1
ATOM 2772 C CA . SER B 1 111 ? -11 15.844 16.125 1 88.62 111 SER B CA 1
ATOM 2773 C C . SER B 1 111 ? -10.781 16.734 14.914 1 88.62 111 SER B C 1
ATOM 2775 O O . SER B 1 111 ? -9.648 16.891 14.445 1 88.62 111 SER B O 1
ATOM 2777 N N . ILE B 1 112 ? -11.789 17.266 14.391 1 90.38 112 ILE B N 1
ATOM 2778 C CA . ILE B 1 112 ? -11.727 18.25 13.305 1 90.38 112 ILE B CA 1
ATOM 2779 C C . ILE B 1 112 ? -12.211 19.609 13.805 1 90.38 112 ILE B C 1
ATOM 2781 O O . ILE B 1 112 ? -13.383 19.75 14.164 1 90.38 112 ILE B O 1
ATOM 2785 N N . GLU B 1 113 ? -11.305 20.578 13.852 1 85.44 113 GLU B N 1
ATOM 2786 C CA . GLU B 1 113 ? -11.617 21.812 14.555 1 85.44 113 GLU B CA 1
ATOM 2787 C C . GLU B 1 113 ? -11.031 23.016 13.82 1 85.44 113 GLU B C 1
ATOM 2789 O O . GLU B 1 113 ? -10.055 22.891 13.078 1 85.44 113 GLU B O 1
ATOM 2794 N N . TRP B 1 114 ? -11.594 24.188 14.117 1 83.31 114 TRP B N 1
ATOM 2795 C CA . TRP B 1 114 ? -11.062 25.438 13.586 1 83.31 114 TRP B CA 1
ATOM 2796 C C . TRP B 1 114 ? -9.742 25.797 14.25 1 83.31 114 TRP B C 1
ATOM 2798 O O . TRP B 1 114 ? -9.539 25.516 15.438 1 83.31 114 TRP B O 1
ATOM 2808 N N . ASN B 1 115 ? -8.969 26.453 13.359 1 83.94 115 ASN B N 1
ATOM 2809 C CA . ASN B 1 115 ? -7.719 27.016 13.875 1 83.94 115 ASN B CA 1
ATOM 2810 C C . ASN B 1 115 ? -7.965 28.297 14.664 1 83.94 115 ASN B C 1
ATOM 2812 O O . ASN B 1 115 ? -7.715 29.391 14.164 1 83.94 115 ASN B O 1
ATOM 2816 N N . THR B 1 116 ? -8.492 28.172 15.859 1 75.25 116 THR B N 1
ATOM 2817 C CA . THR B 1 116 ? -8.789 29.312 16.719 1 75.25 116 THR B CA 1
ATOM 2818 C C . THR B 1 116 ? -8.062 29.188 18.047 1 75.25 116 THR B C 1
ATOM 2820 O O . THR B 1 116 ? -7.699 28.078 18.453 1 75.25 116 THR B O 1
ATOM 2823 N N . ALA B 1 117 ? -7.977 30.328 18.688 1 64.75 117 ALA B N 1
ATOM 2824 C CA . ALA B 1 117 ? -7.332 30.375 20 1 64.75 117 ALA B CA 1
ATOM 2825 C C . ALA B 1 117 ? -8.055 29.453 20.984 1 64.75 117 ALA B C 1
ATOM 2827 O O . ALA B 1 117 ? -7.414 28.766 21.797 1 64.75 117 ALA B O 1
ATOM 2828 N N . VAL B 1 118 ? -9.266 29.422 20.922 1 60.38 118 VAL B N 1
ATOM 2829 C CA . VAL B 1 118 ? -10.062 28.656 21.891 1 60.38 118 VAL B CA 1
ATOM 2830 C C . VAL B 1 118 ? -9.797 27.172 21.734 1 60.38 118 VAL B C 1
ATOM 2832 O O . VAL B 1 118 ? -9.586 26.453 22.719 1 60.38 118 VAL B O 1
ATOM 2835 N N . ALA B 1 119 ? -9.781 26.703 20.547 1 63.94 119 ALA B N 1
ATOM 2836 C CA . ALA B 1 119 ? -9.594 25.281 20.281 1 63.94 119 ALA B CA 1
ATOM 2837 C C . ALA B 1 119 ? -8.188 24.844 20.672 1 63.94 119 ALA B C 1
ATOM 2839 O O . ALA B 1 119 ? -7.988 23.688 21.078 1 63.94 119 ALA B O 1
ATOM 2840 N N . ARG B 1 120 ? -7.398 25.75 20.828 1 66 120 ARG B N 1
ATOM 2841 C CA . ARG B 1 120 ? -5.992 25.391 21.016 1 66 120 ARG B CA 1
ATOM 2842 C C . ARG B 1 120 ? -5.648 25.312 22.5 1 66 120 ARG B C 1
ATOM 2844 O O . ARG B 1 120 ? -4.648 24.703 22.875 1 66 120 ARG B O 1
ATOM 2851 N N . HIS B 1 121 ? -6.535 25.875 23.281 1 67.69 121 HIS B N 1
ATOM 2852 C CA . HIS B 1 121 ? -6.273 25.859 24.719 1 67.69 121 HIS B CA 1
ATOM 2853 C C . HIS B 1 121 ? -6.645 24.516 25.328 1 67.69 121 HIS B C 1
ATOM 2855 O O . HIS B 1 121 ? -6.422 24.281 26.516 1 67.69 121 HIS B O 1
ATOM 2861 N N . GLN B 1 122 ? -7.043 23.719 24.5 1 76 122 GLN B N 1
ATOM 2862 C CA . GLN B 1 122 ? -7.34 22.391 25.016 1 76 122 GLN B CA 1
ATOM 2863 C C . GLN B 1 122 ? -6.078 21.547 25.109 1 76 122 GLN B C 1
ATOM 2865 O O . GLN B 1 122 ? -5.246 21.547 24.203 1 76 122 GLN B O 1
ATOM 2870 N N . PRO B 1 123 ? -5.961 20.906 26.266 1 83.19 123 PRO B N 1
ATOM 2871 C CA . PRO B 1 123 ? -4.762 20.078 26.438 1 83.19 123 PRO B CA 1
ATOM 2872 C C . PRO B 1 123 ? -4.664 18.953 25.406 1 83.19 123 PRO B C 1
ATOM 2874 O O . PRO B 1 123 ? -5.688 18.453 24.938 1 83.19 123 PRO B O 1
ATOM 2877 N N . TRP B 1 124 ? -3.398 18.641 25.062 1 87.12 124 TRP B N 1
ATOM 2878 C CA . TRP B 1 124 ? -3.127 17.5 24.188 1 87.12 124 TRP B CA 1
ATOM 2879 C C . TRP B 1 124 ? -2.867 16.234 25.016 1 87.12 124 TRP B C 1
ATOM 2881 O O . TRP B 1 124 ? -2.18 16.281 26.031 1 87.12 124 TRP B O 1
ATOM 2891 N N . HIS B 1 125 ? -3.465 15.18 24.625 1 88.44 125 HIS B N 1
ATOM 2892 C CA . HIS B 1 125 ? -3.186 13.883 25.219 1 88.44 125 HIS B CA 1
ATOM 2893 C C . HIS B 1 125 ? -2.328 13.023 24.297 1 88.44 125 HIS B C 1
ATOM 2895 O O . HIS B 1 125 ? -2.439 13.117 23.078 1 88.44 125 HIS B O 1
ATOM 2901 N N . ASP B 1 126 ? -1.555 12.195 24.953 1 92.44 126 ASP B N 1
ATOM 2902 C CA . ASP B 1 126 ? -0.677 11.336 24.172 1 92.44 126 ASP B CA 1
ATOM 2903 C C . ASP B 1 126 ? -1.481 10.445 23.219 1 92.44 126 ASP B C 1
ATOM 2905 O O . ASP B 1 126 ? -2.469 9.828 23.625 1 92.44 126 ASP B O 1
ATOM 2909 N N . GLY B 1 127 ? -1.064 10.445 21.953 1 91.94 127 GLY B N 1
ATOM 2910 C CA . GLY B 1 127 ? -1.736 9.648 20.953 1 91.94 127 GLY B CA 1
ATOM 2911 C C . GLY B 1 127 ? -2.828 10.398 20.219 1 91.94 127 GLY B C 1
ATOM 2912 O O . GLY B 1 127 ? -3.416 9.883 19.266 1 91.94 127 GLY B O 1
ATOM 2913 N N . GLU B 1 128 ? -3.061 11.609 20.578 1 92.25 128 GLU B N 1
ATOM 2914 C CA . GLU B 1 128 ? -4.156 12.398 20.016 1 92.25 128 GLU B CA 1
ATOM 2915 C C . GLU B 1 128 ? -3.818 12.891 18.609 1 92.25 128 GLU B C 1
ATOM 2917 O O . GLU B 1 128 ? -2.672 13.25 18.328 1 92.25 128 GLU B O 1
ATOM 2922 N N . VAL B 1 129 ? -4.852 12.883 17.734 1 94.75 129 VAL B N 1
ATOM 2923 C CA . VAL B 1 129 ? -4.758 13.43 16.391 1 94.75 129 VAL B CA 1
ATOM 2924 C C . VAL B 1 129 ? -5.863 14.461 16.172 1 94.75 129 VAL B C 1
ATOM 2926 O O . VAL B 1 129 ? -7.027 14.211 16.484 1 94.75 129 VAL B O 1
ATOM 2929 N N . ARG B 1 130 ? -5.512 15.641 15.664 1 92.56 130 ARG B N 1
ATOM 2930 C CA . ARG B 1 130 ? -6.465 16.703 15.352 1 92.56 130 ARG B CA 1
ATOM 2931 C C . ARG B 1 130 ? -6.27 17.219 13.93 1 92.56 130 ARG B C 1
ATOM 2933 O O . ARG B 1 130 ? -5.137 17.391 13.484 1 92.56 130 ARG B O 1
ATOM 2940 N N . LEU B 1 131 ? -7.34 17.344 13.258 1 94.19 131 LEU B N 1
ATOM 2941 C CA . LEU B 1 131 ? -7.336 18.094 12.008 1 94.19 131 LEU B CA 1
ATOM 2942 C C . LEU B 1 131 ? -7.73 19.547 12.25 1 94.19 131 LEU B C 1
ATOM 2944 O O . LEU B 1 131 ? -8.891 19.844 12.555 1 94.19 131 LEU B O 1
ATOM 2948 N N . ILE B 1 132 ? -6.738 20.375 12.156 1 89.88 132 ILE B N 1
ATOM 2949 C CA . ILE B 1 132 ? -6.918 21.797 12.453 1 89.88 132 ILE B CA 1
ATOM 2950 C C . ILE B 1 132 ? -7.102 22.578 11.156 1 89.88 132 ILE B C 1
ATOM 2952 O O . ILE B 1 132 ? -6.234 22.547 10.281 1 89.88 132 ILE B O 1
ATOM 2956 N N . VAL B 1 133 ? -8.227 23.312 11.047 1 88.62 133 VAL B N 1
ATOM 2957 C CA . VAL B 1 133 ? -8.664 23.891 9.781 1 88.62 133 VAL B CA 1
ATOM 2958 C C . VAL B 1 133 ? -8.602 25.422 9.859 1 88.62 133 VAL B C 1
ATOM 2960 O O . VAL B 1 133 ? -9.109 26.016 10.812 1 88.62 133 VAL B O 1
ATOM 2963 N N . ASN B 1 134 ? -7.988 26.031 8.867 1 84.12 134 ASN B N 1
ATOM 2964 C CA . ASN B 1 134 ? -8.008 27.5 8.789 1 84.12 134 ASN B CA 1
ATOM 2965 C C . ASN B 1 134 ? -9.344 28.016 8.258 1 84.12 134 ASN B C 1
ATOM 2967 O O . ASN B 1 134 ? -9.789 27.609 7.184 1 84.12 134 ASN B O 1
ATOM 2971 N N . GLU B 1 135 ? -10.156 28.812 9.078 1 70.38 135 GLU B N 1
ATOM 2972 C CA . GLU B 1 135 ? -11.477 29.328 8.742 1 70.38 135 GLU B CA 1
ATOM 2973 C C . GLU B 1 135 ? -11.438 30.188 7.48 1 70.38 135 GLU B C 1
ATOM 2975 O O . GLU B 1 135 ? -12.359 30.141 6.668 1 70.38 135 GLU B O 1
ATOM 2980 N N . HIS B 1 136 ? -10.727 31.328 7.477 1 58.59 136 HIS B N 1
ATOM 2981 C CA . HIS B 1 136 ? -10.82 32.406 6.48 1 58.59 136 HIS B CA 1
ATOM 2982 C C . HIS B 1 136 ? -10.102 32 5.191 1 58.59 136 HIS B C 1
ATOM 2984 O O . HIS B 1 136 ? -10.117 32.781 4.219 1 58.59 136 HIS B O 1
ATOM 2990 N N . ARG B 1 137 ? -9.391 31.078 5.285 1 51.09 137 ARG B N 1
ATOM 2991 C CA . ARG B 1 137 ? -8.562 30.969 4.086 1 51.09 137 ARG B CA 1
ATOM 2992 C C . ARG B 1 137 ? -9.375 30.422 2.916 1 51.09 137 ARG B C 1
ATOM 2994 O O . ARG B 1 137 ? -10.016 29.375 3.039 1 51.09 137 ARG B O 1
ATOM 3001 N N . ALA B 1 138 ? -9.828 31.422 2.145 1 46.28 138 ALA B N 1
ATOM 3002 C CA . ALA B 1 138 ? -10.016 30.859 0.805 1 46.28 138 ALA B CA 1
ATOM 3003 C C . ALA B 1 138 ? -8.953 29.812 0.489 1 46.28 138 ALA B C 1
ATOM 3005 O O . ALA B 1 138 ? -7.848 29.859 1.026 1 46.28 138 ALA B O 1
ATOM 3006 N N . MET B 1 139 ? -9.227 28.609 0.044 1 44.56 139 MET B N 1
ATOM 3007 C CA . MET B 1 139 ? -8.25 27.578 -0.281 1 44.56 139 MET B CA 1
ATOM 3008 C C . MET B 1 139 ? -6.906 28.188 -0.644 1 44.56 139 MET B C 1
ATOM 3010 O O . MET B 1 139 ? -5.871 27.531 -0.56 1 44.56 139 MET B O 1
ATOM 3014 N N . ASP B 1 140 ? -6.734 29.469 -1.218 1 40.75 140 ASP B N 1
ATOM 3015 C CA . ASP B 1 140 ? -5.605 30.094 -1.902 1 40.75 140 ASP B CA 1
ATOM 3016 C C . ASP B 1 140 ? -4.965 31.172 -1.033 1 40.75 140 ASP B C 1
ATOM 3018 O O . ASP B 1 140 ? -4.121 31.938 -1.505 1 40.75 140 ASP B O 1
ATOM 3022 N N . LEU B 1 141 ? -5.445 31.609 -0.017 1 45.47 141 LEU B N 1
ATOM 3023 C CA . LEU B 1 141 ? -4.895 32.906 0.356 1 45.47 141 LEU B CA 1
ATOM 3024 C C . LEU B 1 141 ? -3.756 32.75 1.356 1 45.47 141 LEU B C 1
ATOM 3026 O O . LEU B 1 141 ? -3.801 31.875 2.223 1 45.47 141 LEU B O 1
ATOM 3030 N N . PRO B 1 142 ? -2.611 33.25 0.999 1 46.34 142 PRO B N 1
ATOM 3031 C CA . PRO B 1 142 ? -1.527 33.406 1.974 1 46.34 142 PRO B CA 1
ATOM 3032 C C . PRO B 1 142 ? -2.021 33.875 3.34 1 46.34 142 PRO B C 1
ATOM 3034 O O . PRO B 1 142 ? -2.945 34.688 3.42 1 46.34 142 PRO B O 1
ATOM 3037 N N . GLY B 1 143 ? -2.115 33.094 4.289 1 47.41 143 GLY B N 1
ATOM 3038 C CA . GLY B 1 143 ? -2.746 33.25 5.59 1 47.41 143 GLY B CA 1
ATOM 3039 C C . GLY B 1 143 ? -2.17 34.375 6.395 1 47.41 143 GLY B C 1
ATOM 3040 O O . GLY B 1 143 ? -0.987 34.375 6.746 1 47.41 143 GLY B O 1
ATOM 3041 N N . ASP B 1 144 ? -2.4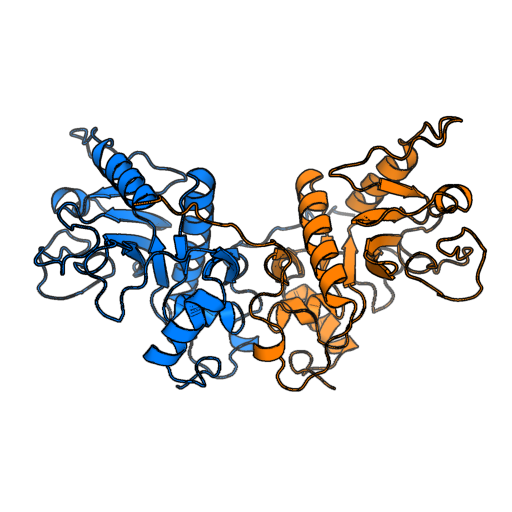55 35.594 6.133 1 55.31 144 ASP B N 1
ATOM 3042 C CA . ASP B 1 144 ? -2.227 36.688 7.082 1 55.31 144 ASP B CA 1
ATOM 3043 C C . ASP B 1 144 ? -2.877 36.375 8.43 1 55.31 144 ASP B C 1
ATOM 3045 O O . ASP B 1 144 ? -2.969 37.25 9.289 1 55.31 144 ASP B O 1
ATOM 3049 N N . GLY B 1 145 ? -3.043 35.062 8.688 1 68.19 145 GLY B N 1
ATOM 3050 C CA . GLY B 1 145 ? -3.719 34.844 9.953 1 68.19 145 GLY B CA 1
ATOM 3051 C C . GLY B 1 145 ? -2.764 34.656 11.109 1 68.19 145 GLY B C 1
ATOM 3052 O O . GLY B 1 145 ? -1.544 34.688 10.93 1 68.19 145 GLY B O 1
ATOM 3053 N N . LEU B 1 146 ? -3.162 34.75 12.297 1 76.38 146 LEU B N 1
ATOM 3054 C CA . LEU B 1 146 ? -2.412 34.5 13.523 1 76.38 146 LEU B CA 1
ATOM 3055 C C . LEU B 1 146 ? -1.989 33.031 13.617 1 76.38 146 LEU B C 1
ATOM 3057 O O . LEU B 1 146 ? -2.738 32.156 13.219 1 76.38 146 LEU B O 1
ATOM 3061 N N . ARG B 1 147 ? -0.745 32.875 13.969 1 84.31 147 ARG B N 1
ATOM 3062 C CA . ARG B 1 147 ? -0.257 31.547 14.328 1 84.31 147 ARG B CA 1
ATOM 3063 C C . ARG B 1 147 ? -0.43 31.297 15.828 1 84.31 147 ARG B C 1
ATOM 3065 O O . ARG B 1 147 ? -0.031 32.125 16.656 1 84.31 147 ARG B O 1
ATOM 3072 N N . TYR B 1 148 ? -1.078 30.219 16.109 1 84.81 148 TYR B N 1
ATOM 3073 C CA . TYR B 1 148 ? -1.183 29.797 17.5 1 84.81 148 TYR B CA 1
ATOM 3074 C C . TYR B 1 148 ? -0.359 28.547 17.75 1 84.81 148 TYR B C 1
ATOM 3076 O O . TYR B 1 148 ? -0.408 27.594 16.969 1 84.81 148 TYR B O 1
ATOM 3084 N N . ASN B 1 149 ? 0.389 28.578 18.812 1 87.56 149 ASN B N 1
ATOM 3085 C CA . ASN B 1 149 ? 1.08 27.344 19.188 1 87.56 149 ASN B CA 1
ATOM 3086 C C . ASN B 1 149 ? 0.183 26.422 20.016 1 87.56 149 ASN B C 1
ATOM 3088 O O . ASN B 1 149 ? -1.002 26.703 20.188 1 87.56 149 ASN B O 1
ATOM 3092 N N . ARG B 1 150 ? 0.684 25.297 20.422 1 85.12 150 ARG B N 1
ATOM 3093 C CA . ARG B 1 150 ? -0.127 24.266 21.047 1 85.12 150 ARG B CA 1
ATOM 3094 C C . ARG B 1 150 ? -0.701 24.75 22.375 1 85.12 150 ARG B C 1
ATOM 3096 O O . ARG B 1 150 ? -1.671 24.172 22.891 1 85.12 150 ARG B O 1
ATOM 3103 N N . THR B 1 151 ? -0.061 25.812 23 1 83.44 151 THR B N 1
ATOM 3104 C CA . THR B 1 151 ? -0.562 26.328 24.266 1 83.44 151 THR B CA 1
ATOM 3105 C C . THR B 1 151 ? -1.552 27.469 24.016 1 83.44 151 THR B C 1
ATOM 3107 O O . THR B 1 151 ? -2.109 28.031 24.969 1 83.44 151 THR B O 1
ATOM 3110 N N . GLY B 1 152 ? -1.748 27.844 22.781 1 81.69 152 GLY B N 1
ATOM 3111 C CA . GLY B 1 152 ? -2.742 28.844 22.422 1 81.69 152 GLY B CA 1
ATOM 3112 C C . GLY B 1 152 ? -2.162 30.25 22.297 1 81.69 152 GLY B C 1
ATOM 3113 O O . GLY B 1 152 ? -2.893 31.203 22.047 1 81.69 152 GLY B O 1
ATOM 3114 N N . ASP B 1 153 ? -0.846 30.359 22.469 1 86.31 153 ASP B N 1
ATOM 3115 C CA . ASP B 1 153 ? -0.192 31.656 22.344 1 86.31 153 ASP B CA 1
ATOM 3116 C C . ASP B 1 153 ? -0.027 32.031 20.875 1 86.31 153 ASP B C 1
ATOM 3118 O O . ASP B 1 153 ? 0.237 31.172 20.016 1 86.31 153 ASP B O 1
ATOM 3122 N N . VAL B 1 154 ? -0.183 33.25 20.625 1 86.94 154 VAL B N 1
ATOM 3123 C CA . VAL B 1 154 ? 0.137 33.781 19.297 1 86.94 154 VAL B CA 1
ATOM 3124 C C . VAL B 1 154 ? 1.652 33.844 19.125 1 86.94 154 VAL B C 1
ATOM 3126 O O . VAL B 1 154 ? 2.363 34.344 19.984 1 86.94 154 VAL B O 1
ATOM 3129 N N . VAL B 1 155 ? 2.139 33.312 18.062 1 90.19 155 VAL B N 1
ATOM 3130 C CA . VAL B 1 155 ? 3.576 33.25 17.812 1 90.19 155 VAL B CA 1
ATOM 3131 C C . VAL B 1 155 ? 3.879 33.781 16.406 1 90.19 155 VAL B C 1
ATOM 3133 O O . VAL B 1 155 ? 3.055 33.656 15.5 1 90.19 155 VAL B O 1
ATOM 3136 N N . PRO B 1 156 ? 5.074 34.438 16.219 1 88.56 156 PRO B N 1
ATOM 3137 C CA . PRO B 1 156 ? 5.379 35.094 14.938 1 88.56 156 PRO B CA 1
ATOM 3138 C C . PRO B 1 156 ? 5.797 34.094 13.852 1 88.56 156 PRO B C 1
ATOM 3140 O O . PRO B 1 156 ? 5.773 34.438 12.664 1 88.56 156 PRO B O 1
ATOM 3143 N N . SER B 1 157 ? 6.277 32.938 14.234 1 90 157 SER B N 1
ATOM 3144 C CA . SER B 1 157 ? 6.715 31.906 13.312 1 90 157 SER B CA 1
ATOM 3145 C C . SER B 1 157 ? 6.328 30.516 13.812 1 90 157 SER B C 1
ATOM 3147 O O . SER B 1 157 ? 5.805 30.375 14.922 1 90 157 SER B O 1
ATOM 3149 N N . GLN B 1 158 ? 6.527 29.578 12.93 1 89.38 158 GLN B N 1
ATOM 3150 C CA . GLN B 1 158 ? 6.188 28.203 13.312 1 89.38 158 GLN B CA 1
ATOM 3151 C C . GLN B 1 158 ? 7.078 27.719 14.453 1 89.38 158 GLN B C 1
ATOM 3153 O O . GLN B 1 158 ? 8.297 27.641 14.305 1 89.38 158 GLN B O 1
ATOM 3158 N N . GLU B 1 159 ? 6.473 27.406 15.609 1 90.12 159 GLU B N 1
ATOM 3159 C CA . GLU B 1 159 ? 7.18 26.891 16.781 1 90.12 159 GLU B CA 1
ATOM 3160 C C . GLU B 1 159 ? 6.922 25.406 16.953 1 90.12 159 GLU B C 1
ATOM 3162 O O . GLU B 1 159 ? 7.746 24.688 17.547 1 90.12 159 GLU B O 1
ATOM 3167 N N . ASP B 1 160 ? 5.805 24.953 16.594 1 91.19 160 ASP B N 1
ATOM 3168 C CA . ASP B 1 160 ? 5.391 23.547 16.625 1 91.19 160 ASP B CA 1
ATOM 3169 C C . ASP B 1 160 ? 4.422 23.234 15.492 1 91.19 160 ASP B C 1
ATOM 3171 O O . ASP B 1 160 ? 4.191 24.078 14.617 1 91.19 160 ASP B O 1
ATOM 3175 N N . SER B 1 161 ? 3.869 22.078 15.414 1 94.38 161 SER B N 1
ATOM 3176 C CA . SER B 1 161 ? 3.061 21.641 14.281 1 94.38 161 SER B CA 1
ATOM 3177 C C . SER B 1 161 ? 1.711 22.359 14.25 1 94.38 161 SER B C 1
ATOM 3179 O O . SER B 1 161 ? 1.009 22.328 13.242 1 94.38 161 SER B O 1
ATOM 3181 N N . VAL B 1 162 ? 1.364 22.984 15.305 1 91 162 VAL B N 1
ATOM 3182 C CA . VAL B 1 162 ? 0.054 23.625 15.383 1 91 162 VAL B CA 1
ATOM 3183 C C . VAL B 1 162 ? 0.151 25.078 14.898 1 91 162 VAL B C 1
ATOM 3185 O O . VAL B 1 162 ? -0.855 25.672 14.508 1 91 162 VAL B O 1
ATOM 3188 N N . SER B 1 163 ? 1.347 25.641 14.961 1 89.69 163 SER B N 1
ATOM 3189 C CA . SER B 1 163 ? 1.559 27.047 14.625 1 89.69 163 SER B CA 1
ATOM 3190 C C . SER B 1 163 ? 1.77 27.219 13.125 1 8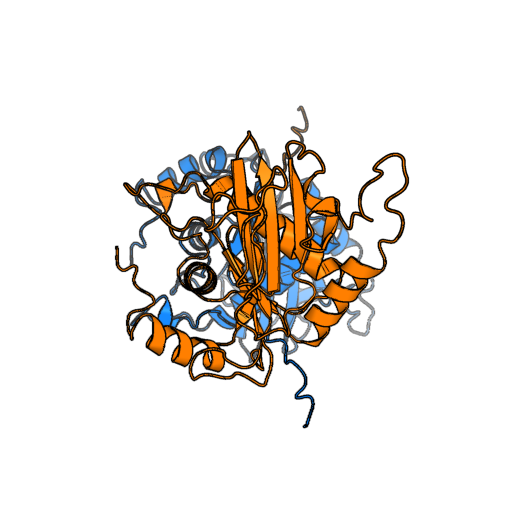9.69 163 SER B C 1
ATOM 3192 O O . SER B 1 163 ? 2.904 27.359 12.664 1 89.69 163 SER B O 1
ATOM 3194 N N . PHE B 1 164 ? 0.619 27.234 12.383 1 88.44 164 PHE B N 1
ATOM 3195 C CA . PHE B 1 164 ? 0.724 27.328 10.938 1 88.44 164 PHE B CA 1
ATOM 3196 C C . PHE B 1 164 ? -0.283 28.344 10.391 1 88.44 164 PHE B C 1
ATOM 3198 O O . PHE B 1 164 ? -1.288 28.641 11.039 1 88.44 164 PHE B O 1
ATOM 3205 N N . VAL B 1 165 ? -0.019 28.891 9.18 1 82.06 165 VAL B N 1
ATOM 3206 C CA . VAL B 1 165 ? -0.964 29.797 8.531 1 82.06 165 VAL B CA 1
ATOM 3207 C C . VAL B 1 165 ? -1.092 29.453 7.051 1 82.06 165 VAL B C 1
ATOM 3209 O O . VAL B 1 165 ? -2.094 29.781 6.41 1 82.06 165 VAL B O 1
ATOM 3212 N N . GLY B 1 166 ? -0.185 28.703 6.465 1 81.56 166 GLY B N 1
ATOM 3213 C CA . GLY B 1 166 ? -0.102 28.5 5.027 1 81.56 166 GLY B CA 1
ATOM 3214 C C . GLY B 1 166 ? -1.081 27.469 4.516 1 81.56 166 GLY B C 1
ATOM 3215 O O . GLY B 1 166 ? -1.946 27.766 3.693 1 81.56 166 GLY B O 1
ATOM 3216 N N . PRO B 1 167 ? -1.107 26.312 5.059 1 88.38 167 PRO B N 1
ATOM 3217 C CA . PRO B 1 167 ? -1.984 25.25 4.562 1 88.38 167 PRO B CA 1
ATOM 3218 C C . PRO B 1 167 ? -3.453 25.484 4.902 1 88.38 167 PRO B C 1
ATOM 3220 O O . PRO B 1 167 ? -3.76 26.203 5.867 1 88.38 167 PRO B O 1
ATOM 3223 N N . PHE B 1 168 ? -4.301 24.891 4.102 1 87.12 168 PHE B N 1
ATOM 3224 C CA . PHE B 1 168 ? -5.734 24.891 4.375 1 87.12 168 PHE B CA 1
ATOM 3225 C C . PHE B 1 168 ? -6.023 24.297 5.75 1 87.12 168 PHE B C 1
ATOM 3227 O O . PHE B 1 168 ? -6.859 24.812 6.492 1 87.12 168 PHE B O 1
ATOM 3234 N N . ALA B 1 169 ? -5.355 23.266 6 1 91.5 169 ALA B N 1
ATOM 3235 C CA . ALA B 1 169 ? -5.469 22.547 7.27 1 91.5 169 ALA B CA 1
ATOM 3236 C C . ALA B 1 169 ? -4.191 21.766 7.578 1 91.5 169 ALA B C 1
ATOM 3238 O O . ALA B 1 169 ? -3.316 21.641 6.719 1 91.5 169 ALA B O 1
ATOM 3239 N N . ARG B 1 170 ? -4.098 21.375 8.789 1 93.75 170 ARG B N 1
ATOM 3240 C CA . ARG B 1 170 ? -3.01 20.484 9.203 1 93.75 170 ARG B CA 1
ATOM 3241 C C . ARG B 1 170 ? -3.533 19.344 10.062 1 93.75 170 ARG B C 1
ATOM 3243 O O . ARG B 1 170 ? -4.281 19.562 11.016 1 93.75 170 ARG B O 1
ATOM 3250 N N . LEU B 1 171 ? -3.24 18.141 9.641 1 97 171 LEU B N 1
ATOM 3251 C CA . LEU B 1 171 ? -3.408 17 10.531 1 97 171 LEU B CA 1
ATOM 3252 C C . LEU B 1 171 ? -2.217 16.859 11.477 1 97 171 LEU B C 1
ATOM 3254 O O . LEU B 1 171 ? -1.078 16.719 11.023 1 97 171 LEU B O 1
ATOM 3258 N N . VAL B 1 172 ? -2.461 16.938 12.797 1 96.56 172 VAL B N 1
ATOM 3259 C CA . VAL B 1 172 ? -1.384 16.969 13.781 1 96.56 172 VAL B CA 1
ATOM 3260 C C . VAL B 1 172 ? -1.525 15.781 14.734 1 96.56 172 VAL B C 1
ATOM 3262 O O . VAL B 1 172 ? -2.625 15.484 15.211 1 96.56 172 VAL B O 1
ATOM 3265 N N . ALA B 1 173 ? -0.43 15.094 14.945 1 96.5 173 ALA B N 1
ATOM 3266 C CA . ALA B 1 173 ? -0.358 14.062 15.969 1 96.5 173 ALA B CA 1
ATOM 3267 C C . ALA B 1 173 ? 0.523 14.5 17.141 1 96.5 173 ALA B C 1
ATOM 3269 O O . ALA B 1 173 ? 1.553 15.148 16.938 1 96.5 173 ALA B O 1
ATOM 3270 N N . TYR B 1 174 ? 0.057 14.156 18.328 1 94.19 174 TYR B N 1
ATOM 3271 C CA . TYR B 1 174 ? 0.831 14.367 19.547 1 94.19 174 TYR B CA 1
ATOM 3272 C C . TYR B 1 174 ? 1.183 13.039 20.203 1 94.19 174 TYR B C 1
ATOM 3274 O O . TYR B 1 174 ? 0.315 12.375 20.781 1 94.19 174 TYR B O 1
ATOM 3282 N N . ILE B 1 175 ? 2.5 12.719 20.109 1 94.81 175 ILE B N 1
ATOM 3283 C CA . ILE B 1 175 ? 2.969 11.445 20.641 1 94.81 175 ILE B CA 1
ATOM 3284 C C . ILE B 1 175 ? 4.297 11.648 21.359 1 94.81 175 ILE B C 1
ATOM 3286 O O . ILE B 1 175 ? 5.23 12.242 20.812 1 94.81 175 ILE B O 1
ATOM 3290 N N . ASP B 1 176 ? 4.387 11.156 22.641 1 93.75 176 ASP B N 1
ATOM 3291 C CA . ASP B 1 176 ? 5.602 11.18 23.453 1 93.75 176 ASP B CA 1
ATOM 3292 C C . ASP B 1 176 ? 6.156 12.594 23.578 1 93.75 176 ASP B C 1
ATOM 3294 O O . ASP B 1 176 ? 7.352 12.82 23.375 1 93.75 176 ASP B O 1
ATOM 3298 N N . GLY B 1 177 ? 5.281 13.5 23.75 1 91.5 177 GLY B N 1
ATOM 3299 C CA . GLY B 1 177 ? 5.66 14.875 24.047 1 91.5 177 GLY B CA 1
ATOM 3300 C C . GLY B 1 177 ? 6.031 15.672 22.812 1 91.5 177 GLY B C 1
ATOM 3301 O O . GLY B 1 177 ? 6.449 16.828 22.922 1 91.5 177 GLY B O 1
ATOM 3302 N N . HIS B 1 178 ? 5.875 15.07 21.625 1 94.5 178 HIS B N 1
ATOM 3303 C CA . HIS B 1 178 ? 6.242 15.758 20.391 1 94.5 178 HIS B CA 1
ATOM 3304 C C . HIS B 1 178 ? 5.09 15.75 19.391 1 94.5 178 HIS B C 1
ATOM 3306 O O . HIS B 1 178 ? 4.242 14.859 19.422 1 94.5 178 HIS B O 1
ATOM 3312 N N . THR B 1 179 ? 5.086 16.812 18.516 1 95.25 179 THR B N 1
ATOM 3313 C CA . THR B 1 179 ? 4.082 16.875 17.469 1 95.25 179 THR B CA 1
ATOM 3314 C C . THR B 1 179 ? 4.707 16.594 16.094 1 95.25 179 THR B C 1
ATOM 3316 O O . THR B 1 179 ? 5.91 16.797 15.906 1 95.25 179 THR B O 1
ATOM 3319 N N . ALA B 1 180 ? 4.02 16 15.18 1 97.31 180 ALA B N 1
ATOM 3320 C CA . ALA B 1 180 ? 4.273 15.891 13.75 1 97.31 180 ALA B CA 1
ATOM 3321 C C . ALA B 1 180 ? 3.029 16.25 12.945 1 97.31 180 ALA B C 1
ATOM 3323 O O . ALA B 1 180 ? 1.919 16.281 13.484 1 97.31 180 ALA B O 1
ATOM 3324 N N . HIS B 1 181 ? 3.242 16.609 11.641 1 98 181 HIS B N 1
ATOM 3325 C CA . HIS B 1 181 ? 2.043 17.094 10.961 1 98 181 HIS B CA 1
ATOM 3326 C C . HIS B 1 181 ? 2.068 16.719 9.477 1 98 181 HIS B C 1
ATOM 3328 O O . HIS B 1 181 ? 3.129 16.422 8.93 1 98 181 HIS B O 1
ATOM 3334 N N . MET B 1 182 ? 0.95 16.625 8.922 1 98.19 182 MET B N 1
ATOM 3335 C CA . MET B 1 182 ? 0.65 16.547 7.496 1 98.19 182 MET B CA 1
ATOM 3336 C C . MET B 1 182 ? -0.097 17.797 7.031 1 98.19 182 MET B C 1
ATOM 3338 O O . MET B 1 182 ? -1.192 18.078 7.516 1 98.19 182 MET B O 1
ATOM 3342 N N . ASP B 1 183 ? 0.519 18.531 6.133 1 94.81 183 ASP B N 1
ATOM 3343 C CA . ASP B 1 183 ? -0.136 19.703 5.566 1 94.81 183 ASP B CA 1
ATOM 3344 C C . ASP B 1 183 ? -1.193 19.312 4.539 1 94.81 183 ASP B C 1
ATOM 3346 O O . ASP B 1 183 ? -0.949 18.453 3.695 1 94.81 183 ASP B O 1
ATOM 3350 N N . VAL B 1 184 ? -2.326 19.891 4.68 1 94.44 184 VAL B N 1
ATOM 3351 C CA . VAL B 1 184 ? -3.418 19.719 3.725 1 94.44 184 VAL B CA 1
ATOM 3352 C C . VAL B 1 184 ? -3.602 21.016 2.918 1 94.44 184 VAL B C 1
ATOM 3354 O O . VAL B 1 184 ? -4.066 22.016 3.447 1 94.44 184 VAL B O 1
ATOM 3357 N N . TYR B 1 185 ? -3.293 20.891 1.69 1 90.44 185 TYR B N 1
ATOM 3358 C CA . TYR B 1 185 ? -3.426 22.062 0.821 1 90.44 185 TYR B CA 1
ATOM 3359 C C . TYR B 1 185 ? -4.727 22 0.03 1 90.44 185 TYR B C 1
ATOM 3361 O O . TYR B 1 185 ? -5.125 20.938 -0.445 1 90.44 185 TYR B O 1
ATOM 3369 N N . GLY B 1 186 ? -5.414 23.141 -0.009 1 83.69 186 GLY B N 1
ATOM 3370 C CA . GLY B 1 186 ? -6.539 23.25 -0.92 1 83.69 186 GLY B CA 1
ATOM 3371 C C . GLY B 1 186 ? -6.125 23.562 -2.346 1 83.69 186 GLY B C 1
ATOM 3372 O O . GLY B 1 186 ? -5.047 24.125 -2.576 1 83.69 186 GLY B O 1
ATOM 3373 N N . THR B 1 187 ? -6.766 22.906 -3.395 1 69.25 187 THR B N 1
ATOM 3374 C CA . THR B 1 187 ? -6.465 23.219 -4.789 1 69.25 187 THR B CA 1
ATOM 3375 C C . THR B 1 187 ? -7.406 24.297 -5.324 1 69.25 187 THR B C 1
ATOM 3377 O O . THR B 1 187 ? -8.625 24.125 -5.309 1 69.25 187 THR B O 1
ATOM 3380 N N . ASP B 1 188 ? -7.531 25.375 -4.719 1 52.81 188 ASP B N 1
ATOM 3381 C CA . ASP B 1 188 ? -8.422 26.359 -5.316 1 52.81 188 ASP B CA 1
ATOM 3382 C C . ASP B 1 188 ? -8.008 26.688 -6.75 1 52.81 188 ASP B C 1
ATOM 3384 O O . ASP B 1 188 ? -6.82 26.609 -7.086 1 52.81 188 ASP B O 1
ATOM 3388 N N . ALA B 1 189 ? -9.023 26.5 -7.801 1 40.31 189 ALA B N 1
ATOM 3389 C CA . ALA B 1 189 ? -8.922 26.922 -9.195 1 40.31 189 ALA B CA 1
ATOM 3390 C C . ALA B 1 189 ? -8.133 28.234 -9.305 1 40.31 189 ALA B C 1
ATOM 3392 O O . ALA B 1 189 ? -7.5 28.484 -10.336 1 40.31 189 ALA B O 1
ATOM 3393 N N . THR B 1 190 ? -8.445 29.125 -8.484 1 35.78 190 THR B N 1
ATOM 3394 C CA . THR B 1 190 ? -8.102 30.469 -8.938 1 35.78 190 THR B CA 1
ATOM 3395 C C . THR B 1 190 ? -6.594 30.688 -8.852 1 35.78 190 THR B C 1
ATOM 3397 O O . THR B 1 190 ? -6.031 31.453 -9.633 1 35.78 190 THR B O 1
ATOM 3400 N N . GLU B 1 191 ? -6.051 30.75 -7.715 1 36.44 191 GLU B N 1
ATOM 3401 C CA . GLU B 1 191 ? -4.699 31.297 -7.785 1 36.44 191 GLU B CA 1
ATOM 3402 C C . GLU B 1 191 ? -3.713 30.266 -8.336 1 36.44 191 GLU B C 1
ATOM 3404 O O . GLU B 1 191 ? -3.207 29.422 -7.586 1 36.44 191 GLU B O 1
ATOM 3409 N N . VAL B 1 192 ? -4.016 29.75 -9.398 1 36.22 192 VAL B N 1
ATOM 3410 C CA . VAL B 1 192 ? -3.072 28.969 -10.18 1 36.22 192 VAL B CA 1
ATOM 3411 C C . VAL B 1 192 ? -1.75 29.719 -10.32 1 36.22 192 VAL B C 1
ATOM 3413 O O . VAL B 1 192 ? -1.632 30.625 -11.133 1 36.22 192 VAL B O 1
ATOM 3416 N N . GLY B 1 193 ? -1.232 30.328 -9.445 1 35.28 193 GLY B N 1
ATOM 3417 C CA . GLY B 1 193 ? 0.096 30.594 -9.984 1 35.28 193 GLY B CA 1
ATOM 3418 C C . GLY B 1 193 ? 0.747 29.344 -10.57 1 35.28 193 GLY B C 1
ATOM 3419 O O . GLY B 1 193 ? 0.229 28.234 -10.422 1 35.28 193 GLY B O 1
ATOM 3420 N N . PRO B 1 194 ? 1.807 29.484 -11.453 1 39.22 194 PRO B N 1
ATOM 3421 C CA . PRO B 1 194 ? 2.412 28.375 -12.195 1 39.22 194 PRO B CA 1
ATOM 3422 C C . PRO B 1 194 ? 2.457 27.078 -11.391 1 39.22 194 PRO B C 1
ATOM 3424 O O . PRO B 1 194 ? 2.605 26 -11.969 1 39.22 194 PRO B O 1
ATOM 3427 N N . GLN B 1 195 ? 2.484 27.219 -10.047 1 40.75 195 GLN B N 1
ATOM 3428 C CA . GLN B 1 195 ? 2.791 26.078 -9.188 1 40.75 195 GLN B CA 1
ATOM 3429 C C . GLN B 1 195 ? 1.516 25.375 -8.734 1 40.75 195 GLN B C 1
ATOM 3431 O O . GLN B 1 195 ? 1.574 24.297 -8.156 1 40.75 195 GLN B O 1
ATOM 3436 N N . ARG B 1 196 ? 0.494 26.141 -8.367 1 46.06 196 ARG B N 1
ATOM 3437 C CA . ARG B 1 196 ? -0.582 25.469 -7.648 1 46.06 196 ARG B CA 1
ATOM 3438 C C . ARG B 1 196 ? -1.557 24.797 -8.609 1 46.06 196 ARG B C 1
ATOM 3440 O O . ARG B 1 196 ? -2.287 25.484 -9.336 1 46.06 196 ARG B O 1
ATOM 3447 N N . ALA B 1 197 ? -1.269 23.719 -9.164 1 54.41 197 ALA B N 1
ATOM 3448 C CA . ALA B 1 197 ? -1.852 22.766 -10.102 1 54.41 197 ALA B CA 1
ATOM 3449 C C . ALA B 1 197 ? -3.227 22.312 -9.633 1 54.41 197 ALA B C 1
ATOM 3451 O O . ALA B 1 197 ? -3.488 22.234 -8.43 1 54.41 197 ALA B O 1
ATOM 3452 N N . SER B 1 198 ? -4.348 22.656 -10.492 1 70.75 198 SER B N 1
ATOM 3453 C CA . SER B 1 198 ? -5.637 21.984 -10.398 1 70.75 198 SER B CA 1
ATOM 3454 C C . SER B 1 198 ? -5.484 20.562 -9.867 1 70.75 198 SER B C 1
ATOM 3456 O O . SER B 1 198 ? -4.438 19.938 -10.055 1 70.75 198 SER B O 1
ATOM 3458 N N . PHE B 1 199 ? -6.426 20.438 -8.906 1 87.12 199 PHE B N 1
ATOM 3459 C CA . PHE B 1 199 ? -6.469 19.031 -8.516 1 87.12 199 PHE B CA 1
ATOM 3460 C C . PHE B 1 199 ? -6.359 18.125 -9.734 1 87.12 199 PHE B C 1
ATOM 3462 O O . PHE B 1 199 ? -6.965 18.406 -10.773 1 87.12 199 PHE B O 1
ATOM 3469 N N . PRO B 1 200 ? -5.555 17.172 -9.641 1 89.88 200 PRO B N 1
ATOM 3470 C CA . PRO B 1 200 ? -5.355 16.328 -10.828 1 89.88 200 PRO B CA 1
ATOM 3471 C C . PRO B 1 200 ? -6.66 15.734 -11.359 1 89.88 200 PRO B C 1
ATOM 3473 O O . PRO B 1 200 ? -7.582 15.477 -10.578 1 89.88 200 PRO B O 1
ATOM 3476 N N . ARG B 1 201 ? -6.707 15.547 -12.594 1 85.44 201 ARG B N 1
ATOM 3477 C CA . ARG B 1 201 ? -7.887 14.984 -13.242 1 85.44 201 ARG B CA 1
ATOM 3478 C C . ARG B 1 201 ? -7.973 13.477 -13.008 1 85.44 201 ARG B C 1
ATOM 3480 O O . ARG B 1 201 ? -9.055 12.891 -13.078 1 85.44 201 ARG B O 1
ATOM 3487 N N . LYS B 1 202 ? -6.832 12.945 -12.836 1 92.06 202 LYS B N 1
ATOM 3488 C CA . LYS B 1 202 ? -6.754 11.5 -12.625 1 92.06 202 LYS B CA 1
ATOM 3489 C C . LYS B 1 202 ? -5.875 11.172 -11.422 1 92.06 202 LYS B C 1
ATOM 3491 O O . LYS B 1 202 ? -4.758 11.68 -11.312 1 92.06 202 LYS B O 1
ATOM 3496 N N . ILE B 1 203 ? -6.449 10.375 -10.555 1 93.69 203 ILE B N 1
ATOM 3497 C CA . ILE B 1 203 ? -5.664 9.977 -9.391 1 93.69 203 ILE B CA 1
ATOM 3498 C C . ILE B 1 203 ? -5.5 8.453 -9.375 1 93.69 203 ILE B C 1
ATOM 3500 O O . ILE B 1 203 ? -6.332 7.73 -9.914 1 93.69 203 ILE B O 1
ATOM 3504 N N . VAL B 1 204 ? -4.406 8.039 -8.844 1 93.38 204 VAL B N 1
ATOM 3505 C CA . VAL B 1 204 ? -3.973 6.645 -8.883 1 93.38 204 VAL B CA 1
ATOM 3506 C C . VAL B 1 204 ? -3.543 6.191 -7.492 1 93.38 204 VAL B C 1
ATOM 3508 O O . VAL B 1 204 ? -2.93 6.961 -6.746 1 93.38 204 VAL B O 1
ATOM 3511 N N . PRO B 1 205 ? -3.936 4.902 -7.121 1 91.75 205 PRO B N 1
ATOM 3512 C CA . PRO B 1 205 ? -3.402 4.391 -5.859 1 91.75 205 PRO B CA 1
ATOM 3513 C C . PRO B 1 205 ? -1.878 4.305 -5.848 1 91.75 205 PRO B C 1
ATOM 3515 O O . PRO B 1 205 ? -1.271 3.947 -6.859 1 91.75 205 PRO B O 1
ATOM 3518 N N . CYS B 1 206 ? -1.282 4.719 -4.727 1 93.38 206 CYS B N 1
ATOM 3519 C CA . CYS B 1 206 ? 0.168 4.637 -4.598 1 93.38 206 CYS B CA 1
ATOM 3520 C C . CYS B 1 206 ? 0.566 4.215 -3.188 1 93.38 206 CYS B C 1
ATOM 3522 O O . CYS B 1 206 ? -0.173 4.457 -2.23 1 93.38 206 CYS B O 1
ATOM 3524 N N . PRO B 1 207 ? 1.708 3.584 -3.086 1 90.69 207 PRO B N 1
ATOM 3525 C CA . PRO B 1 207 ? 2.146 3.096 -1.776 1 90.69 207 PRO B CA 1
ATOM 3526 C C . PRO B 1 207 ? 2.914 4.148 -0.979 1 90.69 207 PRO B C 1
ATOM 3528 O O . PRO B 1 207 ? 3.67 4.934 -1.556 1 90.69 207 PRO B O 1
ATOM 3531 N N . LEU B 1 208 ? 2.682 4.121 0.312 1 95.06 208 LEU B N 1
ATOM 3532 C CA . LEU B 1 208 ? 3.529 4.879 1.227 1 95.06 208 LEU B CA 1
ATOM 3533 C C . LEU B 1 208 ? 3.492 4.273 2.627 1 95.06 208 LEU B C 1
ATOM 3535 O O . LEU B 1 208 ? 2.434 4.227 3.26 1 95.06 208 LEU B O 1
ATOM 3539 N N . GLU B 1 209 ? 4.594 3.807 3.07 1 94.62 209 GLU B N 1
ATOM 3540 C CA . GLU B 1 209 ? 4.785 3.266 4.414 1 94.62 209 GLU B CA 1
ATOM 3541 C C . GLU B 1 209 ? 3.732 2.211 4.738 1 94.62 209 GLU B C 1
ATOM 3543 O O . GLU B 1 209 ? 3.094 2.271 5.789 1 94.62 209 GLU B O 1
ATOM 3548 N N . GLY B 1 210 ? 3.557 1.311 3.822 1 89.12 210 GLY B N 1
ATOM 3549 C CA . GLY B 1 210 ? 2.686 0.167 4.047 1 89.12 210 GLY B CA 1
ATOM 3550 C C . GLY B 1 210 ? 1.214 0.494 3.877 1 89.12 210 GLY B C 1
ATOM 3551 O O . GLY B 1 210 ? 0.351 -0.339 4.16 1 89.12 210 GLY B O 1
ATOM 3552 N N . GLN B 1 211 ? 0.936 1.663 3.469 1 92.19 211 GLN B N 1
ATOM 3553 C CA . GLN B 1 211 ? -0.426 2.096 3.176 1 92.19 211 GLN B CA 1
ATOM 3554 C C . GLN B 1 211 ? -0.599 2.402 1.691 1 92.19 211 GLN B C 1
ATOM 3556 O O . GLN B 1 211 ? 0.382 2.471 0.948 1 92.19 211 GLN B O 1
ATOM 3561 N N . VAL B 1 212 ? -1.821 2.453 1.291 1 91.94 212 VAL B N 1
ATOM 3562 C CA . VAL B 1 212 ? -2.139 2.893 -0.063 1 91.94 212 VAL B CA 1
ATOM 3563 C C . VAL B 1 212 ? -2.838 4.25 -0.015 1 91.94 212 VAL B C 1
ATOM 3565 O O . VAL B 1 212 ? -3.896 4.387 0.602 1 91.94 212 VAL B O 1
ATOM 3568 N N . MET B 1 213 ? -2.195 5.207 -0.61 1 94.88 213 MET B N 1
ATOM 3569 C CA . MET B 1 213 ? -2.74 6.559 -0.725 1 94.88 213 MET B CA 1
ATOM 3570 C C . MET B 1 213 ? -3.107 6.875 -2.17 1 94.88 213 MET B C 1
ATOM 3572 O O . MET B 1 213 ? -3.053 6 -3.035 1 94.88 213 MET B O 1
ATOM 3576 N N . TRP B 1 214 ? -3.598 8.078 -2.352 1 94.94 214 TRP B N 1
ATOM 3577 C CA . TRP B 1 214 ? -3.871 8.539 -3.707 1 94.94 214 TRP B CA 1
ATOM 3578 C C . TRP B 1 214 ? -2.783 9.5 -4.184 1 94.94 214 TRP B C 1
ATOM 3580 O O . TRP B 1 214 ? -2.309 10.336 -3.42 1 94.94 214 TRP B O 1
ATOM 3590 N N . CYS B 1 215 ? -2.387 9.336 -5.445 1 95.75 215 CYS B N 1
ATOM 3591 C CA . CYS B 1 215 ? -1.386 10.172 -6.098 1 95.75 215 CYS B CA 1
ATOM 3592 C C . CYS B 1 215 ? -1.876 10.648 -7.461 1 95.75 215 CYS B C 1
ATOM 3594 O O . CYS B 1 215 ? -2.785 10.047 -8.039 1 95.75 215 CYS B O 1
ATOM 3596 N N . PRO B 1 216 ? -1.315 11.781 -7.906 1 94.38 216 PRO B N 1
ATOM 3597 C CA . PRO B 1 216 ? -1.639 12.18 -9.281 1 94.38 216 PRO B CA 1
ATOM 3598 C C . PRO B 1 216 ? -1.093 11.203 -10.312 1 94.38 216 PRO B C 1
ATOM 3600 O O . PRO B 1 216 ? -0.077 10.539 -10.078 1 94.38 216 PRO B O 1
ATOM 3603 N N . SER B 1 217 ? -1.771 11.141 -11.406 1 92.88 217 SER B N 1
ATOM 3604 C CA . SER B 1 217 ? -1.245 10.359 -12.523 1 92.88 217 SER B CA 1
ATOM 3605 C C . SER B 1 217 ? 0.061 10.945 -13.047 1 92.88 217 SER B C 1
ATOM 3607 O O . SER B 1 217 ? 0.392 12.094 -12.742 1 92.88 217 SER B O 1
ATOM 3609 N N . ALA B 1 218 ? 0.73 10.172 -13.852 1 91.56 218 ALA B N 1
ATOM 3610 C CA . ALA B 1 218 ? 2.02 10.602 -14.391 1 91.56 218 ALA B CA 1
ATOM 3611 C C . ALA B 1 218 ? 1.881 11.891 -15.188 1 91.56 218 ALA B C 1
ATOM 3613 O O . ALA B 1 218 ? 2.734 12.773 -15.109 1 91.56 218 ALA B O 1
ATOM 3614 N N . ALA B 1 219 ? 0.828 11.961 -15.938 1 89.69 219 ALA B N 1
ATOM 3615 C CA . ALA B 1 219 ? 0.598 13.141 -16.766 1 89.69 219 ALA B CA 1
ATOM 3616 C C . ALA B 1 219 ? 0.5 14.406 -15.914 1 89.69 219 ALA B C 1
ATOM 3618 O O . ALA B 1 219 ? 0.892 15.484 -16.359 1 89.69 219 ALA B O 1
ATOM 3619 N N . ASP B 1 220 ? 0.031 14.234 -14.703 1 89.94 220 ASP B N 1
ATOM 3620 C CA . ASP B 1 220 ? -0.187 15.375 -13.828 1 89.94 220 ASP B CA 1
ATOM 3621 C C . ASP B 1 220 ? 1.058 15.672 -12.992 1 89.94 220 ASP B C 1
ATOM 3623 O O . ASP B 1 220 ? 1.41 16.844 -12.789 1 89.94 220 ASP B O 1
ATOM 3627 N N . TYR B 1 221 ? 1.799 14.609 -12.516 1 92.56 221 TYR B N 1
ATOM 3628 C CA . TYR B 1 221 ? 2.863 14.906 -11.57 1 92.56 221 TYR B CA 1
ATOM 3629 C C . TYR B 1 221 ? 4.164 15.242 -12.289 1 92.56 221 TYR B C 1
ATOM 3631 O O . TYR B 1 221 ? 5.027 15.938 -11.742 1 92.56 221 TYR B O 1
ATOM 3639 N N . GLU B 1 222 ? 4.395 14.766 -13.469 1 92.5 222 GLU B N 1
ATOM 3640 C CA . GLU B 1 222 ? 5.699 14.859 -14.117 1 92.5 222 GLU B CA 1
ATOM 3641 C C . GLU B 1 222 ? 6.094 16.312 -14.359 1 92.5 222 GLU B C 1
ATOM 3643 O O . GLU B 1 222 ? 7.18 16.734 -13.969 1 92.5 222 GLU B O 1
ATOM 3648 N N . PRO B 1 223 ? 5.211 17.078 -15.023 1 89.75 223 PRO B N 1
ATOM 3649 C CA . PRO B 1 223 ? 5.609 18.469 -15.234 1 89.75 223 PRO B CA 1
ATOM 3650 C C . PRO B 1 223 ? 5.859 19.219 -13.93 1 89.75 223 PRO B C 1
ATOM 3652 O O . PRO B 1 223 ? 6.773 20.047 -13.859 1 89.75 223 PRO B O 1
ATOM 3655 N N . MET B 1 224 ? 5.098 18.891 -12.984 1 87.69 224 MET B N 1
ATOM 3656 C CA . MET B 1 224 ? 5.207 19.578 -11.695 1 87.69 224 MET B CA 1
ATOM 3657 C C . MET B 1 224 ? 6.516 19.219 -11 1 87.69 224 MET B C 1
ATOM 3659 O O . MET B 1 224 ? 7.23 20.094 -10.523 1 87.69 224 MET B O 1
ATOM 3663 N N . LEU B 1 225 ? 6.875 17.953 -10.953 1 92.31 225 LEU B N 1
ATOM 3664 C CA . LEU B 1 225 ? 8.07 17.5 -10.25 1 92.31 225 LEU B CA 1
ATOM 3665 C C . LEU B 1 225 ? 9.336 17.922 -11.008 1 92.31 225 LEU B C 1
ATOM 3667 O O . LEU B 1 225 ? 10.344 18.266 -10.391 1 92.31 225 LEU B O 1
ATOM 3671 N N . GLN B 1 226 ? 9.234 17.891 -12.297 1 92.56 226 GLN B N 1
ATOM 3672 C CA . GLN B 1 226 ? 10.383 18.344 -13.086 1 92.56 226 GLN B CA 1
ATOM 3673 C C . GLN B 1 226 ? 10.648 19.828 -12.867 1 92.56 226 GLN B C 1
ATOM 3675 O O . GLN B 1 226 ? 11.805 20.25 -12.789 1 92.56 226 GLN B O 1
ATOM 3680 N N . HIS B 1 227 ? 9.617 20.547 -12.805 1 90.19 227 HIS B N 1
ATOM 3681 C CA . HIS B 1 227 ? 9.742 21.984 -12.586 1 90.19 227 HIS B CA 1
ATOM 3682 C C . HIS B 1 227 ? 10.344 22.281 -11.219 1 90.19 227 HIS B C 1
ATOM 3684 O O . HIS B 1 227 ? 11.234 23.125 -11.094 1 90.19 227 HIS B O 1
ATOM 3690 N N . THR B 1 228 ? 9.922 21.594 -10.227 1 88.75 228 THR B N 1
ATOM 3691 C CA . THR B 1 228 ? 10.281 21.906 -8.844 1 88.75 228 THR B CA 1
ATOM 3692 C C . THR B 1 228 ? 11.617 21.25 -8.477 1 88.75 228 THR B C 1
ATOM 3694 O O . THR B 1 228 ? 12.43 21.859 -7.77 1 88.75 228 THR B O 1
ATOM 3697 N N . TYR B 1 229 ? 11.883 20 -8.977 1 91.81 229 TYR B N 1
ATOM 3698 C CA . TYR B 1 229 ? 13.016 19.234 -8.477 1 91.81 229 TYR B CA 1
ATOM 3699 C C . TYR B 1 229 ? 13.992 18.906 -9.602 1 91.81 229 TYR B C 1
ATOM 3701 O O . TYR B 1 229 ? 15.055 18.328 -9.359 1 91.81 229 TYR B O 1
ATOM 3709 N N . GLY B 1 230 ? 13.648 19.266 -10.812 1 92.56 230 GLY B N 1
ATOM 3710 C CA . GLY B 1 230 ? 14.5 18.953 -11.953 1 92.56 230 GLY B CA 1
ATOM 3711 C C . GLY B 1 230 ? 14.156 17.625 -12.609 1 92.56 230 GLY B C 1
ATOM 3712 O O . GLY B 1 230 ? 13.312 16.875 -12.109 1 92.56 230 GLY B O 1
ATOM 3713 N N . LYS B 1 231 ? 14.805 17.281 -13.734 1 90.81 231 LYS B N 1
ATOM 3714 C CA . LYS B 1 231 ? 14.523 16.094 -14.539 1 90.81 231 LYS B CA 1
ATOM 3715 C C . LYS B 1 231 ? 14.93 14.828 -13.797 1 90.81 231 LYS B C 1
ATOM 3717 O O . LYS B 1 231 ? 14.383 13.75 -14.062 1 90.81 231 LYS B O 1
ATOM 3722 N N . ASP B 1 232 ? 15.789 14.953 -12.812 1 92.62 232 ASP B N 1
ATOM 3723 C CA . ASP B 1 232 ? 16.297 13.789 -12.086 1 92.62 232 ASP B CA 1
ATOM 3724 C C . ASP B 1 232 ? 15.617 13.656 -10.727 1 92.62 232 ASP B C 1
ATOM 3726 O O . ASP B 1 232 ? 16.25 13.258 -9.75 1 92.62 232 ASP B O 1
ATOM 3730 N N . TYR B 1 233 ? 14.281 13.969 -10.656 1 93.12 233 TYR B N 1
ATOM 3731 C CA . TYR B 1 233 ? 13.562 14.031 -9.391 1 93.12 233 TYR B CA 1
ATOM 3732 C C . TYR B 1 233 ? 13.445 12.656 -8.758 1 93.12 233 TYR B C 1
ATOM 3734 O O . TYR B 1 233 ? 13.148 12.531 -7.566 1 93.12 233 TYR B O 1
ATOM 3742 N N . MET B 1 234 ? 13.703 11.594 -9.469 1 92.19 234 MET B N 1
ATOM 3743 C CA . MET B 1 234 ? 13.602 10.242 -8.922 1 92.19 234 MET B CA 1
ATOM 3744 C C . MET B 1 234 ? 14.852 9.891 -8.125 1 92.19 234 MET B C 1
ATOM 3746 O O . MET B 1 234 ? 14.844 8.922 -7.355 1 92.19 234 MET B O 1
ATOM 3750 N N . THR B 1 235 ? 15.867 10.625 -8.32 1 87 235 THR B N 1
ATOM 3751 C CA . THR B 1 235 ? 17.109 10.398 -7.602 1 87 235 THR B CA 1
ATOM 3752 C C . THR B 1 235 ? 17.234 11.344 -6.41 1 87 235 THR B C 1
ATOM 3754 O O . THR B 1 235 ? 17.156 12.562 -6.57 1 87 235 THR B O 1
ATOM 3757 N N . PRO B 1 236 ? 17.406 10.734 -5.219 1 79.5 236 PRO B N 1
ATOM 3758 C CA . PRO B 1 236 ? 17.547 11.609 -4.055 1 79.5 236 PRO B CA 1
ATOM 3759 C C . PRO B 1 236 ? 18.75 12.539 -4.152 1 79.5 236 PRO B C 1
ATOM 3761 O O . PRO B 1 236 ? 19.797 12.133 -4.66 1 79.5 236 PRO B O 1
ATOM 3764 N N . SER B 1 237 ? 18.562 13.922 -3.904 1 66.88 237 SER B N 1
ATOM 3765 C CA . SER B 1 237 ? 19.656 14.898 -3.922 1 66.88 237 SER B CA 1
ATOM 3766 C C . SER B 1 237 ? 20.109 15.242 -2.508 1 66.88 237 SER B C 1
ATOM 3768 O O . SER B 1 237 ? 19.328 15.781 -1.716 1 66.88 237 SER B O 1
ATOM 3770 N N . GLN B 1 238 ? 20.625 14.312 -1.587 1 54.72 238 GLN B N 1
ATOM 3771 C CA . GLN B 1 238 ? 21.172 14.875 -0.355 1 54.72 238 GLN B CA 1
ATOM 3772 C C . GLN B 1 238 ? 22.375 15.766 -0.642 1 54.72 238 GLN B C 1
ATOM 3774 O O . GLN B 1 238 ? 23.141 15.508 -1.582 1 54.72 238 GLN B O 1
#

Solvent-accessible surface area (backbone atoms only — not comparable to full-atom values): 25895 Å² total; per-residue (Å²): 124,83,75,74,70,72,38,78,49,71,71,40,51,72,61,57,53,61,61,79,77,41,64,96,55,73,62,39,90,39,46,64,54,47,33,44,48,53,55,51,46,49,52,50,32,59,76,68,65,50,54,55,25,41,33,71,68,40,32,48,15,33,56,58,45,19,42,76,52,47,76,48,66,64,39,37,33,35,26,35,60,70,40,49,52,52,51,50,48,50,28,59,67,46,58,61,62,40,94,86,67,42,75,50,65,48,60,93,70,29,31,41,33,52,69,43,60,72,64,24,58,48,84,85,50,81,72,38,37,37,36,36,30,48,80,80,46,54,50,63,42,79,42,88,54,77,20,31,31,69,78,32,46,77,42,99,58,70,82,50,64,59,15,55,40,68,50,36,24,34,42,32,38,32,49,90,92,41,66,27,36,32,38,32,30,43,28,39,77,73,65,46,48,102,75,48,60,61,59,57,59,36,35,28,57,25,28,42,53,36,38,62,44,37,23,50,32,68,87,58,42,47,66,54,43,33,70,78,60,34,90,59,54,78,51,88,80,131,124,83,76,74,70,74,39,76,50,69,70,41,50,73,64,58,54,60,61,78,76,41,65,95,55,74,62,38,87,39,47,63,53,47,32,44,48,52,55,52,47,48,52,50,30,59,76,68,66,49,54,56,25,42,32,72,69,42,32,47,14,34,56,58,46,20,43,79,53,47,74,48,64,63,38,36,34,35,26,36,60,69,39,50,52,52,52,48,47,50,29,60,66,47,64,66,67,41,94,84,64,52,76,53,69,48,60,94,70,28,28,41,33,50,68,43,59,73,64,25,58,48,83,85,50,79,71,38,36,36,36,36,29,47,80,79,47,54,49,64,42,80,40,87,54,78,20,33,31,69,78,31,46,77,42,98,58,71,80,49,66,59,15,56,41,68,50,37,24,34,42,33,38,32,48,90,92,40,66,27,36,32,39,33,30,41,28,38,78,72,64,46,50,103,75,47,59,62,59,57,59,35,36,28,58,26,28,44,53,36,38,63,44,38,22,50,31,67,85,58,42,49,64,54,43,33,71,74,60,33,90,58,54,78,50,87,82,130